Protein 6DXN (pdb70)

Foldseek 3Di:
DQDDDDDPQWKDFDDFPDPQDDQKEWEAELQDPVQLCCVPPLVLQVLLQVPDDPVHHHYFYQLPPPCSLLVNLLCLVCVVVPVNNPLSNVSSCCCPPVVVCDDSVSSVVSVVVVPQDPVNSVCSPPVSVVSSVVSHVVVVSPPDDPRWMDHSNTITTDLVSADDPDSNRSSNSSSVNVVRSPDDD/DQDDDDDPQFKHFDDFPPPFDDQKEWEAELQDDVQLCCVPVLVLQVLLQVPDDPVHYHYQYQLPPPCSLLVNLLCLVCVVVVNNVPCSNVSSCCCPPVVVPPDSVVSVVSVVVVPQDPVNSVVSVPVSVVSSCVSHVVVVSPPDDPRWMDHSVTIIGDLVNDDVPDSNRSSNSSSVNVVSSPDDD/DDDDDDPQWKDFDDFPDPQDDQKEWEAELLDPVQLCCVPPLVLVVLLQVVDDPVDYHYFYEQPPPCRLLVNLLCLLCVVVVNNVPCSNVSSCCCPPVNVPDDSVVSVVSVVVVVQDPVNSVCSPPVSVCSSVVSNVVVVSPPDDPGWMDHSNTIIGDLVSADDPDSNRSSNSSVVNVVRSVD/DLDDDDDPQFKDFADFPDDQDDQKEWEAELLDPVQLCCVPPLVLVVLLVVPDDPVDYHYFYELPPPCSLLVNLLCLLCVVVVNNVPCSNVSSCCCPPVVVPDDSVVSVVSVVVVVQDPVNSVCSVPVSVVSSVVRHVVVVSDPDDPRWMDHRNTITGDLVSADPDDSNRSSNSSSVNVVRSPDDD

Sequence (737 aa):
NAKDYQAGKNFTVIHSTVKQPPPLVEFFSFYCGPCYAFAERINVDTAIRKRLPDDKLEKYHVSQGPLGPALTEAWAVAQYAGVDGKVEKLLFEGLQVKRDIKTAADIVKVFNQQLGITSEKYAEEQSNFVKALIARQDNLVEKKVHGTPSFYVSGKYHINNASLAQDDYDTYAEDANLVLFLLNKPLNAKDYQAGKNFTVIHSTVKQPPPLVEFFSFYCGPCYAFAERINVDTAIRKRLPDDDKLEKYHVSQGPLGPALTEAWAVAQYAGVDGKVEKLLFEGLQVKRDIKTAADIVKVFNQLGITSEKYAEEQSNFVKALIARQDNLVEKKVHGTPSFYVSGKYHINNASLAQDDYDTYAEDANLVLFLLNKPLAKDYQAGKNFTVIHSTVKQPPPLVEFFSFYCGPCYAFAERINVDTAIRKRLPDDKLEKYHVSQGPLGPALTEAWAVAQYAGVDGKVEKLLFEGLQVKRDIKTAADIVKVFNQLGITSEKYAEEQSSNFVKKALIARQDNLVEKKVHGTPSFYVSGKYHINNASLAQDDYDTYAEDANLVLFLLNKNAKDYQAGKNFTVIHSTVKQPPPLVEFFSFYCGPCYAFAERINVDTAIRKRLPDDKLEKYHVSQGPLGPALTEAWAVAQYAGVDGKVEKLLFEGLQVKRDIKTAADIVKVFNQLGITSEKYAEEQSNFVKKALIARQDNLLVEKKVHGTPSSFYVSGKYHINNASLAQDDYDTYAEDANLVLFLLNKPL

Structure (mmCIF, N/CA/C/O backbone):
data_6DXN
#
_entry.id   6DXN
#
_cell.length_a   42.401
_cell.length_b   42.392
_cell.length_c   103.949
_cell.angle_alpha   90.27
_cell.angle_beta   89.78
_cell.angle_gamma   96.00
#
_symmetry.space_group_name_H-M   'P 1'
#
loop_
_entity.id
_entity.type
_entity.pdbx_description
1 polymer 'Thiol:disulfide interchange protein'
2 non-polymer 'TRIETHYLENE GLYCOL'
3 water water
#
loop_
_atom_site.group_PDB
_atom_site.id
_atom_site.type_symbol
_atom_site.label_atom_id
_atom_site.label_alt_id
_atom_site.label_comp_id
_atom_site.label_asym_id
_atom_site.label_entity_id
_atom_site.label_seq_id
_atom_site.pdbx_PDB_ins_code
_atom_site.Cartn_x
_atom_site.Cartn_y
_atom_site.Cartn_z
_atom_site.occupancy
_atom_site.B_iso_or_equiv
_atom_site.auth_seq_id
_atom_site.auth_comp_id
_atom_site.auth_asym_id
_atom_site.auth_atom_id
_atom_site.pdbx_PDB_model_num
ATOM 1 N N . ASN A 1 2 ? -24.675 -23.451 -13.498 1.00 43.61 32 ASN A N 1
ATOM 2 C CA . ASN A 1 2 ? -24.515 -24.048 -12.139 1.00 42.53 32 ASN A CA 1
ATOM 3 C C . ASN A 1 2 ? -23.373 -23.333 -11.402 1.00 41.36 32 ASN A C 1
ATOM 4 O O . ASN A 1 2 ? -23.618 -22.421 -10.609 1.00 35.63 32 ASN A O 1
ATOM 9 N N . ALA A 1 3 ? -22.133 -23.759 -11.680 1.00 37.75 33 ALA A N 1
ATOM 10 C CA . ALA A 1 3 ? -20.935 -23.194 -11.053 1.00 34.17 33 ALA A CA 1
ATOM 11 C C . ALA A 1 3 ? -20.635 -21.814 -11.655 1.00 31.13 33 ALA A C 1
ATOM 12 O O . ALA A 1 3 ? -20.452 -21.681 -12.867 1.00 27.20 33 ALA A O 1
ATOM 14 N N . LYS A 1 4 ? -20.551 -20.801 -10.784 1.00 25.84 34 LYS A N 1
ATOM 15 C CA . LYS A 1 4 ? -20.323 -19.425 -11.214 1.00 25.47 34 LYS A CA 1
ATOM 16 C C . LYS A 1 4 ? -18.858 -19.219 -11.612 1.00 23.04 34 LYS A C 1
ATOM 17 O O . LYS A 1 4 ? -17.952 -19.808 -11.024 1.00 26.96 34 LYS A O 1
ATOM 23 N N . ASP A 1 5 ? -18.661 -18.343 -12.602 1.00 22.07 35 ASP A N 1
ATOM 24 C CA . ASP A 1 5 ? -17.353 -17.984 -13.131 1.00 21.36 35 ASP A CA 1
ATOM 25 C C . ASP A 1 5 ? -16.899 -16.663 -12.493 1.00 21.34 35 ASP A C 1
ATOM 26 O O . ASP A 1 5 ? -16.902 -15.613 -13.154 1.00 22.38 35 ASP A O 1
ATOM 31 N N . TYR A 1 6 ? -16.517 -16.729 -11.208 1.00 19.72 36 TYR A N 1
ATOM 32 C CA . TYR A 1 6 ? -16.057 -15.548 -10.446 1.00 17.67 36 TYR A CA 1
ATOM 33 C C . TYR A 1 6 ? -14.964 -14.809 -11.228 1.00 18.45 36 TYR A C 1
ATOM 34 O O . TYR A 1 6 ? -13.981 -15.411 -11.687 1.00 17.14 36 TYR A O 1
ATOM 43 N N . GLN A 1 7 ? -15.148 -13.487 -11.337 1.00 18.15 37 GLN A N 1
ATOM 44 C CA . GLN A 1 7 ? -14.307 -12.622 -12.146 1.00 19.86 37 GLN A CA 1
ATOM 45 C C . GLN A 1 7 ? -13.324 -11.811 -11.297 1.00 19.87 37 GLN A C 1
ATOM 46 O O . GLN A 1 7 ? -13.690 -11.268 -10.248 1.00 16.99 37 GLN A O 1
ATOM 52 N N . ALA A 1 8 ? -12.068 -11.756 -11.767 1.00 20.41 38 ALA A N 1
ATOM 53 C CA . ALA A 1 8 ? -11.048 -10.934 -11.140 1.00 21.62 38 ALA A CA 1
ATOM 54 C C . ALA A 1 8 ? -11.481 -9.471 -11.291 1.00 23.82 38 ALA A C 1
ATOM 55 O O . ALA A 1 8 ? -11.972 -9.077 -12.350 1.00 25.71 38 ALA A O 1
ATOM 57 N N . GLY A 1 9 ? -11.293 -8.688 -10.227 1.00 23.29 39 GLY A N 1
ATOM 58 C CA . GLY A 1 9 ? -11.676 -7.284 -10.193 1.00 27.36 39 GLY A CA 1
ATOM 59 C C . GLY A 1 9 ? -13.006 -7.099 -9.483 1.00 27.66 39 GLY A C 1
ATOM 60 O O . GLY A 1 9 ? -13.138 -6.236 -8.613 1.00 33.20 39 GLY A O 1
ATOM 61 N N . LYS A 1 10 ? -13.981 -7.937 -9.856 1.00 27.53 40 LYS A N 1
ATOM 62 C CA . LYS A 1 10 ? -15.333 -7.903 -9.292 1.00 27.74 40 LYS A CA 1
ATOM 63 C C . LYS A 1 10 ? -15.397 -8.663 -7.960 1.00 26.46 40 LYS A C 1
ATOM 64 O O . LYS A 1 10 ? -15.795 -8.097 -6.942 1.00 28.56 40 LYS A O 1
ATOM 70 N N . ASN A 1 11 ? -14.988 -9.939 -7.994 1.00 23.49 41 ASN A N 1
ATOM 71 C CA . ASN A 1 11 ? -15.097 -10.876 -6.875 1.00 21.03 41 ASN A CA 1
ATOM 72 C C . ASN A 1 11 ? -13.798 -10.989 -6.066 1.00 20.24 41 ASN A C 1
ATOM 73 O O . ASN A 1 11 ? -13.829 -11.434 -4.918 1.00 17.84 41 ASN A O 1
ATOM 78 N N . PHE A 1 12 ? -12.668 -10.590 -6.654 1.00 20.49 42 PHE A N 1
ATOM 79 C CA . PHE A 1 12 ? -11.400 -10.726 -5.956 1.00 20.77 42 PHE A CA 1
ATOM 80 C C . PHE A 1 12 ? -10.311 -9.944 -6.694 1.00 22.73 42 PHE A C 1
ATOM 81 O O . PHE A 1 12 ? -10.424 -9.694 -7.898 1.00 23.59 42 PHE A O 1
ATOM 89 N N . THR A 1 13 ? -9.258 -9.583 -5.953 1.00 24.04 43 THR A N 1
ATOM 90 C CA . THR A 1 13 ? -8.102 -8.873 -6.491 1.00 26.78 43 THR A CA 1
ATOM 91 C C . THR A 1 13 ? -6.855 -9.756 -6.337 1.00 31.98 43 THR A C 1
ATOM 92 O O . THR A 1 13 ? -6.703 -10.477 -5.343 1.00 32.78 43 THR A O 1
ATOM 96 N N . VAL A 1 14 ? -5.980 -9.698 -7.346 1.00 34.51 44 VAL A N 1
ATOM 97 C CA . VAL A 1 14 ? -4.738 -10.457 -7.363 1.00 39.10 44 VAL A CA 1
ATOM 98 C C . VAL A 1 14 ? -3.669 -9.636 -6.631 1.00 40.88 44 VAL A C 1
ATOM 99 O O . VAL A 1 14 ? -3.094 -8.713 -7.197 1.00 45.76 44 VAL A O 1
ATOM 103 N N . ILE A 1 15 ? -3.439 -9.986 -5.358 1.00 44.67 45 ILE A N 1
ATOM 104 C CA . ILE A 1 15 ? -2.462 -9.340 -4.476 1.00 43.93 45 ILE A CA 1
ATOM 105 C C . ILE A 1 15 ? -1.065 -9.899 -4.782 1.00 44.70 45 ILE A C 1
ATOM 106 O O . ILE A 1 15 ? -0.932 -10.946 -5.413 1.00 42.61 45 ILE A O 1
ATOM 111 N N . HIS A 1 16 ? -0.037 -9.175 -4.325 1.00 45.82 46 HIS A N 1
ATOM 112 C CA . HIS A 1 16 ? 1.354 -9.585 -4.474 1.00 48.33 46 HIS A CA 1
ATOM 113 C C . HIS A 1 16 ? 2.026 -9.589 -3.097 1.00 49.66 46 HIS A C 1
ATOM 114 O O . HIS A 1 16 ? 2.194 -8.539 -2.481 1.00 49.43 46 HIS A O 1
ATOM 121 N N . SER A 1 17 ? 2.402 -10.786 -2.636 1.00 51.73 47 SER A N 1
ATOM 122 C CA . SER A 1 17 ? 3.068 -10.964 -1.354 1.00 50.43 47 SER A CA 1
ATOM 123 C C . SER A 1 17 ? 4.483 -11.502 -1.590 1.00 48.49 47 SER A C 1
ATOM 124 O O . SER A 1 17 ? 4.779 -12.043 -2.657 1.00 43.71 47 SER A O 1
ATOM 127 N N . THR A 1 18 ? 5.340 -11.333 -0.578 1.00 47.41 48 THR A N 1
ATOM 128 C CA . THR A 1 18 ? 6.723 -11.802 -0.618 1.00 49.12 48 THR A CA 1
ATOM 129 C C . THR A 1 18 ? 6.842 -13.060 0.256 1.00 47.15 48 THR A C 1
ATOM 130 O O . THR A 1 18 ? 7.839 -13.779 0.186 1.00 46.82 48 THR A O 1
ATOM 134 N N . VAL A 1 19 ? 5.799 -13.311 1.061 1.00 45.87 49 VAL A N 1
ATOM 135 C CA . VAL A 1 19 ? 5.726 -14.457 1.976 1.00 41.60 49 VAL A CA 1
ATOM 136 C C . VAL A 1 19 ? 6.035 -15.741 1.195 1.00 40.28 49 VAL A C 1
ATOM 137 O O . VAL A 1 19 ? 5.401 -16.036 0.187 1.00 35.09 49 VAL A O 1
ATOM 141 N N . LYS A 1 20 ? 7.009 -16.504 1.699 1.00 42.68 50 LYS A N 1
ATOM 142 C CA . LYS A 1 20 ? 7.449 -17.731 1.049 1.00 42.05 50 LYS A CA 1
ATOM 143 C C . LYS A 1 20 ? 6.342 -18.790 1.128 1.00 40.72 50 LYS A C 1
ATOM 144 O O . LYS A 1 20 ? 5.927 -19.325 0.099 1.00 43.69 50 LYS A O 1
ATOM 150 N N . GLN A 1 21 ? 5.849 -19.060 2.344 1.00 35.64 51 GLN A N 1
ATOM 151 C CA . GLN A 1 21 ? 4.826 -20.091 2.552 1.00 34.46 51 GLN A CA 1
ATOM 152 C C . GLN A 1 21 ? 3.582 -19.473 3.186 1.00 32.36 51 GLN A C 1
ATOM 153 O O . GLN A 1 21 ? 3.371 -19.577 4.391 1.00 29.86 51 GLN A O 1
ATOM 159 N N . PRO A 1 22 ? 2.708 -18.825 2.386 1.00 29.34 52 PRO A N 1
ATOM 160 C CA . PRO A 1 22 ? 1.493 -18.213 2.916 1.00 26.66 52 PRO A CA 1
ATOM 161 C C . PRO A 1 22 ? 0.433 -19.263 3.224 1.00 24.81 52 PRO A C 1
ATOM 162 O O . PRO A 1 22 ? 0.371 -20.296 2.563 1.00 22.52 52 PRO A O 1
ATOM 166 N N . PRO A 1 23 ? -0.436 -19.045 4.233 1.00 24.34 53 PRO A N 1
ATOM 167 C CA . PRO A 1 23 ? -1.501 -19.999 4.518 1.00 23.67 53 PRO A CA 1
ATOM 168 C C . PRO A 1 23 ? -2.306 -20.240 3.247 1.00 22.04 53 PRO A C 1
ATOM 169 O O . PRO A 1 23 ? -2.492 -19.333 2.435 1.00 22.61 53 PRO A O 1
ATOM 173 N N . PRO A 1 24 ? -2.735 -21.485 2.975 1.00 22.79 54 PRO A N 1
ATOM 174 C CA . PRO A 1 24 ? -3.575 -21.742 1.811 1.00 22.31 54 PRO A CA 1
ATOM 175 C C . PRO A 1 24 ? -4.873 -20.923 1.901 1.00 19.80 54 PRO A C 1
ATOM 176 O O . PRO A 1 24 ? -5.442 -20.523 0.875 1.00 19.05 54 PRO A O 1
ATOM 180 N N . LEU A 1 25 ? -5.328 -20.694 3.138 1.00 19.18 55 LEU A N 1
ATOM 181 C CA . LEU A 1 25 ? -6.556 -19.956 3.384 1.00 18.56 55 LEU A CA 1
ATOM 182 C C . LEU A 1 25 ? -6.482 -19.293 4.764 1.00 17.22 55 LEU A C 1
ATOM 183 O O . LEU A 1 25 ? -6.327 -19.971 5.793 1.00 15.09 55 LEU A O 1
ATOM 188 N N . VAL A 1 26 ? -6.592 -17.962 4.769 1.00 16.14 56 VAL A N 1
ATOM 189 C CA . VAL A 1 26 ? -6.520 -17.214 6.006 1.00 16.76 56 VAL A CA 1
ATOM 190 C C . VAL A 1 26 ? -7.560 -16.085 5.960 1.00 16.87 56 VAL A C 1
ATOM 191 O O . VAL A 1 26 ? -7.787 -15.462 4.907 1.00 18.64 56 VAL A O 1
ATOM 195 N N . GLU A 1 27 ? -8.218 -15.892 7.108 1.00 14.60 57 GLU A N 1
ATOM 196 C CA . GLU A 1 27 ? -9.188 -14.837 7.362 1.00 15.00 57 GLU A CA 1
ATOM 197 C C . GLU A 1 27 ? -8.589 -13.937 8.440 1.00 13.88 57 GLU A C 1
ATOM 198 O O . GLU A 1 27 ? -8.408 -14.378 9.576 1.00 13.80 57 GLU A O 1
ATOM 204 N N . PHE A 1 28 ? -8.252 -12.702 8.065 1.00 13.18 58 PHE A N 1
ATOM 205 C CA . PHE A 1 28 ? -7.766 -11.752 9.050 1.00 14.17 58 PHE A CA 1
ATOM 206 C C . PHE A 1 28 ? -9.005 -11.180 9.746 1.00 13.96 58 PHE A C 1
ATOM 207 O O . PHE A 1 28 ? -9.971 -10.813 9.093 1.00 12.79 58 PHE A O 1
ATOM 215 N N . PHE A 1 29 ? -8.975 -11.142 11.078 1.00 14.46 59 PHE A N 1
ATOM 216 C CA . PHE A 1 29 ? -10.131 -10.677 11.791 1.00 15.18 59 PHE A CA 1
ATOM 217 C C . PHE A 1 29 ? -9.715 -9.954 13.076 1.00 14.42 59 PHE A C 1
ATOM 218 O O . PHE A 1 29 ? -8.553 -9.969 13.478 1.00 14.46 59 PHE A O 1
ATOM 226 N N . SER A 1 30 ? -10.708 -9.323 13.703 1.00 13.83 60 SER A N 1
ATOM 227 C CA . SER A 1 30 ? -10.535 -8.642 14.955 1.00 14.95 60 SER A CA 1
ATOM 228 C C . SER A 1 30 ? -11.760 -8.942 15.816 1.00 15.51 60 SER A C 1
ATOM 229 O O . SER A 1 30 ? -12.897 -8.885 15.331 1.00 13.79 60 SER A O 1
ATOM 232 N N . PHE A 1 31 ? -11.519 -9.274 17.085 1.00 14.78 61 PHE A N 1
ATOM 233 C CA . PHE A 1 31 ? -12.625 -9.547 17.963 1.00 15.55 61 PHE A CA 1
ATOM 234 C C . PHE A 1 31 ? -13.454 -8.273 18.203 1.00 14.96 61 PHE A C 1
ATOM 235 O O . PHE A 1 31 ? -14.524 -8.370 18.750 1.00 16.73 61 PHE A O 1
ATOM 243 N N . TYR A 1 32 ? -12.929 -7.101 17.810 1.00 16.14 62 TYR A N 1
ATOM 244 C CA . TYR A 1 32 ? -13.630 -5.795 17.957 1.00 16.74 62 TYR A CA 1
ATOM 245 C C . TYR A 1 32 ? -14.533 -5.494 16.751 1.00 17.53 62 TYR A C 1
ATOM 246 O O . TYR A 1 32 ? -15.404 -4.614 16.818 1.00 17.62 62 TYR A O 1
ATOM 255 N N . CYS A 1 33 ? -14.291 -6.199 15.643 1.00 16.16 63 CYS A N 1
ATOM 256 C CA . CYS A 1 33 ? -14.978 -5.972 14.357 1.00 18.46 63 CYS A CA 1
ATOM 257 C C . CYS A 1 33 ? -16.360 -6.643 14.319 1.00 17.29 63 CYS A C 1
ATOM 258 O O . CYS A 1 33 ? -16.469 -7.858 14.450 1.00 17.81 63 CYS A O 1
ATOM 261 N N . GLY A 1 34 ? -17.410 -5.834 14.123 1.00 16.69 64 GLY A N 1
ATOM 262 C CA . GLY A 1 34 ? -18.792 -6.336 14.072 1.00 16.44 64 GLY A CA 1
ATOM 263 C C . GLY A 1 34 ? -18.970 -7.416 13.006 1.00 17.19 64 GLY A C 1
ATOM 264 O O . GLY A 1 34 ? -19.422 -8.522 13.301 1.00 17.55 64 GLY A O 1
ATOM 265 N N . PRO A 1 35 ? -18.653 -7.117 11.726 1.00 15.82 65 PRO A N 1
ATOM 266 C CA . PRO A 1 35 ? -18.756 -8.103 10.647 1.00 15.94 65 PRO A CA 1
ATOM 267 C C . PRO A 1 35 ? -17.920 -9.361 10.924 1.00 15.67 65 PRO A C 1
ATOM 268 O O . PRO A 1 35 ? -18.279 -10.443 10.478 1.00 13.94 65 PRO A O 1
ATOM 272 N N . CYS A 1 36 ? -16.811 -9.204 11.658 1.00 16.89 66 CYS A N 1
ATOM 273 C CA . CYS A 1 36 ? -15.985 -10.369 12.005 1.00 16.71 66 CYS A CA 1
ATOM 274 C C . CYS A 1 36 ? -16.806 -11.305 12.892 1.00 14.82 66 CYS A C 1
ATOM 275 O O . CYS A 1 36 ? -16.729 -12.509 12.771 1.00 15.89 66 CYS A O 1
ATOM 278 N N . TYR A 1 37 ? -17.580 -10.709 13.801 1.00 15.74 67 TYR A N 1
ATOM 279 C CA . TYR A 1 37 ? -18.431 -11.467 14.704 1.00 14.45 67 TYR A CA 1
ATOM 280 C C . TYR A 1 37 ? -19.532 -12.164 13.893 1.00 14.28 67 TYR A C 1
ATOM 281 O O . TYR A 1 37 ? -19.760 -13.371 14.074 1.00 13.64 67 TYR A O 1
ATOM 290 N N . ALA A 1 38 ? -20.177 -11.407 12.992 1.00 12.70 68 ALA A N 1
ATOM 291 C CA . ALA A 1 38 ? -21.281 -11.935 12.160 1.00 13.88 68 ALA A CA 1
ATOM 292 C C . ALA A 1 38 ? -20.789 -13.116 11.301 1.00 13.97 68 ALA A C 1
ATOM 293 O O . ALA A 1 38 ? -21.497 -14.120 11.132 1.00 13.23 68 ALA A O 1
ATOM 295 N N . PHE A 1 39 ? -19.560 -13.008 10.796 1.00 14.27 69 PHE A N 1
ATOM 296 C CA . PHE A 1 39 ? -18.964 -14.067 9.962 1.00 16.11 69 PHE A CA 1
ATOM 297 C C . PHE A 1 39 ? -18.767 -15.366 10.761 1.00 16.80 69 PHE A C 1
ATOM 298 O O . PHE A 1 39 ? -18.863 -16.468 10.204 1.00 16.06 69 PHE A O 1
ATOM 306 N N . ALA A 1 40 ? -18.529 -15.237 12.067 1.00 16.73 70 ALA A N 1
ATOM 307 C CA . ALA A 1 40 ? -18.283 -16.405 12.895 1.00 17.74 70 ALA A CA 1
ATOM 308 C C . ALA A 1 40 ? -19.545 -16.897 13.615 1.00 18.15 70 ALA A C 1
ATOM 309 O O . ALA A 1 40 ? -19.572 -18.058 14.017 1.00 18.60 70 ALA A O 1
ATOM 311 N N . GLU A 1 41 ? -20.579 -16.047 13.756 1.00 18.75 71 GLU A N 1
ATOM 312 C CA . GLU A 1 41 ? -21.736 -16.430 14.600 1.00 19.85 71 GLU A CA 1
ATOM 313 C C . GLU A 1 41 ? -23.108 -16.140 13.962 1.00 20.89 71 GLU A C 1
ATOM 314 O O . GLU A 1 41 ? -24.063 -16.866 14.258 1.00 26.54 71 GLU A O 1
ATOM 320 N N . ARG A 1 42 ? -23.228 -15.098 13.128 1.00 20.98 72 ARG A N 1
ATOM 321 C CA . ARG A 1 42 ? -24.553 -14.723 12.551 1.00 21.28 72 ARG A CA 1
ATOM 322 C C . ARG A 1 42 ? -24.705 -15.239 11.115 1.00 20.51 72 ARG A C 1
ATOM 323 O O . ARG A 1 42 ? -25.625 -15.998 10.836 1.00 19.85 72 ARG A O 1
ATOM 331 N N . ILE A 1 43 ? -23.849 -14.748 10.214 1.00 20.67 73 ILE A N 1
ATOM 332 C CA . ILE A 1 43 ? -23.855 -15.145 8.800 1.00 22.37 73 ILE A CA 1
ATOM 333 C C . ILE A 1 43 ? -23.342 -16.584 8.705 1.00 21.96 73 ILE A C 1
ATOM 334 O O . ILE A 1 43 ? -23.804 -17.366 7.875 1.00 23.31 73 ILE A O 1
ATOM 339 N N . ASN A 1 44 ? -22.365 -16.904 9.561 1.00 20.99 74 ASN A N 1
ATOM 340 C CA . ASN A 1 44 ? -21.773 -18.228 9.596 1.00 20.66 74 ASN A CA 1
ATOM 341 C C . ASN A 1 44 ? -21.049 -18.497 8.270 1.00 18.85 74 ASN A C 1
ATOM 342 O O . ASN A 1 44 ? -21.196 -19.554 7.649 1.00 16.35 74 ASN A O 1
ATOM 347 N N . VAL A 1 45 ? -20.267 -17.500 7.849 1.00 17.20 75 VAL A N 1
ATOM 348 C CA . VAL A 1 45 ? -19.432 -17.619 6.679 1.00 17.39 75 VAL A CA 1
ATOM 349 C C . VAL A 1 45 ? -18.335 -18.645 6.992 1.00 15.17 75 VAL A C 1
ATOM 350 O O . VAL A 1 45 ? -17.924 -19.406 6.123 1.00 14.33 75 VAL A O 1
ATOM 354 N N . ASP A 1 46 ? -17.884 -18.656 8.253 1.00 15.08 76 ASP A N 1
ATOM 355 C CA . ASP A 1 46 ? -16.761 -19.520 8.675 1.00 15.10 76 ASP A CA 1
ATOM 356 C C . ASP A 1 46 ? -17.140 -21.007 8.626 1.00 15.31 76 ASP A C 1
ATOM 357 O O . ASP A 1 46 ? -16.356 -21.807 8.147 1.00 14.43 76 ASP A O 1
ATOM 362 N N . THR A 1 47 ? -18.313 -21.376 9.157 1.00 16.81 77 THR A N 1
ATOM 363 C CA . THR A 1 47 ? -18.738 -22.805 9.123 1.00 17.60 77 THR A CA 1
ATOM 364 C C . THR A 1 47 ? -18.976 -23.240 7.667 1.00 17.77 77 THR A C 1
ATOM 365 O O . THR A 1 47 ? -18.582 -24.347 7.253 1.00 16.75 77 THR A O 1
ATOM 369 N N . ALA A 1 48 ? -19.609 -22.358 6.890 1.00 15.70 78 ALA A N 1
ATOM 370 C CA . ALA A 1 48 ? -19.917 -22.642 5.479 1.00 15.70 78 ALA A CA 1
ATOM 371 C C . ALA A 1 48 ? -18.634 -23.041 4.733 1.00 15.86 78 ALA A C 1
ATOM 372 O O . ALA A 1 48 ? -18.568 -24.092 4.067 1.00 16.47 78 ALA A O 1
ATOM 374 N N . ILE A 1 49 ? -17.606 -22.203 4.861 1.00 16.04 79 ILE A N 1
ATOM 375 C CA . ILE A 1 49 ? -16.308 -22.440 4.230 1.00 16.67 79 ILE A CA 1
ATOM 376 C C . ILE A 1 49 ? -15.710 -23.778 4.706 1.00 16.56 79 ILE A C 1
ATOM 377 O O . ILE A 1 49 ? -15.283 -24.594 3.871 1.00 17.16 79 ILE A O 1
ATOM 382 N N . ARG A 1 50 ? -15.691 -24.015 6.028 1.00 16.52 80 ARG A N 1
ATOM 383 C CA . ARG A 1 50 ? -15.048 -25.242 6.603 1.00 17.96 80 ARG A CA 1
ATOM 384 C C . ARG A 1 50 ? -15.741 -26.520 6.129 1.00 20.10 80 ARG A C 1
ATOM 385 O O . ARG A 1 50 ? -15.088 -27.523 5.842 1.00 20.10 80 ARG A O 1
ATOM 393 N N . LYS A 1 51 ? -17.070 -26.457 6.089 1.00 19.04 81 LYS A N 1
ATOM 394 C CA . LYS A 1 51 ? -17.926 -27.559 5.684 1.00 21.70 81 LYS A CA 1
ATOM 395 C C . LYS A 1 51 ? -17.569 -28.037 4.268 1.00 22.34 81 LYS A C 1
ATOM 396 O O . LYS A 1 51 ? -17.807 -29.198 3.935 1.00 19.94 81 LYS A O 1
ATOM 402 N N . ARG A 1 52 ? -16.960 -27.147 3.471 1.00 23.49 82 ARG A N 1
ATOM 403 C CA . ARG A 1 52 ? -16.655 -27.425 2.043 1.00 23.57 82 ARG A CA 1
ATOM 404 C C . ARG A 1 52 ? -15.166 -27.683 1.775 1.00 22.28 82 ARG A C 1
ATOM 405 O O . ARG A 1 52 ? -14.807 -28.021 0.639 1.00 19.37 82 ARG A O 1
ATOM 413 N N . LEU A 1 53 ? -14.303 -27.516 2.788 1.00 21.31 83 LEU A N 1
ATOM 414 C CA . LEU A 1 53 ? -12.853 -27.691 2.595 1.00 22.69 83 LEU A CA 1
ATOM 415 C C . LEU A 1 53 ? -12.476 -29.173 2.633 1.00 25.28 83 LEU A C 1
ATOM 416 O O . LEU A 1 53 ? -13.229 -30.002 3.146 1.00 24.18 83 LEU A O 1
ATOM 421 N N . PRO A 1 54 ? -11.307 -29.556 2.065 1.00 28.07 84 PRO A N 1
ATOM 422 C CA . PRO A 1 54 ? -10.790 -30.920 2.191 1.00 29.26 84 PRO A CA 1
ATOM 423 C C . PRO A 1 54 ? -10.156 -31.116 3.581 1.00 32.00 84 PRO A C 1
ATOM 424 O O . PRO A 1 54 ? -9.848 -30.142 4.262 1.00 33.75 84 PRO A O 1
ATOM 428 N N . ASP A 1 55 ? -9.924 -32.379 3.959 1.00 33.14 85 ASP A N 1
ATOM 429 C CA . ASP A 1 55 ? -9.397 -32.762 5.284 1.00 35.06 85 ASP A CA 1
ATOM 430 C C . ASP A 1 55 ? -8.005 -32.191 5.579 1.00 34.07 85 ASP A C 1
ATOM 431 O O . ASP A 1 55 ? -7.721 -31.874 6.739 1.00 34.30 85 ASP A O 1
ATOM 436 N N . ASP A 1 56 ? -7.147 -32.072 4.558 1.00 33.67 86 ASP A N 1
ATOM 437 C CA . ASP A 1 56 ? -5.773 -31.580 4.757 1.00 33.89 86 ASP A CA 1
ATOM 438 C C . ASP A 1 56 ? -5.713 -30.070 4.533 1.00 34.37 86 ASP A C 1
ATOM 439 O O . ASP A 1 56 ? -4.774 -29.567 3.908 1.00 30.32 86 ASP A O 1
ATOM 460 N N . LYS A 1 58 ? -7.405 -26.280 6.539 1.00 29.04 88 LYS A N 1
ATOM 461 C CA . LYS A 1 58 ? -8.323 -25.588 7.426 1.00 28.23 88 LYS A CA 1
ATOM 462 C C . LYS A 1 58 ? -8.379 -24.105 7.070 1.00 23.69 88 LYS A C 1
ATOM 463 O O . LYS A 1 58 ? -7.536 -23.576 6.336 1.00 20.37 88 LYS A O 1
ATOM 469 N N . LEU A 1 59 ? -9.410 -23.457 7.607 1.00 22.70 89 LEU A N 1
ATOM 470 C CA . LEU A 1 59 ? -9.538 -22.040 7.549 1.00 21.22 89 LEU A CA 1
ATOM 471 C C . LEU A 1 59 ? -8.673 -21.518 8.696 1.00 20.17 89 LEU A C 1
ATOM 472 O O . LEU A 1 59 ? -8.968 -21.805 9.860 1.00 18.39 89 LEU A O 1
ATOM 477 N N . GLU A 1 60 ? -7.574 -20.836 8.369 1.00 20.22 90 GLU A N 1
ATOM 478 C CA . GLU A 1 60 ? -6.734 -20.274 9.423 1.00 21.44 90 GLU A CA 1
ATOM 479 C C . GLU A 1 60 ? -7.250 -18.871 9.750 1.00 19.27 90 GLU A C 1
ATOM 480 O O . GLU A 1 60 ? -7.537 -18.073 8.868 1.00 18.31 90 GLU A O 1
ATOM 486 N N . LYS A 1 61 ? -7.412 -18.606 11.042 1.00 17.34 91 LYS A N 1
ATOM 487 C CA . LYS A 1 61 ? -7.880 -17.308 11.463 1.00 16.34 91 LYS A CA 1
ATOM 488 C C . LYS A 1 61 ? -6.732 -16.609 12.185 1.00 15.15 91 LYS A C 1
ATOM 489 O O . LYS A 1 61 ? -6.214 -17.107 13.181 1.00 16.68 91 LYS A O 1
ATOM 495 N N . TYR A 1 62 ? -6.330 -15.468 11.628 1.00 15.20 92 TYR A N 1
ATOM 496 C CA . TYR A 1 62 ? -5.249 -14.654 12.155 1.00 15.80 92 TYR A CA 1
ATOM 497 C C . TYR A 1 62 ? -5.840 -13.367 12.740 1.00 15.32 92 TYR A C 1
ATOM 498 O O . TYR A 1 62 ? -6.495 -12.601 12.042 1.00 15.60 92 TYR A O 1
ATOM 507 N N . HIS A 1 63 ? -5.597 -13.154 14.037 1.00 14.51 93 HIS A N 1
ATOM 508 C CA . HIS A 1 63 ? -6.100 -11.980 14.728 1.00 14.70 93 HIS A CA 1
ATOM 509 C C . HIS A 1 63 ? -5.193 -10.770 14.441 1.00 14.39 93 HIS A C 1
ATOM 510 O O . HIS A 1 63 ? -3.993 -10.908 14.385 1.00 14.83 93 HIS A O 1
ATOM 517 N N . VAL A 1 64 ? -5.806 -9.588 14.269 1.00 16.00 94 VAL A N 1
ATOM 518 C CA . VAL A 1 64 ? -5.106 -8.311 13.963 1.00 16.85 94 VAL A CA 1
ATOM 519 C C . VAL A 1 64 ? -4.771 -7.577 15.274 1.00 18.50 94 VAL A C 1
ATOM 520 O O . VAL A 1 64 ? -5.651 -6.982 15.908 1.00 18.85 94 VAL A O 1
ATOM 524 N N . SER A 1 65 ? -3.481 -7.578 15.635 1.00 19.73 95 SER A N 1
ATOM 525 C CA . SER A 1 65 ? -2.976 -6.984 16.894 1.00 21.74 95 SER A CA 1
ATOM 526 C C . SER A 1 65 ? -3.040 -5.449 16.899 1.00 22.29 95 SER A C 1
ATOM 527 O O . SER A 1 65 ? -3.224 -4.851 17.961 1.00 22.57 95 SER A O 1
ATOM 530 N N . GLN A 1 66 ? -2.882 -4.833 15.724 1.00 21.25 96 GLN A N 1
ATOM 531 C CA . GLN A 1 66 ? -2.820 -3.372 15.614 1.00 24.28 96 GLN A CA 1
ATOM 532 C C . GLN A 1 66 ? -4.211 -2.721 15.724 1.00 24.35 96 GLN A C 1
ATOM 533 O O . GLN A 1 66 ? -4.331 -1.511 15.545 1.00 26.45 96 GLN A O 1
ATOM 547 N N . GLY A 1 68 ? -7.380 -1.741 18.120 1.00 20.99 98 GLY A N 1
ATOM 548 C CA . GLY A 1 68 ? -7.896 -1.535 19.494 1.00 20.40 98 GLY A CA 1
ATOM 549 C C . GLY A 1 68 ? -6.857 -1.728 20.600 1.00 18.92 98 GLY A C 1
ATOM 550 O O . GLY A 1 68 ? -5.783 -2.289 20.383 1.00 19.67 98 GLY A O 1
ATOM 551 N N . PRO A 1 69 ? -7.159 -1.258 21.833 1.00 19.14 99 PRO A N 1
ATOM 552 C CA . PRO A 1 69 ? -6.252 -1.413 22.974 1.00 18.99 99 PRO A CA 1
ATOM 553 C C . PRO A 1 69 ? -5.869 -2.867 23.317 1.00 18.21 99 PRO A C 1
ATOM 554 O O . PRO A 1 69 ? -4.711 -3.136 23.604 1.00 17.33 99 PRO A O 1
ATOM 558 N N . LEU A 1 70 ? -6.848 -3.780 23.274 1.00 18.12 100 LEU A N 1
ATOM 559 C CA . LEU A 1 70 ? -6.649 -5.206 23.639 1.00 17.92 100 LEU A CA 1
ATOM 560 C C . LEU A 1 70 ? -6.054 -6.036 22.491 1.00 16.70 100 LEU A C 1
ATOM 561 O O . LEU A 1 70 ? -5.707 -7.214 22.707 1.00 15.98 100 LEU A O 1
ATOM 566 N N . GLY A 1 71 ? -5.988 -5.454 21.286 1.00 14.91 101 GLY A N 1
ATOM 567 C CA . GLY A 1 71 ? -5.487 -6.147 20.083 1.00 14.43 101 GLY A CA 1
ATOM 568 C C . GLY A 1 71 ? -4.396 -7.171 20.393 1.00 13.07 101 GLY A C 1
ATOM 569 O O . GLY A 1 71 ? -4.574 -8.362 20.155 1.00 12.49 101 GLY A O 1
ATOM 570 N N . PRO A 1 72 ? -3.230 -6.746 20.925 1.00 13.58 102 PRO A N 1
ATOM 571 C CA . PRO A 1 72 ? -2.153 -7.681 21.264 1.00 13.36 102 PRO A CA 1
ATOM 572 C C . PRO A 1 72 ? -2.574 -8.790 22.246 1.00 13.57 102 PRO A C 1
ATOM 573 O O . PRO A 1 72 ? -2.347 -9.958 21.965 1.00 12.63 102 PRO A O 1
ATOM 577 N N . ALA A 1 73 ? -3.219 -8.422 23.366 1.00 12.78 103 ALA A N 1
ATOM 578 C CA . ALA A 1 73 ? -3.636 -9.424 24.367 1.00 11.96 103 ALA A CA 1
ATOM 579 C C . ALA A 1 73 ? -4.512 -10.501 23.712 1.00 11.32 103 ALA A C 1
ATOM 580 O O . ALA A 1 73 ? -4.410 -11.663 24.065 1.00 11.08 103 ALA A O 1
ATOM 582 N N . LEU A 1 74 ? -5.372 -10.067 22.784 1.00 10.49 104 LEU A N 1
ATOM 583 C CA . LEU A 1 74 ? -6.298 -10.904 22.030 1.00 11.06 104 LEU A CA 1
ATOM 584 C C . LEU A 1 74 ? -5.554 -11.814 21.034 1.00 11.33 104 LEU A C 1
ATOM 585 O O . LEU A 1 74 ? -5.936 -12.956 20.884 1.00 11.31 104 LEU A O 1
ATOM 590 N N . THR A 1 75 ? -4.514 -11.302 20.361 1.00 11.11 105 THR A N 1
ATOM 591 C CA . THR A 1 75 ? -3.739 -12.137 19.419 1.00 12.75 105 THR A CA 1
ATOM 592 C C . THR A 1 75 ? -3.052 -13.248 20.219 1.00 12.51 105 THR A C 1
ATOM 593 O O . THR A 1 75 ? -2.888 -14.353 19.741 1.00 13.61 105 THR A O 1
ATOM 597 N N . GLU A 1 76 ? -2.694 -12.925 21.469 1.00 13.82 106 GLU A N 1
ATOM 598 C CA . GLU A 1 76 ? -2.077 -13.868 22.351 1.00 13.57 106 GLU A CA 1
ATOM 599 C C . GLU A 1 76 ? -3.127 -14.877 22.824 1.00 13.09 106 GLU A C 1
ATOM 600 O O . GLU A 1 76 ? -2.867 -16.079 22.854 1.00 12.02 106 GLU A O 1
ATOM 606 N N . ALA A 1 77 ? -4.317 -14.372 23.185 1.00 12.35 107 ALA A N 1
ATOM 607 C CA . ALA A 1 77 ? -5.382 -15.239 23.671 1.00 11.69 107 ALA A CA 1
ATOM 608 C C . ALA A 1 77 ? -5.805 -16.227 22.574 1.00 11.74 107 ALA A C 1
ATOM 609 O O . ALA A 1 77 ? -6.079 -17.401 22.856 1.00 10.75 107 ALA A O 1
ATOM 611 N N . TRP A 1 78 ? -5.815 -15.762 21.320 1.00 11.31 108 TRP A N 1
ATOM 612 C CA . TRP A 1 78 ? -6.233 -16.643 20.209 1.00 10.84 108 TRP A CA 1
ATOM 613 C C . TRP A 1 78 ? -5.181 -17.754 20.012 1.00 11.78 108 TRP A C 1
ATOM 614 O O . TRP A 1 78 ? -5.520 -18.929 19.794 1.00 11.60 108 TRP A O 1
ATOM 625 N N . ALA A 1 79 ? -3.903 -17.376 20.123 1.00 13.12 109 ALA A N 1
ATOM 626 C CA . ALA A 1 79 ? -2.780 -18.304 19.976 1.00 14.05 109 ALA A CA 1
ATOM 627 C C . ALA A 1 79 ? -2.831 -19.371 21.076 1.00 15.24 109 ALA A C 1
ATOM 628 O O . ALA A 1 79 ? -2.656 -20.561 20.796 1.00 14.49 109 ALA A O 1
ATOM 630 N N . VAL A 1 80 ? -3.073 -18.938 22.323 1.00 16.75 110 VAL A N 1
ATOM 631 C CA . VAL A 1 80 ? -3.196 -19.865 23.446 1.00 18.21 110 VAL A CA 1
ATOM 632 C C . VAL A 1 80 ? -4.431 -20.741 23.217 1.00 19.17 110 VAL A C 1
ATOM 633 O O . VAL A 1 80 ? -4.404 -21.946 23.497 1.00 22.32 110 VAL A O 1
ATOM 637 N N . ALA A 1 81 ? -5.509 -20.112 22.731 1.00 19.04 111 ALA A N 1
ATOM 638 C CA . ALA A 1 81 ? -6.797 -20.776 22.470 1.00 19.90 111 ALA A CA 1
ATOM 639 C C . ALA A 1 81 ? -6.633 -21.993 21.549 1.00 21.51 111 ALA A C 1
ATOM 640 O O . ALA A 1 81 ? -7.259 -23.039 21.779 1.00 22.92 111 ALA A O 1
ATOM 642 N N . GLN A 1 82 ? -5.795 -21.844 20.517 1.00 20.01 112 GLN A N 1
ATOM 643 C CA . GLN A 1 82 ? -5.557 -22.889 19.501 1.00 23.43 112 GLN A CA 1
ATOM 644 C C . GLN A 1 82 ? -4.557 -23.930 20.023 1.00 24.11 112 GLN A C 1
ATOM 645 O O . GLN A 1 82 ? -4.652 -25.103 19.683 1.00 22.17 112 GLN A O 1
ATOM 651 N N . TYR A 1 83 ? -3.600 -23.478 20.838 1.00 25.36 113 TYR A N 1
ATOM 652 C CA . TYR A 1 83 ? -2.600 -24.364 21.442 1.00 28.46 113 TYR A CA 1
ATOM 653 C C . TYR A 1 83 ? -3.293 -25.282 22.455 1.00 28.45 113 TYR A C 1
ATOM 654 O O . TYR A 1 83 ? -2.984 -26.474 22.538 1.00 26.80 113 TYR A O 1
ATOM 663 N N . ALA A 1 84 ? -4.207 -24.690 23.237 1.00 26.12 114 ALA A N 1
ATOM 664 C CA . ALA A 1 84 ? -5.008 -25.418 24.213 1.00 26.84 114 ALA A CA 1
ATOM 665 C C . ALA A 1 84 ? -6.140 -26.151 23.484 1.00 27.95 114 ALA A C 1
ATOM 666 O O . ALA A 1 84 ? -6.833 -26.990 24.068 1.00 31.81 114 ALA A O 1
ATOM 668 N N . GLY A 1 85 ? -6.336 -25.787 22.213 1.00 26.73 115 GLY A N 1
ATOM 669 C CA . GLY A 1 85 ? -7.350 -26.398 21.373 1.00 28.48 115 GLY A CA 1
ATOM 670 C C . GLY A 1 85 ? -8.767 -25.993 21.753 1.00 29.25 115 GLY A C 1
ATOM 671 O O . GLY A 1 85 ? -9.712 -26.628 21.286 1.00 27.13 115 GLY A O 1
ATOM 672 N N . VAL A 1 86 ? -8.912 -24.940 22.580 1.00 26.70 116 VAL A N 1
ATOM 673 C CA . VAL A 1 86 ? -10.233 -24.440 23.015 1.00 26.40 116 VAL A CA 1
ATOM 674 C C . VAL A 1 86 ? -10.635 -23.236 22.153 1.00 25.83 116 VAL A C 1
ATOM 675 O O . VAL A 1 86 ? -11.536 -22.471 22.529 1.00 29.35 116 VAL A O 1
ATOM 679 N N . ASP A 1 87 ? -9.978 -23.084 20.999 1.00 27.26 117 ASP A N 1
ATOM 680 C CA . ASP A 1 87 ? -10.230 -21.983 20.074 1.00 28.34 117 ASP A CA 1
ATOM 681 C C . ASP A 1 87 ? -11.660 -22.055 19.523 1.00 31.24 117 ASP A C 1
ATOM 682 O O . ASP A 1 87 ? -12.206 -21.038 19.097 1.00 34.40 117 ASP A O 1
ATOM 687 N N . GLY A 1 88 ? -12.249 -23.257 19.539 1.00 32.61 118 GLY A N 1
ATOM 688 C CA . GLY A 1 88 ? -13.606 -23.470 19.041 1.00 33.76 118 GLY A CA 1
ATOM 689 C C . GLY A 1 88 ? -14.666 -22.925 19.984 1.00 35.55 118 GLY A C 1
ATOM 690 O O . GLY A 1 88 ? -15.726 -22.494 19.537 1.00 37.41 118 GLY A O 1
ATOM 691 N N . LYS A 1 89 ? -14.367 -22.928 21.289 1.00 36.16 119 LYS A N 1
ATOM 692 C CA . LYS A 1 89 ? -15.320 -22.463 22.313 1.00 34.28 119 LYS A CA 1
ATOM 693 C C . LYS A 1 89 ? -15.094 -20.992 22.693 1.00 31.01 119 LYS A C 1
ATOM 694 O O . LYS A 1 89 ? -16.055 -20.229 22.835 1.00 35.05 119 LYS A O 1
ATOM 700 N N . VAL A 1 90 ? -13.825 -20.607 22.862 1.00 27.28 120 VAL A N 1
ATOM 701 C CA . VAL A 1 90 ? -13.472 -19.269 23.356 1.00 23.92 120 VAL A CA 1
ATOM 702 C C . VAL A 1 90 ? -13.790 -18.185 22.316 1.00 21.03 120 VAL A C 1
ATOM 703 O O . VAL A 1 90 ? -13.974 -17.020 22.691 1.00 18.60 120 VAL A O 1
ATOM 707 N N . GLU A 1 91 ? -13.868 -18.559 21.032 1.00 18.01 121 GLU A N 1
ATOM 708 C CA . GLU A 1 91 ? -14.086 -17.558 19.997 1.00 17.61 121 GLU A CA 1
ATOM 709 C C . GLU A 1 91 ? -15.353 -16.727 20.294 1.00 17.60 121 GLU A C 1
ATOM 710 O O . GLU A 1 91 ? -15.289 -15.501 20.376 1.00 14.43 121 GLU A O 1
ATOM 716 N N . LYS A 1 92 ? -16.503 -17.392 20.451 1.00 19.09 122 LYS A N 1
ATOM 717 C CA . LYS A 1 92 ? -17.788 -16.669 20.651 1.00 22.48 122 LYS A CA 1
ATOM 718 C C . LYS A 1 92 ? -17.791 -15.864 21.956 1.00 21.43 122 LYS A C 1
ATOM 719 O O . LYS A 1 92 ? -18.441 -14.815 22.027 1.00 24.02 122 LYS A O 1
ATOM 725 N N . LEU A 1 93 ? -17.065 -16.350 22.966 1.00 21.42 123 LEU A N 1
ATOM 726 C CA . LEU A 1 93 ? -17.002 -15.721 24.291 1.00 23.74 123 LEU A CA 1
ATOM 727 C C . LEU A 1 93 ? -16.185 -14.420 24.253 1.00 22.20 123 LEU A C 1
ATOM 728 O O . LEU A 1 93 ? -16.461 -13.500 25.049 1.00 20.83 123 LEU A O 1
ATOM 733 N N . LEU A 1 94 ? -15.204 -14.337 23.343 1.00 19.97 124 LEU A N 1
ATOM 734 C CA . LEU A 1 94 ? -14.384 -13.118 23.214 1.00 18.49 124 LEU A CA 1
ATOM 735 C C . LEU A 1 94 ? -15.173 -12.055 22.442 1.00 16.91 124 LEU A C 1
ATOM 736 O O . LEU A 1 94 ? -15.104 -10.879 22.785 1.00 17.23 124 LEU A O 1
ATOM 741 N N . PHE A 1 95 ? -15.899 -12.479 21.393 1.00 16.30 125 PHE A N 1
ATOM 742 C CA . PHE A 1 95 ? -16.732 -11.576 20.633 1.00 14.14 125 PHE A CA 1
ATOM 743 C C . PHE A 1 95 ? -17.826 -11.006 21.548 1.00 14.26 125 PHE A C 1
ATOM 744 O O . PHE A 1 95 ? -18.110 -9.816 21.504 1.00 13.39 125 PHE A O 1
ATOM 752 N N . GLU A 1 96 ? -18.448 -11.878 22.348 1.00 14.52 126 GLU A N 1
ATOM 753 C CA . GLU A 1 96 ? -19.490 -11.436 23.286 1.00 15.23 126 GLU A CA 1
ATOM 754 C C . GLU A 1 96 ? -18.858 -10.484 24.316 1.00 14.75 126 GLU A C 1
ATOM 755 O O . GLU A 1 96 ? -19.353 -9.379 24.530 1.00 12.52 126 GLU A O 1
ATOM 761 N N . GLY A 1 97 ? -17.734 -10.908 24.906 1.00 15.01 127 GLY A N 1
ATOM 762 C CA . GLY A 1 97 ? -17.028 -10.112 25.938 1.00 15.77 127 GLY A CA 1
ATOM 763 C C . GLY A 1 97 ? -16.627 -8.722 25.455 1.00 17.64 127 GLY A C 1
ATOM 764 O O . GLY A 1 97 ? -16.387 -7.811 26.270 1.00 17.94 127 GLY A O 1
ATOM 765 N N . LEU A 1 98 ? -16.580 -8.539 24.131 1.00 16.66 128 LEU A N 1
ATOM 766 C CA . LEU A 1 98 ? -16.155 -7.274 23.545 1.00 17.17 128 LEU A CA 1
ATOM 767 C C . LEU A 1 98 ? -17.304 -6.508 22.883 1.00 17.38 128 LEU A C 1
ATOM 768 O O . LEU A 1 98 ? -17.352 -5.266 22.993 1.00 16.79 128 LEU A O 1
ATOM 773 N N . GLN A 1 99 ? -18.254 -7.222 22.269 1.00 15.59 129 GLN A N 1
ATOM 774 C CA . GLN A 1 99 ? -19.271 -6.546 21.473 1.00 15.40 129 GLN A CA 1
ATOM 775 C C . GLN A 1 99 ? -20.695 -6.700 22.019 1.00 15.38 129 GLN A C 1
ATOM 776 O O . GLN A 1 99 ? -21.593 -5.969 21.582 1.00 16.30 129 GLN A O 1
ATOM 782 N N . VAL A 1 100 ? -20.899 -7.643 22.937 1.00 15.57 130 VAL A N 1
ATOM 783 C CA . VAL A 1 100 ? -22.202 -7.882 23.514 1.00 15.29 130 VAL A CA 1
ATOM 784 C C . VAL A 1 100 ? -22.216 -7.314 24.945 1.00 17.01 130 VAL A C 1
ATOM 785 O O . VAL A 1 100 ? -22.908 -6.339 25.233 1.00 14.31 130 VAL A O 1
ATOM 789 N N . LYS A 1 101 ? -21.390 -7.886 25.822 1.00 17.79 131 LYS A N 1
ATOM 790 C CA . LYS A 1 101 ? -21.376 -7.487 27.219 1.00 18.92 131 LYS A CA 1
ATOM 791 C C . LYS A 1 101 ? -20.345 -6.386 27.484 1.00 20.33 131 LYS A C 1
ATOM 792 O O . LYS A 1 101 ? -20.413 -5.729 28.517 1.00 18.27 131 LYS A O 1
ATOM 798 N N . ARG A 1 102 ? -19.432 -6.184 26.527 1.00 21.44 132 ARG A N 1
ATOM 799 C CA . ARG A 1 102 ? -18.301 -5.256 26.639 1.00 22.59 132 ARG A CA 1
ATOM 800 C C . ARG A 1 102 ? -17.799 -5.233 28.088 1.00 22.83 132 ARG A C 1
ATOM 801 O O . ARG A 1 102 ? -17.625 -4.170 28.686 1.00 23.41 132 ARG A O 1
ATOM 809 N N . ASP A 1 103 ? -17.548 -6.427 28.632 1.00 23.38 133 ASP A N 1
ATOM 810 C CA . ASP A 1 103 ? -17.040 -6.571 29.982 1.00 24.02 133 ASP A CA 1
ATOM 811 C C . ASP A 1 103 ? -15.555 -6.948 29.908 1.00 23.86 133 ASP A C 1
ATOM 812 O O . ASP A 1 103 ? -14.918 -7.129 30.933 1.00 21.72 133 ASP A O 1
ATOM 817 N N . ILE A 1 104 ? -15.025 -7.097 28.682 1.00 23.07 134 ILE A N 1
ATOM 818 C CA . ILE A 1 104 ? -13.589 -7.333 28.527 1.00 22.67 134 ILE A CA 1
ATOM 819 C C . ILE A 1 104 ? -12.947 -5.973 28.239 1.00 22.39 134 ILE A C 1
ATOM 820 O O . ILE A 1 104 ? -13.003 -5.475 27.117 1.00 23.42 134 ILE A O 1
ATOM 825 N N . LYS A 1 105 ? -12.340 -5.395 29.281 1.00 22.81 135 LYS A N 1
ATOM 826 C CA . LYS A 1 105 ? -11.730 -4.080 29.204 1.00 22.49 135 LYS A CA 1
ATOM 827 C C . LYS A 1 105 ? -10.208 -4.178 29.341 1.00 20.52 135 LYS A C 1
ATOM 828 O O . LYS A 1 105 ? -9.495 -3.338 28.799 1.00 19.66 135 LYS A O 1
ATOM 834 N N . THR A 1 106 ? -9.731 -5.217 30.042 1.00 21.13 136 THR A N 1
ATOM 835 C CA . THR A 1 106 ? -8.293 -5.407 30.315 1.00 20.02 136 THR A CA 1
ATOM 836 C C . THR A 1 106 ? -7.820 -6.820 29.941 1.00 19.13 136 THR A C 1
ATOM 837 O O . THR A 1 106 ? -8.623 -7.729 29.738 1.00 17.58 136 THR A O 1
ATOM 841 N N . ALA A 1 107 ? -6.491 -6.996 29.935 1.00 19.77 137 ALA A N 1
ATOM 842 C CA . ALA A 1 107 ? -5.863 -8.282 29.668 1.00 20.88 137 ALA A CA 1
ATOM 843 C C . ALA A 1 107 ? -6.291 -9.304 30.731 1.00 20.96 137 ALA A C 1
ATOM 844 O O . ALA A 1 107 ? -6.474 -10.475 30.428 1.00 20.90 137 ALA A O 1
ATOM 846 N N . ALA A 1 108 ? -6.469 -8.838 31.977 1.00 21.58 138 ALA A N 1
ATOM 847 C CA . ALA A 1 108 ? -6.857 -9.730 33.076 1.00 22.23 138 ALA A CA 1
ATOM 848 C C . ALA A 1 108 ? -8.278 -10.271 32.854 1.00 21.42 138 ALA A C 1
ATOM 849 O O . ALA A 1 108 ? -8.609 -11.364 33.326 1.00 23.35 138 ALA A O 1
ATOM 851 N N . ASP A 1 109 ? -9.097 -9.518 32.110 1.00 19.69 139 ASP A N 1
ATOM 852 C CA . ASP A 1 109 ? -10.480 -9.918 31.834 1.00 18.40 139 ASP A CA 1
ATOM 853 C C . ASP A 1 109 ? -10.537 -11.024 30.774 1.00 18.12 139 ASP A C 1
ATOM 854 O O . ASP A 1 109 ? -11.492 -11.820 30.756 1.00 18.00 139 ASP A O 1
ATOM 859 N N . ILE A 1 110 ? -9.555 -11.044 29.867 1.00 17.63 140 ILE A N 1
ATOM 860 C CA . ILE A 1 110 ? -9.507 -12.081 28.839 1.00 19.25 140 ILE A CA 1
ATOM 861 C C . ILE A 1 110 ? -9.209 -13.425 29.516 1.00 19.92 140 ILE A C 1
ATOM 862 O O . ILE A 1 110 ? -9.772 -14.447 29.135 1.00 23.78 140 ILE A O 1
ATOM 867 N N . VAL A 1 111 ? -8.330 -13.398 30.529 1.00 19.77 141 VAL A N 1
ATOM 868 C CA . VAL A 1 111 ? -7.939 -14.586 31.274 1.00 19.57 141 VAL A CA 1
ATOM 869 C C . VAL A 1 111 ? -9.170 -15.177 31.971 1.00 20.37 141 VAL A C 1
ATOM 870 O O . VAL A 1 111 ? -9.293 -16.397 32.061 1.00 18.28 141 VAL A O 1
ATOM 874 N N . LYS A 1 112 ? -10.078 -14.304 32.433 1.00 21.68 142 LYS A N 1
ATOM 875 C CA . LYS A 1 112 ? -11.292 -14.761 33.125 1.00 23.78 142 LYS A CA 1
ATOM 876 C C . LYS A 1 112 ? -12.131 -15.648 32.196 1.00 21.11 142 LYS A C 1
ATOM 877 O O . LYS A 1 112 ? -12.768 -16.565 32.665 1.00 20.81 142 LYS A O 1
ATOM 883 N N . VAL A 1 113 ? -12.110 -15.388 30.885 1.00 22.97 143 VAL A N 1
ATOM 884 C CA . VAL A 1 113 ? -12.877 -16.224 29.936 1.00 21.92 143 VAL A CA 1
ATOM 885 C C . VAL A 1 113 ? -12.337 -17.664 29.992 1.00 22.22 143 VAL A C 1
ATOM 886 O O . VAL A 1 113 ? -13.107 -18.638 30.063 1.00 23.55 143 VAL A O 1
ATOM 890 N N . PHE A 1 114 ? -11.006 -17.785 29.982 1.00 20.61 144 PHE A N 1
ATOM 891 C CA . PHE A 1 114 ? -10.301 -19.077 29.987 1.00 21.41 144 PHE A CA 1
ATOM 892 C C . PHE A 1 114 ? -10.551 -19.837 31.299 1.00 23.04 144 PHE A C 1
ATOM 893 O O . PHE A 1 114 ? -10.620 -21.073 31.304 1.00 24.74 144 PHE A O 1
ATOM 901 N N . ASN A 1 115 ? -10.691 -19.092 32.399 1.00 23.08 145 ASN A N 1
ATOM 902 C CA . ASN A 1 115 ? -10.947 -19.665 33.727 1.00 24.03 145 ASN A CA 1
ATOM 903 C C . ASN A 1 115 ? -12.282 -20.419 33.730 1.00 27.20 145 ASN A C 1
ATOM 904 O O . ASN A 1 115 ? -12.392 -21.485 34.335 1.00 27.63 145 ASN A O 1
ATOM 909 N N A GLN A 1 116 ? -13.278 -19.843 33.046 0.50 27.03 146 GLN A N 1
ATOM 910 N N B GLN A 1 116 ? -13.283 -19.839 33.054 0.50 28.61 146 GLN A N 1
ATOM 911 C CA A GLN A 1 116 ? -14.634 -20.398 32.946 0.50 27.15 146 GLN A CA 1
ATOM 912 C CA B GLN A 1 116 ? -14.635 -20.412 32.958 0.50 29.75 146 GLN A CA 1
ATOM 913 C C A GLN A 1 116 ? -14.633 -21.697 32.129 0.50 28.35 146 GLN A C 1
ATOM 914 C C B GLN A 1 116 ? -14.622 -21.714 32.149 0.50 29.94 146 GLN A C 1
ATOM 915 O O A GLN A 1 116 ? -15.598 -22.463 32.192 0.50 29.06 146 GLN A O 1
ATOM 916 O O B GLN A 1 116 ? -15.570 -22.498 32.232 0.50 30.66 146 GLN A O 1
ATOM 927 N N . LEU A 1 117 ? -13.555 -21.925 31.365 1.00 30.15 147 LEU A N 1
ATOM 928 C CA . LEU A 1 117 ? -13.415 -23.126 30.526 1.00 29.93 147 LEU A CA 1
ATOM 929 C C . LEU A 1 117 ? -12.568 -24.200 31.230 1.00 31.84 147 LEU A C 1
ATOM 930 O O . LEU A 1 117 ? -12.455 -25.324 30.726 1.00 34.79 147 LEU A O 1
ATOM 935 N N . GLY A 1 118 ? -11.968 -23.854 32.374 1.00 30.59 148 GLY A N 1
ATOM 936 C CA . GLY A 1 118 ? -11.157 -24.802 33.146 1.00 29.75 148 GLY A CA 1
ATOM 937 C C . GLY A 1 118 ? -9.662 -24.595 32.952 1.00 28.36 148 GLY A C 1
ATOM 938 O O . GLY A 1 118 ? -8.868 -25.510 33.175 1.00 28.46 148 GLY A O 1
ATOM 939 N N . ILE A 1 119 ? -9.283 -23.390 32.520 1.00 25.95 149 ILE A N 1
ATOM 940 C CA . ILE A 1 119 ? -7.881 -23.041 32.348 1.00 25.73 149 ILE A CA 1
ATOM 941 C C . ILE A 1 119 ? -7.541 -21.994 33.418 1.00 26.35 149 ILE A C 1
ATOM 942 O O . ILE A 1 119 ? -7.948 -20.827 33.323 1.00 26.66 149 ILE A O 1
ATOM 947 N N . THR A 1 120 ? -6.804 -22.434 34.443 1.00 26.48 150 THR A N 1
ATOM 948 C CA . THR A 1 120 ? -6.419 -21.561 35.545 1.00 27.95 150 THR A CA 1
ATOM 949 C C . THR A 1 120 ? -5.501 -20.447 35.030 1.00 26.32 150 THR A C 1
ATOM 950 O O . THR A 1 120 ? -4.867 -20.582 33.974 1.00 26.86 150 THR A O 1
ATOM 954 N N . SER A 1 121 ? -5.424 -19.360 35.803 1.00 26.27 151 SER A N 1
ATOM 955 C CA . SER A 1 121 ? -4.562 -18.233 35.473 1.00 24.82 151 SER A CA 1
ATOM 956 C C . SER A 1 121 ? -3.095 -18.684 35.408 1.00 23.01 151 SER A C 1
ATOM 957 O O . SER A 1 121 ? -2.322 -18.132 34.637 1.00 23.17 151 SER A O 1
ATOM 960 N N . GLU A 1 122 ? -2.723 -19.684 36.220 1.00 23.73 152 GLU A N 1
ATOM 961 C CA . GLU A 1 122 ? -1.355 -20.229 36.233 1.00 25.21 152 GLU A CA 1
ATOM 962 C C . GLU A 1 122 ? -1.070 -20.986 34.927 1.00 23.79 152 GLU A C 1
ATOM 963 O O . GLU A 1 122 ? 0.021 -20.883 34.376 1.00 24.16 152 GLU A O 1
ATOM 969 N N . LYS A 1 123 ? -2.051 -21.760 34.447 1.00 24.02 153 LYS A N 1
ATOM 970 C CA . LYS A 1 123 ? -1.877 -22.515 33.193 1.00 23.61 153 LYS A CA 1
ATOM 971 C C . LYS A 1 123 ? -1.869 -21.525 32.016 1.00 22.23 153 LYS A C 1
ATOM 972 O O . LYS A 1 123 ? -1.146 -21.715 31.036 1.00 22.25 153 LYS A O 1
ATOM 978 N N . TYR A 1 124 ? -2.645 -20.442 32.133 1.00 23.22 154 TYR A N 1
ATOM 979 C CA . TYR A 1 124 ? -2.699 -19.455 31.051 1.00 21.32 154 TYR A CA 1
ATOM 980 C C . TYR A 1 124 ? -1.342 -18.746 30.932 1.00 21.51 154 TYR A C 1
ATOM 981 O O . TYR A 1 124 ? -0.863 -18.501 29.828 1.00 18.16 154 TYR A O 1
ATOM 990 N N . ALA A 1 125 ? -0.730 -18.439 32.081 1.00 23.07 155 ALA A N 1
ATOM 991 C CA . ALA A 1 125 ? 0.569 -17.781 32.130 1.00 23.79 155 ALA A CA 1
ATOM 992 C C . ALA A 1 125 ? 1.638 -18.715 31.547 1.00 24.58 155 ALA A C 1
ATOM 993 O O . ALA A 1 125 ? 2.537 -18.276 30.820 1.00 24.02 155 ALA A O 1
ATOM 995 N N A GLU A 1 126 ? 1.522 -20.010 31.862 0.60 25.66 156 GLU A N 1
ATOM 996 N N B GLU A 1 126 ? 1.508 -20.005 31.870 0.40 25.72 156 GLU A N 1
ATOM 997 C CA A GLU A 1 126 ? 2.461 -21.026 31.373 0.60 27.29 156 GLU A CA 1
ATOM 998 C CA B GLU A 1 126 ? 2.406 -21.040 31.385 0.40 27.17 156 GLU A CA 1
ATOM 999 C C A GLU A 1 126 ? 2.391 -21.097 29.840 0.60 28.54 156 GLU A C 1
ATOM 1000 C C B GLU A 1 126 ? 2.383 -21.070 29.853 0.40 28.17 156 GLU A C 1
ATOM 1001 O O A GLU A 1 126 ? 3.424 -21.192 29.175 0.60 28.56 156 GLU A O 1
ATOM 1002 O O B GLU A 1 126 ? 3.431 -21.110 29.207 0.40 28.17 156 GLU A O 1
ATOM 1021 N N . GLN A 1 128 ? 1.262 -18.694 27.795 1.00 26.17 158 GLN A N 1
ATOM 1022 C CA . GLN A 1 128 ? 1.723 -17.423 27.232 1.00 25.78 158 GLN A CA 1
ATOM 1023 C C . GLN A 1 128 ? 3.222 -17.479 26.908 1.00 24.36 158 GLN A C 1
ATOM 1024 O O . GLN A 1 128 ? 3.691 -16.752 26.027 1.00 23.82 158 GLN A O 1
ATOM 1030 N N . SER A 1 129 ? 3.955 -18.344 27.625 1.00 24.40 159 SER A N 1
ATOM 1031 C CA . SER A 1 129 ? 5.403 -18.461 27.486 1.00 24.86 159 SER A CA 1
ATOM 1032 C C . SER A 1 129 ? 5.792 -19.455 26.378 1.00 25.49 159 SER A C 1
ATOM 1033 O O . SER A 1 129 ? 6.822 -19.282 25.731 1.00 25.76 159 SER A O 1
ATOM 1036 N N . ASN A 1 130 ? 4.962 -20.489 26.198 1.00 23.83 160 ASN A N 1
ATOM 1037 C CA . ASN A 1 130 ? 5.177 -21.598 25.252 1.00 24.03 160 ASN A CA 1
ATOM 1038 C C . ASN A 1 130 ? 5.762 -21.100 23.918 1.00 21.20 160 ASN A C 1
ATOM 1039 O O . ASN A 1 130 ? 5.313 -20.110 23.319 1.00 18.01 160 ASN A O 1
ATOM 1044 N N . PHE A 1 131 ? 6.763 -21.836 23.439 1.00 19.63 161 PHE A N 1
ATOM 1045 C CA . PHE A 1 131 ? 7.460 -21.488 22.194 1.00 19.19 161 PHE A CA 1
ATOM 1046 C C . PHE A 1 131 ? 6.508 -21.498 20.983 1.00 16.95 161 PHE A C 1
ATOM 1047 O O . PHE A 1 131 ? 6.641 -20.654 20.117 1.00 15.82 161 PHE A O 1
ATOM 1071 N N . VAL A 1 133 ? 3.247 -20.994 21.046 1.00 18.65 163 VAL A N 1
ATOM 1072 C CA . VAL A 1 133 ? 2.285 -19.892 21.232 1.00 18.25 163 VAL A CA 1
ATOM 1073 C C . VAL A 1 133 ? 2.905 -18.595 20.694 1.00 17.63 163 VAL A C 1
ATOM 1074 O O . VAL A 1 133 ? 2.285 -17.876 19.909 1.00 17.71 163 VAL A O 1
ATOM 1078 N N . LYS A 1 134 ? 4.158 -18.349 21.074 1.00 18.25 164 LYS A N 1
ATOM 1079 C CA . LYS A 1 134 ? 4.902 -17.152 20.678 1.00 19.49 164 LYS A CA 1
ATOM 1080 C C . LYS A 1 134 ? 5.132 -17.141 19.166 1.00 18.77 164 LYS A C 1
ATOM 1081 O O . LYS A 1 134 ? 5.094 -16.092 18.545 1.00 18.71 164 LYS A O 1
ATOM 1087 N N . ALA A 1 135 ? 5.389 -18.322 18.596 1.00 19.46 165 ALA A N 1
ATOM 1088 C CA . ALA A 1 135 ? 5.644 -18.427 17.162 1.00 19.42 165 ALA A CA 1
ATOM 1089 C C . ALA A 1 135 ? 4.385 -18.054 16.372 1.00 18.33 165 ALA A C 1
ATOM 1090 O O . ALA A 1 135 ? 4.487 -17.410 15.333 1.00 16.40 165 ALA A O 1
ATOM 1092 N N . LEU A 1 136 ? 3.213 -18.448 16.892 1.00 19.35 166 LEU A N 1
ATOM 1093 C CA . LEU A 1 136 ? 1.935 -18.193 16.218 1.00 20.15 166 LEU A CA 1
ATOM 1094 C C . LEU A 1 136 ? 1.572 -16.705 16.336 1.00 19.11 166 LEU A C 1
ATOM 1095 O O . LEU A 1 1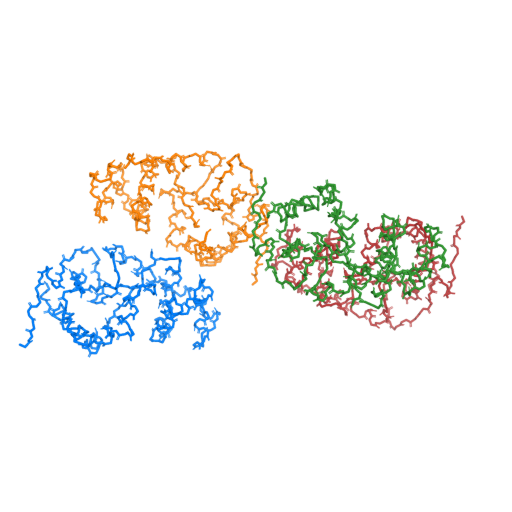36 ? 1.024 -16.130 15.414 1.00 18.42 166 LEU A O 1
ATOM 1100 N N . ILE A 1 137 ? 1.874 -16.097 17.486 1.00 19.25 167 ILE A N 1
ATOM 1101 C CA . ILE A 1 137 ? 1.634 -14.664 17.709 1.00 17.52 167 ILE A CA 1
ATOM 1102 C C . ILE A 1 137 ? 2.465 -13.868 16.689 1.00 17.58 167 ILE A C 1
ATOM 1103 O O . ILE A 1 137 ? 1.974 -12.930 16.075 1.00 17.00 167 ILE A O 1
ATOM 1108 N N . ALA A 1 138 ? 3.731 -14.266 16.500 1.00 18.78 168 ALA A N 1
ATOM 1109 C CA . ALA A 1 138 ? 4.610 -13.536 15.578 1.00 17.88 168 ALA A CA 1
ATOM 1110 C C . ALA A 1 138 ? 4.150 -13.742 14.129 1.00 17.46 168 ALA A C 1
ATOM 1111 O O . ALA A 1 138 ? 4.184 -12.800 13.332 1.00 15.26 168 ALA A O 1
ATOM 1113 N N . ARG A 1 139 ? 3.697 -14.964 13.813 1.00 18.37 169 ARG A N 1
ATOM 1114 C CA . ARG A 1 139 ? 3.191 -15.315 12.468 1.00 19.05 169 ARG A CA 1
ATOM 1115 C C . ARG A 1 139 ? 2.010 -14.404 12.098 1.00 18.36 169 ARG A C 1
ATOM 1116 O O . ARG A 1 139 ? 1.939 -13.867 10.982 1.00 18.21 169 ARG A O 1
ATOM 1124 N N . GLN A 1 140 ? 1.068 -14.283 13.032 1.00 19.61 170 GLN A N 1
ATOM 1125 C CA . GLN A 1 140 ? -0.137 -13.468 12.862 1.00 20.19 170 GLN A CA 1
ATOM 1126 C C . GLN A 1 140 ? 0.230 -12.003 12.570 1.00 19.75 170 GLN A C 1
ATOM 1127 O O . GLN A 1 140 ? -0.268 -11.432 11.602 1.00 21.50 170 GLN A O 1
ATOM 1133 N N . ASP A 1 141 ? 1.102 -11.410 13.397 1.00 17.67 171 ASP A N 1
ATOM 1134 C CA . ASP A 1 141 ? 1.526 -10.010 13.246 1.00 17.36 171 ASP A CA 1
ATOM 1135 C C . ASP A 1 141 ? 2.328 -9.807 11.947 1.00 16.51 171 ASP A C 1
ATOM 1136 O O . ASP A 1 141 ? 2.144 -8.816 11.227 1.00 14.23 171 ASP A O 1
ATOM 1141 N N . ASN A 1 142 ? 3.222 -10.751 11.647 1.00 16.65 172 ASN A N 1
ATOM 1142 C CA . ASN A 1 142 ? 4.090 -10.644 10.475 1.00 17.54 172 ASN A CA 1
ATOM 1143 C C . ASN A 1 142 ? 3.276 -10.662 9.169 1.00 18.39 172 ASN A C 1
ATOM 1144 O O . ASN A 1 142 ? 3.572 -9.907 8.241 1.00 18.61 172 ASN A O 1
ATOM 1149 N N . LEU A 1 143 ? 2.259 -11.525 9.099 1.00 17.68 173 LEU A N 1
ATOM 1150 C CA . LEU A 1 143 ? 1.458 -11.650 7.865 1.00 18.31 173 LEU A CA 1
ATOM 1151 C C . LEU A 1 143 ? 0.513 -10.454 7.681 1.00 17.57 173 LEU A C 1
ATOM 1152 O O . LEU A 1 143 ? 0.228 -10.081 6.539 1.00 16.46 173 LEU A O 1
ATOM 1157 N N . VAL A 1 144 ? 0.046 -9.848 8.779 1.00 16.74 174 VAL A N 1
ATOM 1158 C CA . VAL A 1 144 ? -0.807 -8.662 8.639 1.00 16.97 174 VAL A CA 1
ATOM 1159 C C . VAL A 1 144 ? -0.002 -7.585 7.895 1.00 17.89 174 VAL A C 1
ATOM 1160 O O . VAL A 1 144 ? -0.546 -6.855 7.058 1.00 18.77 174 VAL A O 1
ATOM 1164 N N . GLU A 1 145 ? 1.302 -7.517 8.189 1.00 18.66 175 GLU A N 1
ATOM 1165 C CA . GLU A 1 145 ? 2.202 -6.570 7.532 1.00 20.39 175 GLU A CA 1
ATOM 1166 C C . GLU A 1 145 ? 2.501 -7.043 6.096 1.00 20.83 175 GLU A C 1
ATOM 1167 O O . GLU A 1 145 ? 2.173 -6.349 5.131 1.00 21.03 175 GLU A O 1
ATOM 1173 N N . LYS A 1 146 ? 3.077 -8.240 5.952 1.00 22.16 176 LYS A N 1
ATOM 1174 C CA . LYS A 1 146 ? 3.481 -8.748 4.615 1.00 24.26 176 LYS A CA 1
ATOM 1175 C C . LYS A 1 146 ? 2.300 -8.761 3.631 1.00 24.26 176 LYS A C 1
ATOM 1176 O O . LYS A 1 146 ? 2.440 -8.292 2.498 1.00 23.04 176 LYS A O 1
ATOM 1190 N N . LYS A 1 148 ? -0.323 -6.989 3.741 1.00 23.86 178 LYS A N 1
ATOM 1191 C CA . LYS A 1 148 ? -0.816 -5.609 3.608 1.00 26.79 178 LYS A CA 1
ATOM 1192 C C . LYS A 1 148 ? -2.324 -5.550 3.897 1.00 26.41 178 LYS A C 1
ATOM 1193 O O . LYS A 1 148 ? -3.087 -4.957 3.139 1.00 27.37 178 LYS A O 1
ATOM 1199 N N . VAL A 1 149 ? -2.735 -6.161 5.012 1.00 25.27 179 VAL A N 1
ATOM 1200 C CA . VAL A 1 149 ? -4.142 -6.194 5.411 1.00 26.59 179 VAL A CA 1
ATOM 1201 C C . VAL A 1 149 ? -4.584 -4.768 5.774 1.00 27.66 179 VAL A C 1
ATOM 1202 O O . VAL A 1 149 ? -3.846 -4.039 6.421 1.00 29.06 179 VAL A O 1
ATOM 1206 N N . HIS A 1 150 ? -5.804 -4.393 5.367 1.00 30.16 180 HIS A N 1
ATOM 1207 C CA . HIS A 1 150 ? -6.321 -3.033 5.598 1.00 32.56 180 HIS A CA 1
ATOM 1208 C C . HIS A 1 150 ? -7.778 -3.051 6.079 1.00 31.07 180 HIS A C 1
ATOM 1209 O O . HIS A 1 150 ? -8.394 -1.987 6.218 1.00 32.93 180 HIS A O 1
ATOM 1216 N N . GLY A 1 151 ? -8.320 -4.248 6.328 1.00 29.27 181 GLY A N 1
ATOM 1217 C CA . GLY A 1 151 ? -9.702 -4.389 6.770 1.00 27.53 181 GLY A CA 1
ATOM 1218 C C . GLY A 1 151 ? -9.999 -5.793 7.263 1.00 26.59 181 GLY A C 1
ATOM 1219 O O . GLY A 1 151 ? -9.232 -6.735 6.994 1.00 24.16 181 GLY A O 1
ATOM 1220 N N . THR A 1 152 ? -11.107 -5.928 8.002 1.00 23.04 182 THR A N 1
ATOM 1221 C CA . THR A 1 152 ? -11.530 -7.216 8.551 1.00 25.33 182 THR A CA 1
ATOM 1222 C C . THR A 1 152 ? -13.054 -7.325 8.476 1.00 24.19 182 THR A C 1
ATOM 1223 O O . THR A 1 152 ? -13.752 -6.322 8.607 1.00 26.63 182 THR A O 1
ATOM 1227 N N . PRO A 1 153 ? -13.569 -8.540 8.248 1.00 19.93 183 PRO A N 1
ATOM 1228 C CA . PRO A 1 153 ? -12.779 -9.745 8.042 1.00 18.67 183 PRO A CA 1
ATOM 1229 C C . PRO A 1 153 ? -12.233 -9.758 6.605 1.00 17.93 183 PRO A C 1
ATOM 1230 O O . PRO A 1 153 ? -12.918 -9.325 5.677 1.00 17.67 183 PRO A O 1
ATOM 1234 N N . SER A 1 154 ? -10.995 -10.234 6.447 1.00 16.68 184 SER A N 1
ATOM 1235 C CA . SER A 1 154 ? -10.345 -10.230 5.148 1.00 16.04 184 SER A CA 1
ATOM 1236 C C . SER A 1 154 ? -9.843 -11.640 4.819 1.00 15.09 184 SER A C 1
ATOM 1237 O O . SER A 1 154 ? -9.047 -12.196 5.546 1.00 13.82 184 SER A O 1
ATOM 1240 N N . PHE A 1 155 ? -10.336 -12.204 3.709 1.00 16.13 185 PHE A N 1
ATOM 1241 C CA . PHE A 1 155 ? -9.939 -13.561 3.285 1.00 16.21 185 PHE A CA 1
ATOM 1242 C C . PHE A 1 155 ? -8.896 -13.487 2.161 1.00 16.76 185 PHE A C 1
ATOM 1243 O O . PHE A 1 155 ? -9.046 -12.700 1.220 1.00 16.66 185 PHE A O 1
ATOM 1251 N N . TYR A 1 156 ? -7.844 -14.311 2.295 1.00 16.93 186 TYR A N 1
ATOM 1252 C CA . TYR A 1 156 ? -6.754 -14.451 1.317 1.00 18.20 186 TYR A CA 1
ATOM 1253 C C . TYR A 1 156 ? -6.568 -15.935 0.976 1.00 17.37 186 TYR A C 1
ATOM 1254 O O . TYR A 1 156 ? -6.435 -16.766 1.869 1.00 17.27 186 TYR A O 1
ATOM 1263 N N . VAL A 1 157 ? -6.552 -16.241 -0.328 1.00 17.40 187 VAL A N 1
ATOM 1264 C CA . VAL A 1 157 ? -6.369 -17.593 -0.831 1.00 16.82 187 VAL A CA 1
ATOM 1265 C C . VAL A 1 157 ? -4.989 -17.665 -1.515 1.00 17.24 187 VAL A C 1
ATOM 1266 O O . VAL A 1 157 ? -4.637 -16.783 -2.318 1.00 14.88 187 VAL A O 1
ATOM 1270 N N . SER A 1 158 ? -4.205 -18.693 -1.153 1.00 18.03 188 SER A N 1
ATOM 1271 C CA . SER A 1 158 ? -2.856 -18.972 -1.736 1.00 19.71 188 SER A CA 1
ATOM 1272 C C . SER A 1 158 ? -1.941 -17.741 -1.647 1.00 22.71 188 SER A C 1
ATOM 1273 O O . SER A 1 158 ? -0.965 -17.620 -2.405 1.00 24.76 188 SER A O 1
ATOM 1276 N N . GLY A 1 159 ? -2.286 -16.827 -0.731 1.00 20.97 189 GLY A N 1
ATOM 1277 C CA . GLY A 1 159 ? -1.544 -15.597 -0.500 1.00 23.67 189 GLY A CA 1
ATOM 1278 C C . GLY A 1 159 ? -1.492 -14.677 -1.708 1.00 24.32 189 GLY A C 1
ATOM 1279 O O . GLY A 1 159 ? -0.675 -13.756 -1.726 1.00 22.00 189 GLY A O 1
ATOM 1280 N N . LYS A 1 160 ? -2.399 -14.877 -2.678 1.00 27.05 190 LYS A N 1
ATOM 1281 C CA . LYS A 1 160 ? -2.377 -14.114 -3.931 1.00 27.59 190 LYS A CA 1
ATOM 1282 C C . LYS A 1 160 ? -3.752 -13.525 -4.284 1.00 28.30 190 LYS A C 1
ATOM 1283 O O . LYS A 1 160 ? -3.811 -12.537 -5.013 1.00 31.00 190 LYS A O 1
ATOM 1289 N N . TYR A 1 161 ? -4.842 -14.130 -3.790 1.00 24.33 191 TYR A N 1
ATOM 1290 C CA . TYR A 1 161 ? -6.187 -13.658 -4.129 1.00 22.21 191 TYR A CA 1
ATOM 1291 C C . TYR A 1 161 ? -6.936 -13.190 -2.871 1.00 21.02 191 TYR A C 1
ATOM 1292 O O . TYR A 1 161 ? -7.219 -13.989 -1.980 1.00 18.23 191 TYR A O 1
ATOM 1301 N N . HIS A 1 162 ? -7.242 -11.884 -2.830 1.00 20.54 192 HIS A N 1
ATOM 1302 C CA . HIS A 1 162 ? -8.013 -11.242 -1.760 1.00 19.36 192 HIS A CA 1
ATOM 1303 C C . HIS A 1 162 ? -9.471 -11.099 -2.220 1.00 18.58 192 HIS A C 1
ATOM 1304 O O . HIS A 1 162 ? -9.760 -10.430 -3.216 1.00 18.29 192 HIS A O 1
ATOM 1311 N N . ILE A 1 163 ? -10.377 -11.743 -1.477 1.00 16.77 193 ILE A N 1
ATOM 1312 C CA . ILE A 1 163 ? -11.807 -11.784 -1.777 1.00 16.51 193 ILE A CA 1
ATOM 1313 C C . ILE A 1 163 ? -12.466 -10.419 -1.545 1.00 16.52 193 ILE A C 1
ATOM 1314 O O . ILE A 1 163 ? -12.142 -9.733 -0.605 1.00 16.31 193 ILE A O 1
ATOM 1319 N N . ASN A 1 164 ? -13.394 -10.057 -2.442 1.00 17.60 194 ASN A N 1
ATOM 1320 C CA . ASN A 1 164 ? -14.185 -8.834 -2.320 1.00 17.23 194 ASN A CA 1
ATOM 1321 C C . ASN A 1 164 ? -15.528 -9.229 -1.692 1.00 15.85 194 ASN A C 1
ATOM 1322 O O . ASN A 1 164 ? -16.478 -9.614 -2.405 1.00 16.58 194 ASN A O 1
ATOM 1327 N N . ASN A 1 165 ? -15.586 -9.110 -0.360 1.00 15.02 195 ASN A N 1
ATOM 1328 C CA . ASN A 1 165 ? -16.744 -9.508 0.468 1.00 14.93 195 ASN A CA 1
ATOM 1329 C C . ASN A 1 165 ? -18.074 -8.965 -0.060 1.00 13.80 195 ASN A C 1
ATOM 1330 O O . ASN A 1 165 ? -19.075 -9.683 -0.047 1.00 13.73 195 ASN A O 1
ATOM 1335 N N . ALA A 1 166 ? -18.083 -7.707 -0.506 1.00 13.70 196 ALA A N 1
ATOM 1336 C CA . ALA A 1 166 ? -19.332 -7.049 -0.925 1.00 14.22 196 ALA A CA 1
ATOM 1337 C C . ALA A 1 166 ? -19.826 -7.538 -2.296 1.00 14.45 196 ALA A C 1
ATOM 1338 O O . ALA A 1 166 ? -20.982 -7.310 -2.648 1.00 15.00 196 ALA A O 1
ATOM 1340 N N . SER A 1 167 ? -18.974 -8.250 -3.038 1.00 14.40 197 SER A N 1
ATOM 1341 C CA . SER A 1 167 ? -19.314 -8.662 -4.416 1.00 13.19 197 SER A CA 1
ATOM 1342 C C . SER A 1 167 ? -20.312 -9.829 -4.485 1.00 13.95 197 SER A C 1
ATOM 1343 O O . SER A 1 167 ? -20.974 -10.005 -5.528 1.00 15.08 197 SER A O 1
ATOM 1346 N N . LEU A 1 168 ? -20.429 -10.606 -3.404 1.00 13.92 198 LEU A N 1
ATOM 1347 C CA . LEU A 1 168 ? -21.232 -11.855 -3.379 1.00 15.34 198 LEU A CA 1
ATOM 1348 C C . LEU A 1 168 ? -22.752 -11.611 -3.294 1.00 16.34 198 LEU A C 1
ATOM 1349 O O . LEU A 1 168 ? -23.216 -10.500 -3.084 1.00 15.24 198 LEU A O 1
ATOM 1354 N N . ALA A 1 169 ? -23.492 -12.718 -3.464 1.00 16.46 199 ALA A N 1
ATOM 1355 C CA . ALA A 1 169 ? -24.958 -12.813 -3.464 1.00 18.59 199 ALA A CA 1
ATOM 1356 C C . ALA A 1 169 ? -25.542 -12.051 -2.275 1.00 18.93 199 ALA A C 1
ATOM 1357 O O . ALA A 1 169 ? -25.153 -12.289 -1.136 1.00 19.52 199 ALA A O 1
ATOM 1359 N N . GLN A 1 170 ? -26.528 -11.193 -2.562 1.00 20.43 200 GLN A N 1
ATOM 1360 C CA . GLN A 1 170 ? -27.119 -10.302 -1.575 1.00 24.00 200 GLN A CA 1
ATOM 1361 C C . GLN A 1 170 ? -28.522 -10.739 -1.129 1.00 24.57 200 GLN A C 1
ATOM 1362 O O . GLN A 1 170 ? -29.075 -10.118 -0.228 1.00 25.44 200 GLN A O 1
ATOM 1368 N N . ASP A 1 171 ? -29.070 -11.805 -1.729 1.00 26.31 201 ASP A N 1
ATOM 1369 C CA . ASP A 1 171 ? -30.427 -12.302 -1.391 1.00 25.44 201 ASP A CA 1
ATOM 1370 C C . ASP A 1 171 ? -30.608 -12.366 0.130 1.00 25.65 201 ASP A C 1
ATOM 1371 O O . ASP A 1 171 ? -31.405 -11.604 0.682 1.00 24.56 201 ASP A O 1
ATOM 1376 N N . ASP A 1 172 ? -29.912 -13.305 0.782 1.00 23.48 202 ASP A N 1
ATOM 1377 C CA . ASP A 1 172 ? -29.967 -13.421 2.247 1.00 23.62 202 ASP A CA 1
ATOM 1378 C C . ASP A 1 172 ? -28.614 -13.967 2.732 1.00 21.32 202 ASP A C 1
ATOM 1379 O O . ASP A 1 172 ? -27.747 -14.311 1.918 1.00 17.53 202 ASP A O 1
ATOM 1384 N N . TYR A 1 173 ? -28.449 -14.059 4.057 1.00 20.10 203 TYR A N 1
ATOM 1385 C CA . TYR A 1 173 ? -27.146 -14.423 4.641 1.00 22.30 203 TYR A CA 1
ATOM 1386 C C . TYR A 1 173 ? -26.730 -15.867 4.332 1.00 20.73 203 TYR A C 1
ATOM 1387 O O . TYR A 1 173 ? -25.537 -16.121 4.186 1.00 21.37 203 TYR A O 1
ATOM 1396 N N . ASP A 1 174 ? -27.697 -16.793 4.281 1.00 21.78 204 ASP A N 1
ATOM 1397 C CA . ASP A 1 174 ? -27.431 -18.217 4.027 1.00 23.09 204 ASP A CA 1
ATOM 1398 C C . ASP A 1 174 ? -26.845 -18.372 2.617 1.00 23.56 204 ASP A C 1
ATOM 1399 O O . ASP A 1 174 ? -25.856 -19.090 2.419 1.00 25.10 204 ASP A O 1
ATOM 1404 N N . THR A 1 175 ? -27.442 -17.657 1.661 1.00 22.19 205 THR A N 1
ATOM 1405 C CA . THR A 1 175 ? -27.013 -17.702 0.269 1.00 22.09 205 THR A CA 1
ATOM 1406 C C . THR A 1 175 ? -25.633 -17.044 0.160 1.00 20.38 205 THR A C 1
ATOM 1407 O O . THR A 1 175 ? -24.748 -17.544 -0.545 1.00 16.63 205 THR A O 1
ATOM 1411 N N . TYR A 1 176 ? -25.457 -15.936 0.890 1.00 19.42 206 TYR A N 1
ATOM 1412 C CA . TYR A 1 176 ? -24.193 -15.212 0.893 1.00 17.29 206 TYR A CA 1
ATOM 1413 C C . TYR A 1 176 ? -23.056 -16.130 1.367 1.00 17.92 206 TYR A C 1
ATOM 1414 O O . TYR A 1 176 ? -21.991 -16.204 0.722 1.00 16.43 206 TYR A O 1
ATOM 1423 N N . ALA A 1 177 ? -23.281 -16.810 2.501 1.00 17.37 207 ALA A N 1
ATOM 1424 C CA . ALA A 1 177 ? -22.284 -17.698 3.096 1.00 17.13 207 ALA A CA 1
ATOM 1425 C C . ALA A 1 177 ? -21.913 -18.814 2.107 1.00 16.79 207 ALA A C 1
ATOM 1426 O O . ALA A 1 177 ? -20.744 -19.143 1.964 1.00 15.39 207 ALA A O 1
ATOM 1428 N N . GLU A 1 178 ? -22.922 -19.366 1.423 1.00 18.09 208 GLU A N 1
ATOM 1429 C CA . GLU A 1 178 ? -22.699 -20.438 0.447 1.00 19.53 208 GLU A CA 1
ATOM 1430 C C . GLU A 1 178 ? -21.857 -19.908 -0.722 1.00 17.52 208 GLU A C 1
ATOM 1431 O O . GLU A 1 178 ? -20.962 -20.598 -1.191 1.00 15.93 208 GLU A O 1
ATOM 1437 N N . ASP A 1 179 ? -22.142 -18.673 -1.148 1.00 16.75 209 ASP A N 1
ATOM 1438 C CA . ASP A 1 179 ? -21.481 -18.024 -2.297 1.00 17.26 209 ASP A CA 1
ATOM 1439 C C . ASP A 1 179 ? -20.012 -17.751 -1.946 1.00 16.63 209 ASP A C 1
ATOM 1440 O O . ASP A 1 179 ? -19.126 -17.831 -2.805 1.00 14.99 209 ASP A O 1
ATOM 1453 N N . ALA A 1 181 ? -18.192 -19.516 0.266 1.00 14.81 211 ALA A N 1
ATOM 1454 C CA . ALA A 1 181 ? -17.509 -20.818 0.280 1.00 14.94 211 ALA A CA 1
ATOM 1455 C C . ALA A 1 181 ? -17.241 -21.276 -1.160 1.00 15.82 211 ALA A C 1
ATOM 1456 O O . ALA A 1 181 ? -16.212 -21.881 -1.444 1.00 16.27 211 ALA A O 1
ATOM 1458 N N . ASN A 1 182 ? -18.198 -20.996 -2.050 1.00 16.83 212 ASN A N 1
ATOM 1459 C CA . ASN A 1 182 ? -18.060 -21.350 -3.471 1.00 17.06 212 ASN A CA 1
ATOM 1460 C C . ASN A 1 182 ? -16.879 -20.575 -4.073 1.00 16.26 212 ASN A C 1
ATOM 1461 O O . ASN A 1 182 ? -16.023 -21.173 -4.729 1.00 15.44 212 ASN A O 1
ATOM 1466 N N . LEU A 1 183 ? -16.834 -19.257 -3.823 1.00 15.67 213 LEU A N 1
ATOM 1467 C CA . LEU A 1 183 ? -15.745 -18.394 -4.314 1.00 16.45 213 LEU A CA 1
ATOM 1468 C C . LEU A 1 183 ? -14.400 -18.871 -3.748 1.00 17.57 213 LEU A C 1
ATOM 1469 O O . LEU A 1 183 ? -13.413 -18.955 -4.490 1.00 19.91 213 LEU A O 1
ATOM 1474 N N . VAL A 1 184 ? -14.356 -19.162 -2.441 1.00 17.31 214 VAL A N 1
ATOM 1475 C CA . VAL A 1 184 ? -13.114 -19.649 -1.823 1.00 19.14 214 VAL A CA 1
ATOM 1476 C C . VAL A 1 184 ? -12.620 -20.878 -2.603 1.00 19.68 214 VAL A C 1
ATOM 1477 O O . VAL A 1 184 ? -11.452 -20.950 -2.997 1.00 18.68 214 VAL A O 1
ATOM 1481 N N . LEU A 1 185 ? -13.524 -21.834 -2.838 1.00 19.88 215 LEU A N 1
ATOM 1482 C CA . LEU A 1 185 ? -13.148 -23.064 -3.538 1.00 20.00 215 LEU A CA 1
ATOM 1483 C C . LEU A 1 185 ? -12.638 -22.748 -4.950 1.00 18.86 215 LEU A C 1
ATOM 1484 O O . LEU A 1 185 ? -11.633 -23.311 -5.375 1.00 18.80 215 LEU A O 1
ATOM 1489 N N . PHE A 1 186 ? -13.344 -21.849 -5.642 1.00 18.89 216 PHE A N 1
ATOM 1490 C CA . PHE A 1 186 ? -13.000 -21.404 -6.996 1.00 18.92 216 PHE A CA 1
ATOM 1491 C C . PHE A 1 186 ? -11.567 -20.859 -7.014 1.00 19.68 216 PHE A C 1
ATOM 1492 O O . PHE A 1 186 ? -10.849 -21.011 -7.999 1.00 18.00 216 PHE A O 1
ATOM 1500 N N . LEU A 1 187 ? -11.147 -20.253 -5.899 1.00 20.50 217 LEU A N 1
ATOM 1501 C CA . LEU A 1 187 ? -9.810 -19.678 -5.827 1.00 20.77 217 LEU A CA 1
ATOM 1502 C C . LEU A 1 187 ? -8.765 -20.744 -5.476 1.00 22.58 217 LEU A C 1
ATOM 1503 O O . LEU A 1 187 ? -7.650 -20.675 -5.975 1.00 22.78 217 LEU A O 1
ATOM 1508 N N . LEU A 1 188 ? -9.126 -21.709 -4.621 1.00 23.99 218 LEU A N 1
ATOM 1509 C CA . LEU A 1 188 ? -8.187 -22.771 -4.230 1.00 24.65 218 LEU A CA 1
ATOM 1510 C C . LEU A 1 188 ? -7.874 -23.672 -5.431 1.00 26.75 218 LEU A C 1
ATOM 1511 O O . LEU A 1 188 ? -6.767 -24.206 -5.523 1.00 24.43 218 LEU A O 1
ATOM 1516 N N . ASN A 1 189 ? -8.853 -23.810 -6.337 1.00 30.56 219 ASN A N 1
ATOM 1517 C CA . ASN A 1 189 ? -8.764 -24.671 -7.522 1.00 34.58 219 ASN A CA 1
ATOM 1518 C C . ASN A 1 189 ? -8.277 -23.879 -8.741 1.00 37.60 219 ASN A C 1
ATOM 1519 O O . ASN A 1 189 ? -8.588 -24.242 -9.884 1.00 45.00 219 ASN A O 1
ATOM 1524 N N . LYS A 1 190 ? -7.506 -22.816 -8.502 1.00 40.25 220 LYS A N 1
ATOM 1525 C CA . LYS A 1 190 ? -7.014 -21.976 -9.590 1.00 42.28 220 LYS A CA 1
ATOM 1526 C C . LYS A 1 190 ? -5.572 -22.345 -9.935 1.00 46.03 220 LYS A C 1
ATOM 1527 O O . LYS A 1 190 ? -4.771 -22.618 -9.043 1.00 43.21 220 LYS A O 1
ATOM 1533 N N . PRO A 1 191 ? -5.211 -22.376 -11.243 1.00 49.35 221 PRO A N 1
ATOM 1534 C CA . PRO A 1 191 ? -3.853 -22.701 -11.684 1.00 47.76 221 PRO A CA 1
ATOM 1535 C C . PRO A 1 191 ? -2.723 -22.059 -10.864 1.00 47.49 221 PRO A C 1
ATOM 1536 O O . PRO A 1 191 ? -2.863 -20.935 -10.380 1.00 43.96 221 PRO A O 1
ATOM 1540 N N . LEU A 1 192 ? -1.611 -22.792 -10.739 1.00 48.24 222 LEU A N 1
ATOM 1541 C CA . LEU A 1 192 ? -0.439 -22.332 -10.000 1.00 46.36 222 LEU A CA 1
ATOM 1542 C C . LEU A 1 192 ? 0.360 -21.372 -10.891 1.00 46.26 222 LEU A C 1
ATOM 1543 O O . LEU A 1 192 ? -0.192 -20.435 -11.469 1.00 47.80 222 LEU A O 1
ATOM 1549 N N . ASN B 1 2 ? 3.007 -12.197 43.759 1.00 68.65 32 ASN B N 1
ATOM 1550 C CA . ASN B 1 2 ? 3.380 -11.091 44.689 1.00 66.06 32 ASN B CA 1
ATOM 1551 C C . ASN B 1 2 ? 3.836 -9.871 43.883 1.00 63.51 32 ASN B C 1
ATOM 1552 O O . ASN B 1 2 ? 4.646 -9.994 42.961 1.00 58.48 32 ASN B O 1
ATOM 1557 N N . ALA B 1 3 ? 3.297 -8.700 44.241 1.00 60.00 33 ALA B N 1
ATOM 1558 C CA . ALA B 1 3 ? 3.674 -7.444 43.608 1.00 57.40 33 ALA B CA 1
ATOM 1559 C C . ALA B 1 3 ? 4.933 -6.920 44.310 1.00 56.06 33 ALA B C 1
ATOM 1560 O O . ALA B 1 3 ? 4.847 -6.377 45.416 1.00 57.51 33 ALA B O 1
ATOM 1562 N N . LYS B 1 4 ? 6.094 -7.103 43.667 1.00 52.90 34 LYS B N 1
ATOM 1563 C CA . LYS B 1 4 ? 7.378 -6.690 44.249 1.00 51.74 34 LYS B CA 1
ATOM 1564 C C . LYS B 1 4 ? 7.328 -5.217 44.670 1.00 46.74 34 LYS B C 1
ATOM 1565 O O . LYS B 1 4 ? 6.480 -4.445 44.204 1.00 40.28 34 LYS B O 1
ATOM 1571 N N . ASP B 1 5 ? 8.261 -4.845 45.554 1.00 44.76 35 ASP B N 1
ATOM 1572 C CA . ASP B 1 5 ? 8.386 -3.478 46.035 1.00 44.29 35 ASP B CA 1
ATOM 1573 C C . ASP B 1 5 ? 9.708 -2.906 45.513 1.00 39.86 35 ASP B C 1
ATOM 1574 O O . ASP B 1 5 ? 10.719 -2.889 46.227 1.00 44.91 35 ASP B O 1
ATOM 1579 N N . TYR B 1 6 ? 9.671 -2.440 44.262 1.00 30.78 36 TYR B N 1
ATOM 1580 C CA . TYR B 1 6 ? 10.839 -1.856 43.616 1.00 27.68 36 TYR B CA 1
ATOM 1581 C C . TYR B 1 6 ? 11.360 -0.718 44.498 1.00 24.95 36 TYR B C 1
ATOM 1582 O O . TYR B 1 6 ? 10.582 -0.095 45.214 1.00 22.38 36 TYR B O 1
ATOM 1591 N N . GLN B 1 7 ? 12.672 -0.467 44.423 1.00 23.20 37 GLN B N 1
ATOM 1592 C CA . GLN B 1 7 ? 13.352 0.507 45.284 1.00 23.19 37 GLN B CA 1
ATOM 1593 C C . GLN B 1 7 ? 14.074 1.587 44.478 1.00 22.18 37 GLN B C 1
ATOM 1594 O O . GLN B 1 7 ? 14.791 1.289 43.510 1.00 21.16 37 GLN B O 1
ATOM 1600 N N . ALA B 1 8 ? 13.893 2.841 44.909 1.00 21.04 38 ALA B N 1
ATOM 1601 C CA . ALA B 1 8 ? 14.576 3.961 44.300 1.00 21.90 38 ALA B CA 1
ATOM 1602 C C . ALA B 1 8 ? 16.082 3.715 44.435 1.00 24.03 38 ALA B C 1
ATOM 1603 O O . ALA B 1 8 ? 16.534 3.122 45.413 1.00 21.71 38 ALA B O 1
ATOM 1605 N N . GLY B 1 9 ? 16.841 4.164 43.434 1.00 26.89 39 GLY B N 1
ATOM 1606 C CA . GLY B 1 9 ? 18.277 3.963 43.402 1.00 28.54 39 GLY B CA 1
ATOM 1607 C C . GLY B 1 9 ? 18.629 2.707 42.624 1.00 30.29 39 GLY B C 1
ATOM 1608 O O . GLY B 1 9 ? 19.304 2.776 41.599 1.00 33.33 39 GLY B O 1
ATOM 1609 N N . LYS B 1 10 ? 18.130 1.563 43.107 1.00 28.82 40 LYS B N 1
ATOM 1610 C CA . LYS B 1 10 ? 18.389 0.268 42.496 1.00 28.54 40 LYS B CA 1
ATOM 1611 C C . LYS B 1 10 ? 17.591 0.116 41.190 1.00 24.53 40 LYS B C 1
ATOM 1612 O O . LYS B 1 10 ? 18.158 0.131 40.099 1.00 22.58 40 LYS B O 1
ATOM 1618 N N . ASN B 1 11 ? 16.266 0.008 41.320 1.00 22.37 41 ASN B N 1
ATOM 1619 C CA . ASN B 1 11 ? 15.371 -0.232 40.186 1.00 19.02 41 ASN B CA 1
ATOM 1620 C C . ASN B 1 11 ? 15.127 1.043 39.371 1.00 18.46 41 ASN B C 1
ATOM 1621 O O . ASN B 1 11 ? 14.861 0.965 38.180 1.00 16.92 41 ASN B O 1
ATOM 1626 N N . PHE B 1 12 ? 15.223 2.211 40.009 1.00 18.71 42 PHE B N 1
ATOM 1627 C CA . PHE B 1 12 ? 14.984 3.455 39.305 1.00 19.30 42 PHE B CA 1
ATOM 1628 C C . PHE B 1 12 ? 15.630 4.619 40.058 1.00 21.55 42 PHE B C 1
ATOM 1629 O O . PHE B 1 12 ? 16.092 4.461 41.182 1.00 20.29 42 PHE B O 1
ATOM 1637 N N . THR B 1 13 ? 15.628 5.783 39.406 1.00 24.11 43 THR B N 1
ATOM 1638 C CA . THR B 1 13 ? 16.180 7.005 39.949 1.00 27.09 43 THR B CA 1
ATOM 1639 C C . THR B 1 13 ? 15.169 8.138 39.745 1.00 27.36 43 THR B C 1
ATOM 1640 O O . THR B 1 13 ? 14.657 8.330 38.637 1.00 26.22 43 THR B O 1
ATOM 1644 N N . VAL B 1 14 ? 14.882 8.871 40.826 1.00 28.12 44 VAL B N 1
ATOM 1645 C CA . VAL B 1 14 ? 13.969 10.009 40.762 1.00 30.88 44 VAL B CA 1
ATOM 1646 C C . VAL B 1 14 ? 14.723 11.151 40.074 1.00 33.76 44 VAL B C 1
ATOM 1647 O O . VAL B 1 14 ? 15.857 11.449 40.442 1.00 34.08 44 VAL B O 1
ATOM 1651 N N . ILE B 1 15 ? 14.090 11.762 39.066 1.00 40.35 45 ILE B N 1
ATOM 1652 C CA . ILE B 1 15 ? 14.714 12.849 38.314 1.00 46.63 45 ILE B CA 1
ATOM 1653 C C . ILE B 1 15 ? 13.846 14.107 38.414 1.00 50.31 45 ILE B C 1
ATOM 1654 O O . ILE B 1 15 ? 12.690 14.050 38.835 1.00 48.16 45 ILE B O 1
ATOM 1659 N N . HIS B 1 16 ? 14.444 15.233 38.012 1.00 56.69 46 HIS B N 1
ATOM 1660 C CA . HIS B 1 16 ? 13.810 16.543 37.982 1.00 59.82 46 HIS B CA 1
ATOM 1661 C C . HIS B 1 16 ? 13.862 17.062 36.541 1.00 58.43 46 HIS B C 1
ATOM 1662 O O . HIS B 1 16 ? 14.888 16.930 35.871 1.00 56.40 46 HIS B O 1
ATOM 1669 N N . SER B 1 17 ? 12.749 17.638 36.075 1.00 59.40 47 SER B N 1
ATOM 1670 C CA . SER B 1 17 ? 12.669 18.155 34.711 1.00 59.39 47 SER B CA 1
ATOM 1671 C C . SER B 1 17 ? 11.882 19.469 34.684 1.00 56.65 47 SER B C 1
ATOM 1672 O O . SER B 1 17 ? 10.864 19.608 35.362 1.00 54.72 47 SER B O 1
ATOM 1675 N N . THR B 1 18 ? 12.376 20.421 33.886 1.00 54.71 48 THR B N 1
ATOM 1676 C CA . THR B 1 18 ? 11.744 21.722 33.707 1.00 53.20 48 THR B CA 1
ATOM 1677 C C . THR B 1 18 ? 10.526 21.570 32.786 1.00 51.73 48 THR B C 1
ATOM 1678 O O . THR B 1 18 ? 9.675 22.460 32.724 1.00 53.42 48 THR B O 1
ATOM 1682 N N . VAL B 1 19 ? 10.465 20.435 32.073 1.00 48.97 49 VAL B N 1
ATOM 1683 C CA . VAL B 1 19 ? 9.378 20.122 31.138 1.00 45.98 49 VAL B CA 1
ATOM 1684 C C . VAL B 1 19 ? 8.052 20.117 31.909 1.00 43.73 49 VAL B C 1
ATOM 1685 O O . VAL B 1 19 ? 7.756 19.177 32.647 1.00 42.10 49 VAL B O 1
ATOM 1689 N N . LYS B 1 20 ? 7.263 21.178 31.706 1.00 45.75 50 LYS B N 1
ATOM 1690 C CA . LYS B 1 20 ? 5.973 21.372 32.369 1.00 43.61 50 LYS B CA 1
ATOM 1691 C C . LYS B 1 20 ? 5.042 20.188 32.089 1.00 42.73 50 LYS B C 1
ATOM 1692 O O . LYS B 1 20 ? 4.284 19.778 32.970 1.00 44.65 50 LYS B O 1
ATOM 1698 N N . GLN B 1 21 ? 5.102 19.653 30.862 1.00 37.89 51 GLN B N 1
ATOM 1699 C CA . GLN B 1 21 ? 4.240 18.540 30.487 1.00 37.40 51 GLN B CA 1
ATOM 1700 C C . GLN B 1 21 ? 5.056 17.444 29.808 1.00 37.79 51 GLN B C 1
ATOM 1701 O O . GLN B 1 21 ? 5.206 17.428 28.588 1.00 38.85 51 GLN B O 1
ATOM 1707 N N . PRO B 1 22 ? 5.607 16.495 30.596 1.00 33.94 52 PRO B N 1
ATOM 1708 C CA . PRO B 1 22 ? 6.366 15.374 30.052 1.00 32.50 52 PRO B CA 1
ATOM 1709 C C . PRO B 1 22 ? 5.462 14.178 29.756 1.00 29.82 52 PRO B C 1
ATOM 1710 O O . PRO B 1 22 ? 4.412 14.011 30.375 1.00 27.74 52 PRO B O 1
ATOM 1714 N N . PRO B 1 23 ? 5.826 13.318 28.781 1.00 30.03 53 PRO B N 1
ATOM 1715 C CA . PRO B 1 23 ? 5.039 12.126 28.478 1.00 26.95 53 PRO B CA 1
ATOM 1716 C C . PRO B 1 23 ? 4.729 11.303 29.723 1.00 22.03 53 PRO B C 1
ATOM 1717 O O . PRO B 1 23 ? 5.596 11.109 30.570 1.00 22.35 53 PRO B O 1
ATOM 1721 N N . PRO B 1 24 ? 3.476 10.852 29.926 1.00 19.58 54 PRO B N 1
ATOM 1722 C CA . PRO B 1 24 ? 3.187 9.976 31.058 1.00 19.67 54 PRO B CA 1
ATOM 1723 C C . PRO B 1 24 ? 4.146 8.768 31.045 1.00 18.19 54 PRO B C 1
ATOM 1724 O O . PRO B 1 24 ? 4.528 8.273 32.108 1.00 18.01 54 PRO B O 1
ATOM 1728 N N . LEU B 1 25 ? 4.542 8.330 29.838 1.00 17.45 55 LEU B N 1
ATOM 1729 C CA . LEU B 1 25 ? 5.457 7.192 29.659 1.00 15.51 55 LEU B CA 1
ATOM 1730 C C . LEU B 1 25 ? 6.179 7.319 28.312 1.00 15.21 55 LEU B C 1
ATOM 1731 O O . LEU B 1 25 ? 5.537 7.342 27.247 1.00 14.66 55 LEU B O 1
ATOM 1736 N N . VAL B 1 26 ? 7.511 7.397 28.367 1.00 14.93 56 VAL B N 1
ATOM 1737 C CA . VAL B 1 26 ? 8.306 7.525 27.156 1.00 15.53 56 VAL B CA 1
ATOM 1738 C C . VAL B 1 26 ? 9.493 6.567 27.225 1.00 15.98 56 VAL B C 1
ATOM 1739 O O . VAL B 1 26 ? 10.138 6.419 28.278 1.00 14.72 56 VAL B O 1
ATOM 1743 N N . GLU B 1 27 ? 9.743 5.937 26.074 1.00 13.93 57 GLU B N 1
ATOM 1744 C CA . GLU B 1 27 ? 10.872 5.074 25.812 1.00 14.64 57 GLU B CA 1
ATOM 1745 C C . GLU B 1 27 ? 11.716 5.743 24.730 1.00 15.35 57 GLU B C 1
ATOM 1746 O O . GLU B 1 27 ? 11.280 5.815 23.571 1.00 15.20 57 GLU B O 1
ATOM 1752 N N . PHE B 1 28 ? 12.889 6.258 25.114 1.00 13.71 58 PHE B N 1
ATOM 1753 C CA . PHE B 1 28 ? 13.788 6.843 24.134 1.00 13.71 58 PHE B CA 1
ATOM 1754 C C . PHE B 1 28 ? 14.560 5.700 23.459 1.00 12.88 58 PHE B C 1
ATOM 1755 O O . PHE B 1 28 ? 15.121 4.845 24.131 1.00 10.48 58 PHE B O 1
ATOM 1763 N N . PHE B 1 29 ? 14.577 5.707 22.123 1.00 14.45 59 PHE B N 1
ATOM 1764 C CA . PHE B 1 29 ? 15.188 4.622 21.389 1.00 15.27 59 PHE B CA 1
ATOM 1765 C C . PHE B 1 29 ? 15.865 5.127 20.107 1.00 15.28 59 PHE B C 1
ATOM 1766 O O . PHE B 1 29 ? 15.628 6.255 19.646 1.00 16.07 59 PHE B O 1
ATOM 1774 N N . SER B 1 30 ? 16.702 4.255 19.537 1.00 15.50 60 SER B N 1
ATOM 1775 C CA . SER B 1 30 ? 17.403 4.492 18.301 1.00 15.11 60 SER B CA 1
ATOM 1776 C C . SER B 1 30 ? 17.223 3.256 17.421 1.00 15.66 60 SER B C 1
ATOM 1777 O O . SER B 1 30 ? 17.414 2.122 17.888 1.00 14.37 60 SER B O 1
ATOM 1780 N N . PHE B 1 31 ? 16.841 3.467 16.157 1.00 15.51 61 PHE B N 1
ATOM 1781 C CA . PHE B 1 31 ? 16.683 2.326 15.291 1.00 14.81 61 PHE B CA 1
ATOM 1782 C C . PHE B 1 31 ? 18.039 1.603 15.138 1.00 15.74 61 PHE B C 1
ATOM 1783 O O . PHE B 1 31 ? 18.053 0.410 14.934 1.00 16.65 61 PHE B O 1
ATOM 1791 N N . TYR B 1 32 ? 19.164 2.322 15.303 1.00 17.19 62 TYR B N 1
ATOM 1792 C CA . TYR B 1 32 ? 20.527 1.714 15.203 1.00 18.36 62 TYR B CA 1
ATOM 1793 C C . TYR B 1 32 ? 20.888 0.823 16.403 1.00 19.17 62 TYR B C 1
ATOM 1794 O O . TYR B 1 32 ? 21.779 -0.041 16.305 1.00 17.22 62 TYR B O 1
ATOM 1803 N N . CYS B 1 33 ? 20.218 1.051 17.537 1.00 17.84 63 CYS B N 1
ATOM 1804 C CA . CYS B 1 33 ? 20.536 0.380 18.818 1.00 18.46 63 CYS B CA 1
ATOM 1805 C C . CYS B 1 33 ? 19.970 -1.050 18.893 1.00 16.01 63 CYS B C 1
ATOM 1806 O O . CYS B 1 33 ? 18.787 -1.275 18.667 1.00 16.93 63 CYS B O 1
ATOM 1809 N N . GLY B 1 34 ? 20.846 -2.005 19.241 1.00 14.55 64 GLY B N 1
ATOM 1810 C CA . GLY B 1 34 ? 20.511 -3.436 19.346 1.00 13.85 64 GLY B CA 1
ATOM 1811 C C . GLY B 1 34 ? 19.496 -3.743 20.451 1.00 13.80 64 GLY B C 1
ATOM 1812 O O . GLY B 1 34 ? 18.501 -4.419 20.205 1.00 13.06 64 GLY B O 1
ATOM 1813 N N . PRO B 1 35 ? 19.742 -3.328 21.715 1.00 12.88 65 PRO B N 1
ATOM 1814 C CA . PRO B 1 35 ? 18.796 -3.573 22.805 1.00 13.59 65 PRO B CA 1
ATOM 1815 C C . PRO B 1 35 ? 17.417 -2.947 22.537 1.00 14.49 65 PRO B C 1
ATOM 1816 O O . PRO B 1 35 ? 16.419 -3.456 23.017 1.00 14.74 65 PRO B O 1
ATOM 1820 N N . CYS B 1 36 ? 17.385 -1.850 21.768 1.00 15.70 66 CYS B N 1
ATOM 1821 C CA . CYS B 1 36 ? 16.128 -1.197 21.409 1.00 16.40 66 CYS B CA 1
ATOM 1822 C C . CYS B 1 36 ? 15.344 -2.116 20.458 1.00 14.93 66 CYS B C 1
ATOM 1823 O O . CYS B 1 36 ? 14.128 -2.246 20.548 1.00 14.23 66 CYS B O 1
ATOM 1826 N N . TYR B 1 37 ? 16.070 -2.794 19.567 1.00 14.77 67 TYR B N 1
ATOM 1827 C CA . TYR B 1 37 ? 15.435 -3.718 18.617 1.00 13.63 67 TYR B CA 1
ATOM 1828 C C . TYR B 1 37 ? 14.895 -4.930 19.380 1.00 13.01 67 TYR B C 1
ATOM 1829 O O . TYR B 1 37 ? 13.804 -5.403 19.094 1.00 12.02 67 TYR B O 1
ATOM 1838 N N . ALA B 1 38 ? 15.671 -5.393 20.367 1.00 13.28 68 ALA B N 1
ATOM 1839 C CA . ALA B 1 38 ? 15.307 -6.553 21.172 1.00 13.65 68 ALA B CA 1
ATOM 1840 C C . ALA B 1 38 ? 14.095 -6.218 22.060 1.00 13.15 68 ALA B C 1
ATOM 1841 O O . ALA B 1 38 ? 13.255 -7.077 22.302 1.00 12.73 68 ALA B O 1
ATOM 1843 N N . PHE B 1 39 ? 14.011 -4.966 22.522 1.00 14.69 69 PHE B N 1
ATOM 1844 C CA . PHE B 1 39 ? 12.885 -4.519 23.358 1.00 14.44 69 PHE B CA 1
ATOM 1845 C C . PHE B 1 39 ? 11.599 -4.443 22.529 1.00 14.30 69 PHE B C 1
ATOM 1846 O O . PHE B 1 39 ? 10.517 -4.633 23.055 1.00 14.29 69 PHE B O 1
ATOM 1854 N N . ALA B 1 40 ? 11.724 -4.186 21.226 1.00 16.18 70 ALA B N 1
ATOM 1855 C CA . ALA B 1 40 ? 10.522 -4.051 20.401 1.00 17.60 70 ALA B CA 1
ATOM 1856 C C . ALA B 1 40 ? 10.161 -5.337 19.644 1.00 18.57 70 ALA B C 1
ATOM 1857 O O . ALA B 1 40 ? 9.046 -5.393 19.114 1.00 19.34 70 ALA B O 1
ATOM 1859 N N . GLU B 1 41 ? 11.034 -6.361 19.630 1.00 18.87 71 GLU B N 1
ATOM 1860 C CA . GLU B 1 41 ? 10.751 -7.538 18.766 1.00 19.08 71 GLU B CA 1
ATOM 1861 C C . GLU B 1 41 ? 11.144 -8.889 19.388 1.00 18.78 71 GLU B C 1
ATOM 1862 O O . GLU B 1 41 ? 10.393 -9.863 19.236 1.00 20.31 71 GLU B O 1
ATOM 1868 N N . ARG B 1 42 ? 12.331 -8.979 20.000 1.00 19.23 72 ARG B N 1
ATOM 1869 C CA . ARG B 1 42 ? 12.799 -10.265 20.581 1.00 18.80 72 ARG B CA 1
ATOM 1870 C C . ARG B 1 42 ? 12.251 -10.435 22.000 1.00 18.13 72 ARG B C 1
ATOM 1871 O O . ARG B 1 42 ? 11.528 -11.395 22.271 1.00 20.08 72 ARG B O 1
ATOM 1879 N N . ILE B 1 43 ? 12.627 -9.511 22.892 1.00 16.22 73 ILE B N 1
ATOM 1880 C CA . ILE B 1 43 ? 12.217 -9.546 24.309 1.00 16.33 73 ILE B CA 1
ATOM 1881 C C . ILE B 1 43 ? 10.738 -9.154 24.415 1.00 14.90 73 ILE B C 1
ATOM 1882 O O . ILE B 1 43 ? 10.005 -9.680 25.249 1.00 15.45 73 ILE B O 1
ATOM 1887 N N . ASN B 1 44 ? 10.327 -8.212 23.566 1.00 13.87 74 ASN B N 1
ATOM 1888 C CA . ASN B 1 44 ? 8.954 -7.728 23.559 1.00 14.69 74 ASN B CA 1
ATOM 1889 C C . ASN B 1 44 ? 8.630 -7.101 24.921 1.00 13.77 74 ASN B C 1
ATOM 1890 O O . ASN B 1 44 ? 7.680 -7.467 25.588 1.00 13.02 74 ASN B O 1
ATOM 1895 N N . VAL B 1 45 ? 9.487 -6.169 25.323 1.00 13.92 75 VAL B N 1
ATOM 1896 C CA . VAL B 1 45 ? 9.281 -5.412 26.534 1.00 15.25 75 VAL B CA 1
ATOM 1897 C C . VAL B 1 45 ? 8.127 -4.445 26.258 1.00 15.17 75 VAL B C 1
ATOM 1898 O O . VAL B 1 45 ? 7.268 -4.246 27.097 1.00 15.19 75 VAL B O 1
ATOM 1902 N N . ASP B 1 46 ? 8.132 -3.885 25.042 1.00 16.47 76 ASP B N 1
ATOM 1903 C CA . ASP B 1 46 ? 7.125 -2.915 24.602 1.00 16.65 76 ASP B CA 1
ATOM 1904 C C . ASP B 1 46 ? 5.710 -3.499 24.714 1.00 17.49 76 ASP B C 1
ATOM 1905 O O . ASP B 1 46 ? 4.817 -2.837 25.243 1.00 15.07 76 ASP B O 1
ATOM 1910 N N . THR B 1 47 ? 5.511 -4.724 24.202 1.00 18.15 77 THR B N 1
ATOM 1911 C CA . THR B 1 47 ? 4.180 -5.364 24.217 1.00 16.09 77 THR B CA 1
ATOM 1912 C C . THR B 1 47 ? 3.799 -5.746 25.654 1.00 15.82 77 THR B C 1
ATOM 1913 O O . THR B 1 47 ? 2.631 -5.634 26.042 1.00 13.79 77 THR B O 1
ATOM 1917 N N . ALA B 1 48 ? 4.778 -6.197 26.441 1.00 14.87 78 ALA B N 1
ATOM 1918 C CA . ALA B 1 48 ? 4.490 -6.541 27.844 1.00 15.39 78 ALA B CA 1
ATOM 1919 C C . ALA B 1 48 ? 3.985 -5.276 28.550 1.00 15.65 78 ALA B C 1
ATOM 1920 O O . ALA B 1 48 ? 3.001 -5.307 29.285 1.00 17.37 78 ALA B O 1
ATOM 1922 N N . ILE B 1 49 ? 4.639 -4.148 28.262 1.00 16.18 79 ILE B N 1
ATOM 1923 C CA . ILE B 1 49 ? 4.263 -2.864 28.865 1.00 16.22 79 ILE B CA 1
ATOM 1924 C C . ILE B 1 49 ? 2.855 -2.457 28.400 1.00 17.19 79 ILE B C 1
ATOM 1925 O O . ILE B 1 49 ? 1.946 -2.308 29.226 1.00 16.07 79 ILE B O 1
ATOM 1930 N N . ARG B 1 50 ? 2.684 -2.291 27.082 1.00 17.30 80 ARG B N 1
ATOM 1931 C CA . ARG B 1 50 ? 1.414 -1.830 26.508 1.00 19.58 80 ARG B CA 1
ATOM 1932 C C . ARG B 1 50 ? 0.217 -2.635 27.024 1.00 19.80 80 ARG B C 1
ATOM 1933 O O . ARG B 1 50 ? -0.839 -2.066 27.270 1.00 18.42 80 ARG B O 1
ATOM 1941 N N . LYS B 1 51 ? 0.404 -3.948 27.170 1.00 21.16 81 LYS B N 1
ATOM 1942 C CA . LYS B 1 51 ? -0.661 -4.865 27.584 1.00 23.38 81 LYS B CA 1
ATOM 1943 C C . LYS B 1 51 ? -1.193 -4.511 28.988 1.00 23.05 81 LYS B C 1
ATOM 1944 O O . LYS B 1 51 ? -2.318 -4.873 29.337 1.00 20.78 81 LYS B O 1
ATOM 1950 N N . ARG B 1 52 ? -0.387 -3.808 29.789 1.00 25.36 82 ARG B N 1
ATOM 1951 C CA . ARG B 1 52 ? -0.808 -3.480 31.168 1.00 25.80 82 ARG B CA 1
ATOM 1952 C C . ARG B 1 52 ? -1.134 -1.994 31.350 1.00 24.84 82 ARG B C 1
ATOM 1953 O O . ARG B 1 52 ? -1.454 -1.576 32.467 1.00 23.33 82 ARG B O 1
ATOM 1961 N N . LEU B 1 53 ? -1.084 -1.215 30.268 1.00 24.88 83 LEU B N 1
ATOM 1962 C CA . LEU B 1 53 ? -1.382 0.202 30.378 1.00 24.00 83 LEU B CA 1
ATOM 1963 C C . LEU B 1 53 ? -2.896 0.408 30.360 1.00 26.77 83 LEU B C 1
ATOM 1964 O O . LEU B 1 53 ? -3.645 -0.445 29.878 1.00 28.41 83 LEU B O 1
ATOM 1969 N N . PRO B 1 54 ? -3.401 1.524 30.929 1.00 23.68 84 PRO B N 1
ATOM 1970 C CA . PRO B 1 54 ? -4.822 1.856 30.837 1.00 24.99 84 PRO B CA 1
ATOM 1971 C C . PRO B 1 54 ? -5.122 2.433 29.441 1.00 25.22 84 PRO B C 1
ATOM 1972 O O . PRO B 1 54 ? -4.208 2.917 28.762 1.00 24.87 84 PRO B O 1
ATOM 1976 N N . ASP B 1 55 ? -6.392 2.387 29.022 1.00 27.33 85 ASP B N 1
ATOM 1977 C CA . ASP B 1 55 ? -6.781 2.894 27.692 1.00 30.06 85 ASP B CA 1
ATOM 1978 C C . ASP B 1 55 ? -6.414 4.376 27.542 1.00 31.68 85 ASP B C 1
ATOM 1979 O O . ASP B 1 55 ? -6.170 4.837 26.428 1.00 31.10 85 ASP B O 1
ATOM 1984 N N A ASP B 1 56 ? -6.382 5.099 28.667 0.50 33.60 86 ASP B N 1
ATOM 1985 N N B ASP B 1 56 ? -6.378 5.102 28.664 0.50 32.81 86 ASP B N 1
ATOM 1986 C CA A ASP B 1 56 ? -6.046 6.520 28.682 0.50 35.53 86 ASP B CA 1
ATOM 1987 C CA B ASP B 1 56 ? -6.047 6.526 28.656 0.50 34.22 86 ASP B CA 1
ATOM 1988 C C A ASP B 1 56 ? -4.538 6.687 28.855 0.50 37.22 86 ASP B C 1
ATOM 1989 C C B ASP B 1 56 ? -4.541 6.696 28.842 0.50 36.43 86 ASP B C 1
ATOM 1990 O O A ASP B 1 56 ? -4.093 7.529 29.634 0.50 36.24 86 ASP B O 1
ATOM 1991 O O B ASP B 1 56 ? -4.101 7.545 29.616 0.50 35.57 86 ASP B O 1
ATOM 2008 N N . LYS B 1 58 ? -0.611 5.575 26.551 1.00 32.57 88 LYS B N 1
ATOM 2009 C CA . LYS B 1 58 ? 0.127 4.822 25.565 1.00 30.71 88 LYS B CA 1
ATOM 2010 C C . LYS B 1 58 ? 1.625 4.956 25.830 1.00 27.35 88 LYS B C 1
ATOM 2011 O O . LYS B 1 58 ? 2.092 5.943 26.420 1.00 26.87 88 LYS B O 1
ATOM 2017 N N . LEU B 1 59 ? 2.360 3.927 25.408 1.00 22.59 89 LEU B N 1
ATOM 2018 C CA . LEU B 1 59 ? 3.785 3.959 25.446 1.00 19.28 89 LEU B CA 1
ATOM 2019 C C . LEU B 1 59 ? 4.219 4.851 24.282 1.00 18.08 89 LEU B C 1
ATOM 2020 O O . LEU B 1 59 ? 3.965 4.520 23.122 1.00 18.55 89 LEU B O 1
ATOM 2025 N N . GLU B 1 60 ? 4.764 6.024 24.606 1.00 17.60 90 GLU B N 1
ATOM 2026 C CA . GLU B 1 60 ? 5.282 6.923 23.598 1.00 17.90 90 GLU B CA 1
ATOM 2027 C C . GLU B 1 60 ? 6.739 6.538 23.345 1.00 17.29 90 GLU B C 1
ATOM 2028 O O . GLU B 1 60 ? 7.488 6.278 24.276 1.00 16.79 90 GLU B O 1
ATOM 2034 N N . LYS B 1 61 ? 7.113 6.488 22.075 1.00 15.46 91 LYS B N 1
ATOM 2035 C CA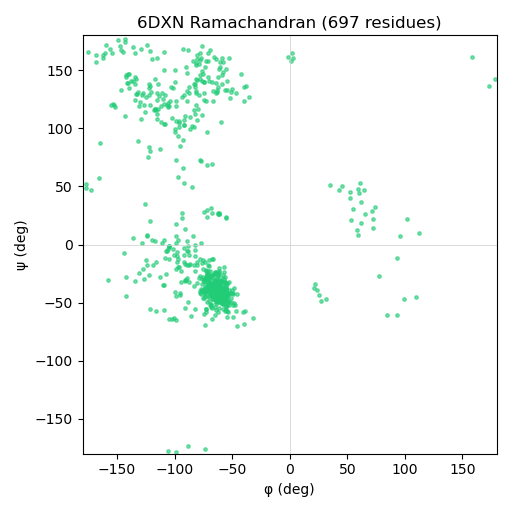 . LYS B 1 61 ? 8.474 6.161 21.709 1.00 15.15 91 LYS B CA 1
ATOM 2036 C C . LYS B 1 61 ? 9.063 7.373 20.992 1.00 13.37 91 LYS B C 1
ATOM 2037 O O . LYS B 1 61 ? 8.573 7.788 19.952 1.00 14.54 91 LYS B O 1
ATOM 2043 N N . TYR B 1 62 ? 10.098 7.940 21.604 1.00 12.70 92 TYR B N 1
ATOM 2044 C CA . TYR B 1 62 ? 10.796 9.098 21.096 1.00 14.08 92 TYR B CA 1
ATOM 2045 C C . TYR B 1 62 ? 12.137 8.632 20.530 1.00 12.79 92 TYR B C 1
ATOM 2046 O O . TYR B 1 62 ? 12.942 8.073 21.237 1.00 12.63 92 TYR B O 1
ATOM 2055 N N . HIS B 1 63 ? 12.318 8.856 19.232 1.00 13.11 93 HIS B N 1
ATOM 2056 C CA . HIS B 1 63 ? 13.512 8.472 18.533 1.00 14.04 93 HIS B CA 1
ATOM 2057 C C . HIS B 1 63 ? 14.595 9.540 18.747 1.00 15.24 93 HIS B C 1
ATOM 2058 O O . HIS B 1 63 ? 14.310 10.728 18.633 1.00 14.62 93 HIS B O 1
ATOM 2065 N N . VAL B 1 64 ? 15.825 9.076 19.032 1.00 17.53 94 VAL B N 1
ATOM 2066 C CA . VAL B 1 64 ? 17.018 9.904 19.328 1.00 17.74 94 VAL B CA 1
ATOM 2067 C C . VAL B 1 64 ? 17.700 10.281 18.002 1.00 20.18 94 VAL B C 1
ATOM 2068 O O . VAL B 1 64 ? 18.301 9.422 17.337 1.00 21.08 94 VAL B O 1
ATOM 2072 N N . SER B 1 65 ? 17.616 11.569 17.635 1.00 20.91 95 SER B N 1
ATOM 2073 C CA . SER B 1 65 ? 18.169 12.093 16.366 1.00 21.76 95 SER B CA 1
ATOM 2074 C C . SER B 1 65 ? 19.698 12.139 16.374 1.00 23.05 95 SER B C 1
ATOM 2075 O O . SER B 1 65 ? 20.330 11.855 15.355 1.00 25.34 95 SER B O 1
ATOM 2078 N N . GLN B 1 66 ? 20.265 12.510 17.525 1.00 23.96 96 GLN B N 1
ATOM 2079 C CA . GLN B 1 66 ? 21.709 12.732 17.688 1.00 26.75 96 GLN B CA 1
ATOM 2080 C C . GLN B 1 66 ? 22.527 11.438 17.562 1.00 26.79 96 GLN B C 1
ATOM 2081 O O . GLN B 1 66 ? 23.752 11.485 17.672 1.00 26.92 96 GLN B O 1
ATOM 2095 N N . GLY B 1 68 ? 23.909 8.477 15.267 1.00 24.38 98 GLY B N 1
ATOM 2096 C CA . GLY B 1 68 ? 24.167 7.941 13.913 1.00 26.24 98 GLY B CA 1
ATOM 2097 C C . GLY B 1 68 ? 23.776 8.892 12.783 1.00 25.27 98 GLY B C 1
ATOM 2098 O O . GLY B 1 68 ? 22.948 9.784 12.962 1.00 24.94 98 GLY B O 1
ATOM 2099 N N . PRO B 1 69 ? 24.368 8.719 11.575 1.00 26.10 99 PRO B N 1
ATOM 2100 C CA . PRO B 1 69 ? 24.079 9.578 10.425 1.00 25.31 99 PRO B CA 1
ATOM 2101 C C . PRO B 1 69 ? 22.598 9.776 10.066 1.00 23.91 99 PRO B C 1
ATOM 2102 O O . PRO B 1 69 ? 22.193 10.892 9.755 1.00 28.30 99 PRO B O 1
ATOM 2106 N N . LEU B 1 70 ? 21.808 8.699 10.121 1.00 23.48 100 LEU B N 1
ATOM 2107 C CA . LEU B 1 70 ? 20.387 8.755 9.710 1.00 22.76 100 LEU B CA 1
ATOM 2108 C C . LEU B 1 70 ? 19.470 9.151 10.870 1.00 20.32 100 LEU B C 1
ATOM 2109 O O . LEU B 1 70 ? 18.256 9.283 10.671 1.00 18.58 100 LEU B O 1
ATOM 2114 N N . GLY B 1 71 ? 20.053 9.350 12.057 1.00 18.88 101 GLY B N 1
ATOM 2115 C CA . GLY B 1 71 ? 19.295 9.717 13.242 1.00 17.61 101 GLY B CA 1
ATOM 2116 C C . GLY B 1 71 ? 18.172 10.709 12.946 1.00 16.73 101 GLY B C 1
ATOM 2117 O O . GLY B 1 71 ? 17.022 10.426 13.250 1.00 17.32 101 GLY B O 1
ATOM 2118 N N . PRO B 1 72 ? 18.462 11.899 12.369 1.00 16.13 102 PRO B N 1
ATOM 2119 C CA . PRO B 1 72 ? 17.425 12.893 12.084 1.00 16.40 102 PRO B CA 1
ATOM 2120 C C . PRO B 1 72 ? 16.348 12.433 11.084 1.00 16.26 102 PRO B C 1
ATOM 2121 O O . PRO B 1 72 ? 15.155 12.629 11.352 1.00 18.93 102 PRO B O 1
ATOM 2125 N N . ALA B 1 73 ? 16.753 11.823 9.959 1.00 16.36 103 ALA B N 1
ATOM 2126 C CA . ALA B 1 73 ? 15.760 11.345 8.962 1.00 16.26 103 ALA B CA 1
ATOM 2127 C C . ALA B 1 73 ? 14.890 10.241 9.576 1.00 15.46 103 ALA B C 1
ATOM 2128 O O . ALA B 1 73 ? 13.707 10.139 9.246 1.00 17.46 103 ALA B O 1
ATOM 2130 N N . LEU B 1 74 ? 15.484 9.426 10.460 1.00 14.33 104 LEU B N 1
ATOM 2131 C CA . LEU B 1 74 ? 14.750 8.349 11.152 1.00 13.67 104 LEU B CA 1
ATOM 2132 C C . LEU B 1 74 ? 13.721 8.968 12.110 1.00 14.15 104 LEU B C 1
ATOM 2133 O O . LEU B 1 74 ? 12.597 8.491 12.198 1.00 14.06 104 LEU B O 1
ATOM 2138 N N . THR B 1 75 ? 14.137 10.000 12.855 1.00 15.15 105 THR B N 1
ATOM 2139 C CA . THR B 1 75 ? 13.227 10.700 13.782 1.00 16.06 105 THR B CA 1
ATOM 2140 C C . THR B 1 75 ? 12.023 11.214 12.980 1.00 16.55 105 THR B C 1
ATOM 2141 O O . THR B 1 75 ? 10.873 11.003 13.361 1.00 18.90 105 THR B O 1
ATOM 2145 N N . GLU B 1 76 ? 12.318 11.865 11.848 1.00 19.25 106 GLU B N 1
ATOM 2146 C CA . GLU B 1 76 ? 11.319 12.423 10.945 1.00 19.21 106 GLU B CA 1
ATOM 2147 C C . GLU B 1 76 ? 10.395 11.314 10.425 1.00 18.01 106 GLU B C 1
ATOM 2148 O O . GLU B 1 76 ? 9.170 11.499 10.334 1.00 15.58 106 GLU B O 1
ATOM 2154 N N . ALA B 1 77 ? 10.998 10.165 10.086 1.00 17.39 107 ALA B N 1
ATOM 2155 C CA . ALA B 1 77 ? 10.267 9.023 9.558 1.00 17.18 107 ALA B CA 1
ATOM 2156 C C . ALA B 1 77 ? 9.330 8.449 10.626 1.00 16.82 107 ALA B C 1
ATOM 2157 O O . ALA B 1 77 ? 8.264 7.927 10.307 1.00 16.05 107 ALA B O 1
ATOM 2159 N N . TRP B 1 78 ? 9.770 8.521 11.886 1.00 15.95 108 TRP B N 1
ATOM 2160 C CA . TRP B 1 78 ? 9.012 7.980 12.996 1.00 15.01 108 TRP B CA 1
ATOM 2161 C C . TRP B 1 78 ? 7.797 8.874 13.267 1.00 15.58 108 TRP B C 1
ATOM 2162 O O . TRP B 1 78 ? 6.747 8.378 13.674 1.00 16.42 108 TRP B O 1
ATOM 2173 N N . ALA B 1 79 ? 7.956 10.179 13.019 1.00 16.33 109 ALA B N 1
ATOM 2174 C CA . ALA B 1 79 ? 6.864 11.155 13.183 1.00 17.81 109 ALA B CA 1
ATOM 2175 C C . ALA B 1 79 ? 5.833 10.957 12.059 1.00 18.83 109 ALA B C 1
ATOM 2176 O O . ALA B 1 79 ? 4.629 10.839 12.312 1.00 19.02 109 ALA B O 1
ATOM 2178 N N . VAL B 1 80 ? 6.328 10.895 10.818 1.00 19.55 110 VAL B N 1
ATOM 2179 C CA . VAL B 1 80 ? 5.487 10.666 9.636 1.00 20.41 110 VAL B CA 1
ATOM 2180 C C . VAL B 1 80 ? 4.663 9.386 9.829 1.00 20.95 110 VAL B C 1
ATOM 2181 O O . VAL B 1 80 ? 3.462 9.376 9.544 1.00 21.21 110 VAL B O 1
ATOM 2185 N N . ALA B 1 81 ? 5.333 8.328 10.310 1.00 20.97 111 ALA B N 1
ATOM 2186 C CA . ALA B 1 81 ? 4.768 6.987 10.547 1.00 22.74 111 ALA B CA 1
ATOM 2187 C C . ALA B 1 81 ? 3.505 7.024 11.413 1.00 24.95 111 ALA B C 1
ATOM 2188 O O . ALA B 1 81 ? 2.489 6.398 11.072 1.00 26.24 111 ALA B O 1
ATOM 2190 N N . GLN B 1 82 ? 3.588 7.724 12.546 1.00 22.56 112 GLN B N 1
ATOM 2191 C CA . GLN B 1 82 ? 2.477 7.797 13.475 1.00 24.54 112 GLN B CA 1
ATOM 2192 C C . GLN B 1 82 ? 1.363 8.667 12.874 1.00 25.01 112 GLN B C 1
ATOM 2193 O O . GLN B 1 82 ? 0.198 8.379 13.061 1.00 23.81 112 GLN B O 1
ATOM 2199 N N . TYR B 1 83 ? 1.746 9.705 12.125 1.00 27.59 113 TYR B N 1
ATOM 2200 C CA . TYR B 1 83 ? 0.767 10.590 11.471 1.00 28.20 113 TYR B CA 1
ATOM 2201 C C . TYR B 1 83 ? -0.055 9.810 10.431 1.00 28.14 113 TYR B C 1
ATOM 2202 O O . TYR B 1 83 ? -1.270 10.039 10.287 1.00 22.72 113 TYR B O 1
ATOM 2211 N N . ALA B 1 84 ? 0.614 8.879 9.737 1.00 26.59 114 ALA B N 1
ATOM 2212 C CA . ALA B 1 84 ? 0.030 8.060 8.676 1.00 28.39 114 ALA B CA 1
ATOM 2213 C C . ALA B 1 84 ? -0.623 6.782 9.224 1.00 29.46 114 ALA B C 1
ATOM 2214 O O . ALA B 1 84 ? -1.275 6.051 8.466 1.00 32.13 114 ALA B O 1
ATOM 2216 N N . GLY B 1 85 ? -0.421 6.502 10.517 1.00 29.86 115 GLY B N 1
ATOM 2217 C CA . GLY B 1 85 ? -1.002 5.319 11.165 1.00 28.99 115 GLY B CA 1
ATOM 2218 C C . GLY B 1 85 ? -0.347 4.019 10.722 1.00 28.86 115 GLY B C 1
ATOM 2219 O O . GLY B 1 85 ? -0.983 2.965 10.732 1.00 30.03 115 GLY B O 1
ATOM 2220 N N . VAL B 1 86 ? 0.935 4.090 10.345 1.00 28.55 116 VAL B N 1
ATOM 2221 C CA . VAL B 1 86 ? 1.666 2.912 9.880 1.00 26.44 116 VAL B CA 1
ATOM 2222 C C . VAL B 1 86 ? 2.898 2.665 10.763 1.00 26.73 116 VAL B C 1
ATOM 2223 O O . VAL B 1 86 ? 3.826 1.958 10.337 1.00 27.67 116 VAL B O 1
ATOM 2227 N N . ASP B 1 87 ? 2.903 3.215 11.984 1.00 28.01 117 ASP B N 1
ATOM 2228 C CA . ASP B 1 87 ? 4.058 3.045 12.883 1.00 28.29 117 ASP B CA 1
ATOM 2229 C C . ASP B 1 87 ? 4.110 1.603 13.412 1.00 28.79 117 ASP B C 1
ATOM 2230 O O . ASP B 1 87 ? 5.183 1.102 13.745 1.00 30.93 117 ASP B O 1
ATOM 2235 N N . GLY B 1 88 ? 2.954 0.936 13.460 1.00 28.98 118 GLY B N 1
ATOM 2236 C CA . GLY B 1 88 ? 2.879 -0.436 13.946 1.00 29.24 118 GLY B CA 1
ATOM 2237 C C . GLY B 1 88 ? 3.567 -1.425 13.017 1.00 30.26 118 GLY B C 1
ATOM 2238 O O . GLY B 1 88 ? 4.039 -2.462 13.463 1.00 33.29 118 GLY B O 1
ATOM 2239 N N . LYS B 1 89 ? 3.631 -1.091 11.723 1.00 28.72 119 LYS B N 1
ATOM 2240 C CA . LYS B 1 89 ? 4.243 -1.962 10.719 1.00 28.26 119 LYS B CA 1
ATOM 2241 C C . LYS B 1 89 ? 5.680 -1.530 10.399 1.00 26.44 119 LYS B C 1
ATOM 2242 O O . LYS B 1 89 ? 6.583 -2.369 10.314 1.00 29.93 119 LYS B O 1
ATOM 2248 N N . VAL B 1 90 ? 5.884 -0.223 10.231 1.00 23.13 120 VAL B N 1
ATOM 2249 C CA . VAL B 1 90 ? 7.178 0.298 9.789 1.00 23.41 120 VAL B CA 1
ATOM 2250 C C . VAL B 1 90 ? 8.254 0.180 10.886 1.00 20.25 120 VAL B C 1
ATOM 2251 O O . VAL B 1 90 ? 9.432 0.164 10.556 1.00 16.47 120 VAL B O 1
ATOM 2255 N N . GLU B 1 91 ? 7.869 0.086 12.171 1.00 19.38 121 GLU B N 1
ATOM 2256 C CA . GLU B 1 91 ? 8.912 0.061 13.221 1.00 18.83 121 GLU B CA 1
ATOM 2257 C C . GLU B 1 91 ? 9.929 -1.067 12.953 1.00 17.59 121 GLU B C 1
ATOM 2258 O O . GLU B 1 91 ? 11.131 -0.816 12.849 1.00 15.79 121 GLU B O 1
ATOM 2264 N N . LYS B 1 92 ? 9.441 -2.307 12.862 1.00 17.33 122 LYS B N 1
ATOM 2265 C CA . LYS B 1 92 ? 10.315 -3.471 12.659 1.00 19.15 122 LYS B CA 1
ATOM 2266 C C . LYS B 1 92 ? 11.048 -3.362 11.312 1.00 17.65 122 LYS B C 1
ATOM 2267 O O . LYS B 1 92 ? 12.220 -3.731 11.219 1.00 18.04 122 LYS B O 1
ATOM 2273 N N . LEU B 1 93 ? 10.368 -2.809 10.300 1.00 17.49 123 LEU B N 1
ATOM 2274 C CA . LEU B 1 93 ? 10.921 -2.667 8.953 1.00 18.76 123 LEU B CA 1
ATOM 2275 C C . LEU B 1 93 ? 12.125 -1.719 8.972 1.00 18.44 123 LEU B C 1
ATOM 2276 O O . LEU B 1 93 ? 13.069 -1.903 8.199 1.00 15.06 123 LEU B O 1
ATOM 2281 N N . LEU B 1 94 ? 12.106 -0.735 9.882 1.00 18.76 124 LEU B N 1
ATOM 2282 C CA . LEU B 1 94 ? 13.227 0.198 9.984 1.00 18.37 124 LEU B CA 1
ATOM 2283 C C . LEU B 1 94 ? 14.387 -0.475 10.728 1.00 18.26 124 LEU B C 1
ATOM 2284 O O . LEU B 1 94 ? 15.548 -0.335 10.314 1.00 16.33 124 LEU B O 1
ATOM 2289 N N . PHE B 1 95 ? 14.073 -1.213 11.806 1.00 18.91 125 PHE B N 1
ATOM 2290 C CA . PHE B 1 95 ? 15.092 -1.936 12.570 1.00 16.34 125 PHE B CA 1
ATOM 2291 C C . PHE B 1 95 ? 15.831 -2.955 11.691 1.00 17.87 125 PHE B C 1
ATOM 2292 O O . PHE B 1 95 ? 17.051 -3.021 11.723 1.00 15.77 125 PHE B O 1
ATOM 2300 N N . GLU B 1 96 ? 15.075 -3.785 10.962 1.00 18.39 126 GLU B N 1
ATOM 2301 C CA . GLU B 1 96 ? 15.663 -4.794 10.072 1.00 17.51 126 GLU B CA 1
ATOM 2302 C C . GLU B 1 96 ? 16.536 -4.109 9.018 1.00 17.15 126 GLU B C 1
ATOM 2303 O O . GLU B 1 96 ? 17.626 -4.580 8.706 1.00 15.95 126 GLU B O 1
ATOM 2309 N N . GLY B 1 97 ? 16.030 -2.998 8.480 1.00 17.87 127 GLY B N 1
ATOM 2310 C CA . GLY B 1 97 ? 16.732 -2.236 7.448 1.00 17.52 127 GLY B CA 1
ATOM 2311 C C . GLY B 1 97 ? 18.123 -1.812 7.888 1.00 17.84 127 GLY B C 1
ATOM 2312 O O . GLY B 1 97 ? 19.048 -1.746 7.067 1.00 16.11 127 GLY B O 1
ATOM 2313 N N . LEU B 1 98 ? 18.277 -1.561 9.194 1.00 16.85 128 LEU B N 1
ATOM 2314 C CA . LEU B 1 98 ? 19.534 -1.087 9.752 1.00 17.38 128 LEU B CA 1
ATOM 2315 C C . LEU B 1 98 ? 20.359 -2.208 10.392 1.00 18.64 128 LEU B C 1
ATOM 2316 O O . LEU B 1 98 ? 21.585 -2.242 10.205 1.00 16.75 128 LEU B O 1
ATOM 2321 N N . GLN B 1 99 ? 19.696 -3.125 11.108 1.00 18.81 129 GLN B N 1
ATOM 2322 C CA . GLN B 1 99 ? 20.421 -4.124 11.898 1.00 19.08 129 GLN B CA 1
ATOM 2323 C C . GLN B 1 99 ? 20.310 -5.558 11.360 1.00 18.43 129 GLN B C 1
ATOM 2324 O O . GLN B 1 99 ? 20.846 -6.476 11.992 1.00 16.92 129 GLN B O 1
ATOM 2330 N N . VAL B 1 100 ? 19.608 -5.765 10.241 1.00 17.12 130 VAL B N 1
ATOM 2331 C CA . VAL B 1 100 ? 19.516 -7.113 9.690 1.00 18.08 130 VAL B CA 1
ATOM 2332 C C . VAL B 1 100 ? 20.075 -7.078 8.263 1.00 18.27 130 VAL B C 1
ATOM 2333 O O . VAL B 1 100 ? 21.023 -7.775 7.963 1.00 18.54 130 VAL B O 1
ATOM 2337 N N . LYS B 1 101 ? 19.516 -6.198 7.428 1.00 19.52 131 LYS B N 1
ATOM 2338 C CA . LYS B 1 101 ? 19.896 -6.087 6.024 1.00 21.16 131 LYS B CA 1
ATOM 2339 C C . LYS B 1 101 ? 20.958 -5.000 5.816 1.00 22.70 131 LYS B C 1
ATOM 2340 O O . LYS B 1 101 ? 21.796 -5.108 4.924 1.00 19.70 131 LYS B O 1
ATOM 2346 N N . ARG B 1 102 ? 20.883 -3.955 6.648 1.00 25.18 132 ARG B N 1
ATOM 2347 C CA . ARG B 1 102 ? 21.715 -2.750 6.556 1.00 24.95 132 ARG B CA 1
ATOM 2348 C C . ARG B 1 102 ? 21.620 -2.193 5.125 1.00 23.15 132 ARG B C 1
ATOM 2349 O O . ARG B 1 102 ? 22.616 -1.754 4.566 1.00 22.68 132 ARG B O 1
ATOM 2357 N N . ASP B 1 103 ? 20.413 -2.227 4.542 1.00 21.38 133 ASP B N 1
ATOM 2358 C CA . ASP B 1 103 ? 20.184 -1.675 3.205 1.00 21.89 133 ASP B CA 1
ATOM 2359 C C . ASP B 1 103 ? 19.734 -0.211 3.334 1.00 21.56 133 ASP B C 1
ATOM 2360 O O . ASP B 1 103 ? 19.648 0.500 2.344 1.00 21.18 133 ASP B O 1
ATOM 2365 N N . ILE B 1 104 ? 19.450 0.228 4.567 1.00 21.60 134 ILE B N 1
ATOM 2366 C CA . ILE B 1 104 ? 19.086 1.632 4.799 1.00 21.84 134 ILE B CA 1
ATOM 2367 C C . ILE B 1 104 ? 20.389 2.368 5.113 1.00 21.04 134 ILE B C 1
ATOM 2368 O O . ILE B 1 104 ? 20.924 2.252 6.213 1.00 21.27 134 ILE B O 1
ATOM 2373 N N . LYS B 1 105 ? 20.895 3.100 4.114 1.00 22.58 135 LYS B N 1
ATOM 2374 C CA . LYS B 1 105 ? 22.165 3.797 4.234 1.00 22.12 135 LYS B CA 1
ATOM 2375 C C . LYS B 1 105 ? 21.982 5.287 3.924 1.00 22.22 135 LYS B C 1
ATOM 2376 O O . LYS B 1 105 ? 22.861 6.098 4.225 1.00 24.41 135 LYS B O 1
ATOM 2382 N N . THR B 1 106 ? 20.829 5.635 3.341 1.00 22.39 136 THR B N 1
ATOM 2383 C CA . THR B 1 106 ? 20.542 7.012 2.956 1.00 20.44 136 THR B CA 1
ATOM 2384 C C . THR B 1 106 ? 19.133 7.406 3.394 1.00 20.21 136 THR B C 1
ATOM 2385 O O . THR B 1 106 ? 18.304 6.559 3.702 1.00 18.50 136 THR B O 1
ATOM 2389 N N . ALA B 1 107 ? 18.882 8.717 3.383 1.00 22.27 137 ALA B N 1
ATOM 2390 C CA . ALA B 1 107 ? 17.575 9.258 3.708 1.00 22.47 137 ALA B CA 1
ATOM 2391 C C . ALA B 1 107 ? 16.542 8.678 2.734 1.00 23.91 137 ALA B C 1
ATOM 2392 O O . ALA B 1 107 ? 15.466 8.245 3.137 1.00 23.76 137 ALA B O 1
ATOM 2394 N N . ALA B 1 108 ? 16.918 8.636 1.448 1.00 25.15 138 ALA B N 1
ATOM 2395 C CA . ALA B 1 108 ? 16.051 8.144 0.376 1.00 23.27 138 ALA B CA 1
ATOM 2396 C C . ALA B 1 108 ? 15.676 6.669 0.578 1.00 21.75 138 ALA B C 1
ATOM 2397 O O . ALA B 1 108 ? 14.592 6.260 0.167 1.00 24.20 138 ALA B O 1
ATOM 2399 N N . ASP B 1 109 ? 16.563 5.885 1.205 1.00 19.98 139 ASP B N 1
ATOM 2400 C CA . ASP B 1 109 ? 16.326 4.444 1.418 1.00 19.00 139 ASP B CA 1
ATOM 2401 C C . ASP B 1 109 ? 15.268 4.223 2.502 1.00 18.32 139 ASP B C 1
ATOM 2402 O O . ASP B 1 109 ? 14.689 3.133 2.593 1.00 16.63 139 ASP B O 1
ATOM 2407 N N . ILE B 1 110 ? 15.082 5.227 3.365 1.00 18.08 140 ILE B N 1
ATOM 2408 C CA . ILE B 1 110 ? 14.053 5.162 4.391 1.00 19.90 140 ILE B CA 1
ATOM 2409 C C . ILE B 1 110 ? 12.701 5.282 3.686 1.00 21.52 140 ILE B C 1
ATOM 2410 O O . ILE B 1 110 ? 11.784 4.513 3.965 1.00 21.62 140 ILE B O 1
ATOM 2415 N N . VAL B 1 111 ? 12.618 6.247 2.757 1.00 23.75 141 VAL B N 1
ATOM 2416 C CA . VAL B 1 111 ? 11.414 6.521 1.966 1.00 23.63 141 VAL B CA 1
ATOM 2417 C C . VAL B 1 111 ? 10.974 5.237 1.251 1.00 23.77 141 VAL B C 1
ATOM 2418 O O . VAL B 1 111 ? 9.787 5.006 1.095 1.00 22.38 141 VAL B O 1
ATOM 2422 N N . LYS B 1 112 ? 11.943 4.415 0.820 1.00 25.34 142 LYS B N 1
ATOM 2423 C CA . LYS B 1 112 ? 11.648 3.159 0.104 1.00 24.59 142 LYS B CA 1
ATOM 2424 C C . LYS B 1 112 ? 10.765 2.265 0.984 1.00 23.41 142 LYS B C 1
ATOM 2425 O O . LYS B 1 112 ? 9.862 1.595 0.496 1.00 22.11 142 LYS B O 1
ATOM 2431 N N . VAL B 1 113 ? 11.018 2.282 2.293 1.00 24.38 143 VAL B N 1
ATOM 2432 C CA . VAL B 1 113 ? 10.253 1.486 3.243 1.00 23.39 143 VAL B CA 1
ATOM 2433 C C . VAL B 1 113 ? 8.785 1.929 3.174 1.00 22.47 143 VAL B C 1
ATOM 2434 O O . VAL B 1 113 ? 7.878 1.090 3.120 1.00 22.19 143 VAL B O 1
ATOM 2438 N N . PHE B 1 114 ? 8.558 3.250 3.146 1.00 21.93 144 PHE B N 1
ATOM 2439 C CA . PHE B 1 114 ? 7.210 3.818 3.072 1.00 21.53 144 PHE B CA 1
ATOM 2440 C C . PHE B 1 114 ? 6.609 3.544 1.683 1.00 21.83 144 PHE B C 1
ATOM 2441 O O . PHE B 1 114 ? 5.406 3.610 1.512 1.00 20.96 144 PHE B O 1
ATOM 2449 N N . ASN B 1 115 ? 7.456 3.227 0.699 1.00 24.50 145 ASN B N 1
ATOM 2450 C CA . ASN B 1 115 ? 6.942 2.899 -0.644 1.00 26.25 145 ASN B CA 1
ATOM 2451 C C . ASN B 1 115 ? 6.294 1.509 -0.609 1.00 28.62 145 ASN B C 1
ATOM 2452 O O . ASN B 1 115 ? 5.251 1.293 -1.230 1.00 31.01 145 ASN B O 1
ATOM 2457 N N . GLN B 1 116 ? 6.925 0.588 0.134 1.00 33.18 146 GLN B N 1
ATOM 2458 C CA . GLN B 1 116 ? 6.482 -0.811 0.274 1.00 35.16 146 GLN B CA 1
ATOM 2459 C C . GLN B 1 116 ? 5.093 -0.896 0.914 1.00 36.61 146 GLN B C 1
ATOM 2460 O O . GLN B 1 116 ? 4.335 -1.814 0.609 1.00 37.52 146 GLN B O 1
ATOM 2466 N N . LEU B 1 117 ? 4.789 0.050 1.811 1.00 37.25 147 LEU B N 1
ATOM 2467 C CA . LEU B 1 117 ? 3.512 0.095 2.525 1.00 37.96 147 LEU B CA 1
ATOM 2468 C C . LEU B 1 117 ? 2.426 0.715 1.633 1.00 37.35 147 LEU B C 1
ATOM 2469 O O . LEU B 1 117 ? 1.235 0.542 1.899 1.00 42.59 147 LEU B O 1
ATOM 2474 N N . GLY B 1 118 ? 2.845 1.425 0.577 1.00 34.82 148 GLY B N 1
ATOM 2475 C CA . GLY B 1 118 ? 1.933 2.063 -0.376 1.00 32.69 148 GLY B CA 1
ATOM 2476 C C . GLY B 1 118 ? 1.976 3.581 -0.307 1.00 31.65 148 GLY B C 1
ATOM 2477 O O . GLY B 1 118 ? 1.141 4.251 -0.907 1.00 31.28 148 GLY B O 1
ATOM 2478 N N . ILE B 1 119 ? 2.950 4.124 0.434 1.00 30.47 149 ILE B N 1
ATOM 2479 C CA . ILE B 1 119 ? 3.106 5.572 0.574 1.00 28.66 149 ILE B CA 1
ATOM 2480 C C . ILE B 1 119 ? 4.071 6.066 -0.510 1.00 27.69 149 ILE B C 1
ATOM 2481 O O . ILE B 1 119 ? 5.289 5.905 -0.396 1.00 22.87 149 ILE B O 1
ATOM 2486 N N . THR B 1 120 ? 3.506 6.665 -1.564 1.00 29.57 150 THR B N 1
ATOM 2487 C CA . THR B 1 120 ? 4.304 7.198 -2.671 1.00 30.25 150 THR B CA 1
ATOM 2488 C C . THR B 1 120 ? 5.297 8.232 -2.130 1.00 29.99 150 THR B C 1
ATOM 2489 O O . THR B 1 120 ? 5.076 8.806 -1.063 1.00 31.26 150 THR B O 1
ATOM 2493 N N . SER B 1 121 ? 6.386 8.454 -2.872 1.00 29.58 151 SER B N 1
ATOM 2494 C CA . SER B 1 121 ? 7.392 9.448 -2.500 1.00 31.09 151 SER B CA 1
ATOM 2495 C C . SER B 1 121 ? 6.720 10.823 -2.370 1.00 30.66 151 SER B C 1
ATOM 2496 O O . SER B 1 121 ? 6.937 11.547 -1.393 1.00 29.27 151 SER B O 1
ATOM 2499 N N . GLU B 1 122 ? 5.887 11.147 -3.364 1.00 30.56 152 GLU B N 1
ATOM 2500 C CA . GLU B 1 122 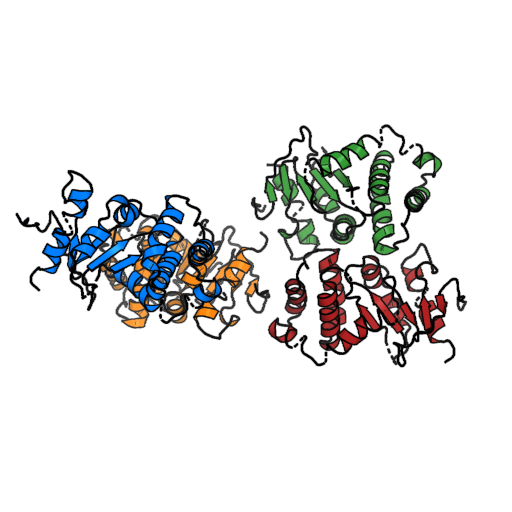? 5.135 12.402 -3.420 1.00 32.67 152 GLU B CA 1
ATOM 2501 C C . GLU B 1 122 ? 4.433 12.669 -2.083 1.00 32.81 152 GLU B C 1
ATOM 2502 O O . GLU B 1 122 ? 4.536 13.758 -1.535 1.00 35.60 152 GLU B O 1
ATOM 2508 N N . LYS B 1 123 ? 3.714 11.656 -1.584 1.00 33.93 153 LYS B N 1
ATOM 2509 C CA . LYS B 1 123 ? 2.958 11.749 -0.341 1.00 33.45 153 LYS B CA 1
ATOM 2510 C C . LYS B 1 123 ? 3.921 11.874 0.847 1.00 31.31 153 LYS B C 1
ATOM 2511 O O . LYS B 1 123 ? 3.638 12.592 1.807 1.00 30.50 153 LYS B O 1
ATOM 2517 N N . TYR B 1 124 ? 5.067 11.187 0.765 1.00 29.03 154 TYR B N 1
ATOM 2518 C CA . TYR B 1 124 ? 6.026 11.216 1.860 1.00 27.07 154 TYR B CA 1
ATOM 2519 C C . TYR B 1 124 ? 6.614 12.625 2.008 1.00 27.56 154 TYR B C 1
ATOM 2520 O O . TYR B 1 124 ? 6.818 13.103 3.125 1.00 23.40 154 TYR B O 1
ATOM 2529 N N . ALA B 1 125 ? 6.871 13.280 0.871 1.00 28.25 155 ALA B N 1
ATOM 2530 C CA . ALA B 1 125 ? 7.445 14.619 0.863 1.00 30.63 155 ALA B CA 1
ATOM 2531 C C . ALA B 1 125 ? 6.466 15.626 1.488 1.00 32.23 155 ALA B C 1
ATOM 2532 O O . ALA B 1 125 ? 6.884 16.524 2.227 1.00 35.74 155 ALA B O 1
ATOM 2534 N N A GLU B 1 126 ? 5.176 15.463 1.185 0.50 32.27 156 GLU B N 1
ATOM 2535 N N B GLU B 1 126 ? 5.166 15.471 1.198 0.50 31.33 156 GLU B N 1
ATOM 2536 C CA A GLU B 1 126 ? 4.138 16.340 1.710 0.50 33.92 156 GLU B CA 1
ATOM 2537 C CA B GLU B 1 126 ? 4.182 16.405 1.747 0.50 32.45 156 GLU B CA 1
ATOM 2538 C C A GLU B 1 126 ? 4.024 16.145 3.228 0.50 32.81 156 GLU B C 1
ATOM 2539 C C B GLU B 1 126 ? 4.054 16.158 3.256 0.50 31.89 156 GLU B C 1
ATOM 2540 O O A GLU B 1 126 ? 3.916 17.119 3.977 0.50 33.67 156 GLU B O 1
ATOM 2541 O O B GLU B 1 126 ? 3.963 17.112 4.033 0.50 32.63 156 GLU B O 1
ATOM 2560 N N . GLN B 1 128 ? 6.283 15.133 5.229 1.00 25.01 158 GLN B N 1
ATOM 2561 C CA . GLN B 1 128 ? 7.493 15.678 5.853 1.00 26.13 158 GLN B CA 1
ATOM 2562 C C . GLN B 1 128 ? 7.288 17.146 6.262 1.00 26.46 158 GLN B C 1
ATOM 2563 O O . GLN B 1 128 ? 7.830 17.575 7.271 1.00 26.49 158 GLN B O 1
ATOM 2569 N N . SER B 1 129 ? 6.515 17.901 5.467 1.00 29.75 159 SER B N 1
ATOM 2570 C CA . SER B 1 129 ? 6.275 19.331 5.731 1.00 29.27 159 SER B CA 1
ATOM 2571 C C . SER B 1 129 ? 5.014 19.562 6.576 1.00 29.21 159 SER B C 1
ATOM 2572 O O . SER B 1 129 ? 4.716 20.709 6.908 1.00 31.54 159 SER B O 1
ATOM 2575 N N . ASN B 1 130 ? 4.282 18.494 6.913 1.00 28.38 160 ASN B N 1
ATOM 2576 C CA . ASN B 1 130 ? 3.047 18.637 7.706 1.00 28.64 160 ASN B CA 1
ATOM 2577 C C . ASN B 1 130 ? 3.385 19.317 9.047 1.00 27.84 160 ASN B C 1
ATOM 2578 O O . ASN B 1 130 ? 4.393 18.997 9.679 1.00 28.14 160 ASN B O 1
ATOM 2583 N N . PHE B 1 131 ? 2.528 20.254 9.473 1.00 24.89 161 PHE B N 1
ATOM 2584 C CA . PHE B 1 131 ? 2.768 21.031 10.708 1.00 24.39 161 PHE B CA 1
ATOM 2585 C C . PHE B 1 131 ? 2.816 20.106 11.936 1.00 22.90 161 PHE B C 1
ATOM 2586 O O . PHE B 1 131 ? 3.624 20.328 12.842 1.00 21.74 161 PHE B O 1
ATOM 2602 N N . VAL B 1 133 ? 3.708 16.885 11.968 1.00 22.32 163 VAL B N 1
ATOM 2603 C CA . VAL B 1 133 ? 4.925 16.066 11.880 1.00 22.80 163 VAL B CA 1
ATOM 2604 C C . VAL B 1 133 ? 6.125 16.912 12.315 1.00 21.05 163 VAL B C 1
ATOM 2605 O O . VAL B 1 133 ? 7.005 16.418 13.017 1.00 21.99 163 VAL B O 1
ATOM 2609 N N . LYS B 1 134 ? 6.129 18.193 11.923 1.00 20.05 164 LYS B N 1
ATOM 2610 C CA . LYS B 1 134 ? 7.204 19.126 12.270 1.00 20.34 164 LYS B CA 1
ATOM 2611 C C . LYS B 1 134 ? 7.273 19.289 13.790 1.00 19.19 164 LYS B C 1
ATOM 2612 O O . LYS B 1 134 ? 8.363 19.373 14.362 1.00 18.59 164 LYS B O 1
ATOM 2618 N N . ALA B 1 135 ? 6.097 19.316 14.425 1.00 19.55 165 ALA B N 1
ATOM 2619 C CA . ALA B 1 135 ? 5.999 19.508 15.864 1.00 18.79 165 ALA B CA 1
ATOM 2620 C C . ALA B 1 135 ? 6.460 18.257 16.619 1.00 17.99 165 ALA B C 1
ATOM 2621 O O . ALA B 1 135 ? 7.122 18.379 17.644 1.00 15.53 165 ALA B O 1
ATOM 2623 N N . LEU B 1 136 ? 6.093 17.070 16.115 1.00 21.00 166 LEU B N 1
ATOM 2624 C CA . LEU B 1 136 ? 6.438 15.816 16.806 1.00 24.29 166 LEU B CA 1
ATOM 2625 C C . LEU B 1 136 ? 7.954 15.587 16.745 1.00 24.02 166 LEU B C 1
ATOM 2626 O O . LEU B 1 136 ? 8.508 14.941 17.623 1.00 27.02 166 LEU B O 1
ATOM 2631 N N . ILE B 1 137 ? 8.611 16.144 15.722 1.00 23.72 167 ILE B N 1
ATOM 2632 C CA . ILE B 1 137 ? 10.077 16.026 15.580 1.00 24.71 167 ILE B CA 1
ATOM 2633 C C . ILE B 1 137 ? 10.730 16.913 16.644 1.00 21.95 167 ILE B C 1
ATOM 2634 O O . ILE B 1 137 ? 11.535 16.451 17.462 1.00 21.41 167 ILE B O 1
ATOM 2639 N N . ALA B 1 138 ? 10.362 18.196 16.633 1.00 21.75 168 ALA B N 1
ATOM 2640 C CA . ALA B 1 138 ? 10.885 19.134 17.595 1.00 19.55 168 ALA B CA 1
ATOM 2641 C C . ALA B 1 138 ? 10.657 18.566 19.001 1.00 18.60 168 ALA B C 1
ATOM 2642 O O . ALA B 1 138 ? 11.557 18.607 19.823 1.00 16.84 168 ALA B O 1
ATOM 2644 N N . ARG B 1 139 ? 9.465 17.996 19.233 1.00 17.89 169 ARG B N 1
ATOM 2645 C CA . ARG B 1 139 ? 9.113 17.366 20.524 1.00 18.96 169 ARG B CA 1
ATOM 2646 C C . ARG B 1 139 ? 10.175 16.311 20.880 1.00 18.39 169 ARG B C 1
ATOM 2647 O O . ARG B 1 139 ? 10.860 16.417 21.894 1.00 16.94 169 ARG B O 1
ATOM 2655 N N . GLN B 1 140 ? 10.291 15.283 20.034 1.00 19.09 170 GLN B N 1
ATOM 2656 C CA . GLN B 1 140 ? 11.263 14.200 20.250 1.00 19.44 170 GLN B CA 1
ATOM 2657 C C . GLN B 1 140 ? 12.653 14.761 20.581 1.00 19.12 170 GLN B C 1
ATOM 2658 O O . GLN B 1 140 ? 13.241 14.362 21.558 1.00 21.15 170 GLN B O 1
ATOM 2664 N N . ASP B 1 141 ? 13.161 15.672 19.743 1.00 20.46 171 ASP B N 1
ATOM 2665 C CA . ASP B 1 141 ? 14.492 16.261 19.914 1.00 21.51 171 ASP B CA 1
ATOM 2666 C C . ASP B 1 141 ? 14.565 17.115 21.191 1.00 22.35 171 ASP B C 1
ATOM 2667 O O . ASP B 1 141 ? 15.590 17.127 21.885 1.00 19.52 171 ASP B O 1
ATOM 2672 N N . ASN B 1 142 ? 13.479 17.828 21.496 1.00 21.39 172 ASN B N 1
ATOM 2673 C CA . ASN B 1 142 ? 13.462 18.724 22.655 1.00 22.79 172 ASN B CA 1
ATOM 2674 C C . ASN B 1 142 ? 13.620 17.944 23.966 1.00 22.01 172 ASN B C 1
ATOM 2675 O O . ASN B 1 142 ? 14.418 18.330 24.822 1.00 23.87 172 ASN B O 1
ATOM 2680 N N . LEU B 1 143 ? 12.864 16.852 24.119 1.00 21.13 173 LEU B N 1
ATOM 2681 C CA . LEU B 1 143 ? 12.923 16.072 25.362 1.00 19.67 173 LEU B CA 1
ATOM 2682 C C . LEU B 1 143 ? 14.236 15.289 25.477 1.00 19.43 173 LEU B C 1
ATOM 2683 O O . LEU B 1 143 ? 14.718 15.086 26.603 1.00 17.64 173 LEU B O 1
ATOM 2688 N N . VAL B 1 144 ? 14.835 14.871 24.349 1.00 19.06 174 VAL B N 1
ATOM 2689 C CA . VAL B 1 144 ? 16.124 14.165 24.473 1.00 20.57 174 VAL B CA 1
ATOM 2690 C C . VAL B 1 144 ? 17.068 15.067 25.287 1.00 21.96 174 VAL B C 1
ATOM 2691 O O . VAL B 1 144 ? 17.766 14.600 26.188 1.00 19.45 174 VAL B O 1
ATOM 2695 N N . GLU B 1 145 ? 17.041 16.368 24.971 1.00 23.18 175 GLU B N 1
ATOM 2696 C CA . GLU B 1 145 ? 17.891 17.366 25.625 1.00 25.82 175 GLU B CA 1
ATOM 2697 C C . GLU B 1 145 ? 17.390 17.643 27.055 1.00 25.40 175 GLU B C 1
ATOM 2698 O O . GLU B 1 145 ? 18.145 17.482 28.006 1.00 28.99 175 GLU B O 1
ATOM 2704 N N . LYS B 1 146 ? 16.114 18.025 27.191 1.00 23.87 176 LYS B N 1
ATOM 2705 C CA . LYS B 1 146 ? 15.503 18.387 28.500 1.00 25.22 176 LYS B CA 1
ATOM 2706 C C . LYS B 1 146 ? 15.659 17.266 29.537 1.00 23.68 176 LYS B C 1
ATOM 2707 O O . LYS B 1 146 ? 16.105 17.509 30.671 1.00 22.29 176 LYS B O 1
ATOM 2721 N N . LYS B 1 148 ? 17.747 14.989 29.587 1.00 23.44 178 LYS B N 1
ATOM 2722 C CA . LYS B 1 148 ? 19.177 14.620 29.669 1.00 24.69 178 LYS B CA 1
ATOM 2723 C C . LYS B 1 148 ? 19.364 13.116 29.433 1.00 24.28 178 LYS B C 1
ATOM 2724 O O . LYS B 1 148 ? 20.104 12.461 30.165 1.00 23.75 178 LYS B O 1
ATOM 2730 N N . VAL B 1 149 ? 18.709 12.592 28.393 1.00 23.73 179 VAL B N 1
ATOM 2731 C CA . VAL B 1 149 ? 18.808 11.168 28.053 1.00 23.89 179 VAL B CA 1
ATOM 2732 C C . VAL B 1 149 ? 20.274 10.872 27.713 1.00 24.35 179 VAL B C 1
ATOM 2733 O O . VAL B 1 149 ? 20.901 11.635 26.984 1.00 23.64 179 VAL B O 1
ATOM 2737 N N . HIS B 1 150 ? 20.806 9.757 28.230 1.00 28.89 180 HIS B N 1
ATOM 2738 C CA . HIS B 1 150 ? 22.221 9.398 28.014 1.00 29.97 180 HIS B CA 1
ATOM 2739 C C . HIS B 1 150 ? 22.379 7.965 27.488 1.00 29.60 180 HIS B C 1
ATOM 2740 O O . HIS B 1 150 ? 23.505 7.514 27.264 1.00 27.61 180 HIS B O 1
ATOM 2747 N N . GLY B 1 151 ? 21.260 7.260 27.282 1.00 29.43 181 GLY B N 1
ATOM 2748 C CA . GLY B 1 151 ? 21.321 5.888 26.765 1.00 27.73 181 GLY B CA 1
ATOM 2749 C C . GLY B 1 151 ? 19.991 5.424 26.195 1.00 25.70 181 GLY B C 1
ATOM 2750 O O . GLY B 1 151 ? 18.942 6.050 26.431 1.00 22.34 181 GLY B O 1
ATOM 2751 N N . THR B 1 152 ? 20.048 4.343 25.407 1.00 23.37 182 THR B N 1
ATOM 2752 C CA . THR B 1 152 ? 18.865 3.731 24.825 1.00 22.77 182 THR B CA 1
ATOM 2753 C C . THR B 1 152 ? 18.954 2.217 25.022 1.00 21.33 182 THR B C 1
ATOM 2754 O O . THR B 1 152 ? 20.040 1.653 24.992 1.00 23.84 182 THR B O 1
ATOM 2758 N N . PRO B 1 153 ? 17.810 1.564 25.263 1.00 20.04 183 PRO B N 1
ATOM 2759 C CA . PRO B 1 153 ? 16.519 2.221 25.378 1.00 18.86 183 PRO B CA 1
ATOM 2760 C C . PRO B 1 153 ? 16.344 2.772 26.804 1.00 18.55 183 PRO B C 1
ATOM 2761 O O . PRO B 1 153 ? 16.717 2.102 27.776 1.00 18.84 183 PRO B O 1
ATOM 2765 N N . SER B 1 154 ? 15.806 3.992 26.926 1.00 19.85 184 SER B N 1
ATOM 2766 C CA . SER B 1 154 ? 15.598 4.570 28.254 1.00 19.22 184 SER B CA 1
ATOM 2767 C C . SER B 1 154 ? 14.115 4.883 28.469 1.00 18.81 184 SER B C 1
ATOM 2768 O O . SER B 1 154 ? 13.472 5.533 27.646 1.00 16.02 184 SER B O 1
ATOM 2771 N N . PHE B 1 155 ? 13.604 4.435 29.621 1.00 19.10 185 PHE B N 1
ATOM 2772 C CA . PHE B 1 155 ? 12.213 4.621 29.977 1.00 17.78 185 PHE B CA 1
ATOM 2773 C C . PHE B 1 155 ? 12.070 5.656 31.092 1.00 17.15 185 PHE B C 1
ATOM 2774 O O . PHE B 1 155 ? 12.726 5.557 32.131 1.00 17.39 185 PHE B O 1
ATOM 2782 N N . TYR B 1 156 ? 11.194 6.637 30.851 1.00 16.19 186 TYR B N 1
ATOM 2783 C CA . TYR B 1 156 ? 10.886 7.688 31.815 1.00 16.14 186 TYR B CA 1
ATOM 2784 C C . TYR B 1 156 ? 9.374 7.674 32.033 1.00 15.79 186 TYR B C 1
ATOM 2785 O O . TYR B 1 156 ? 8.606 7.715 31.062 1.00 15.24 186 TYR B O 1
ATOM 2794 N N . VAL B 1 157 ? 8.978 7.587 33.309 1.00 15.65 187 VAL B N 1
ATOM 2795 C CA . VAL B 1 157 ? 7.590 7.526 33.730 1.00 16.21 187 VAL B CA 1
ATOM 2796 C C . VAL B 1 157 ? 7.232 8.843 34.440 1.00 18.01 187 VAL B C 1
ATOM 2797 O O . VAL B 1 157 ? 7.910 9.224 35.392 1.00 20.52 187 VAL B O 1
ATOM 2801 N N . SER B 1 158 ? 6.174 9.515 33.966 1.00 18.45 188 SER B N 1
ATOM 2802 C CA . SER B 1 158 ? 5.660 10.786 34.539 1.00 21.49 188 SER B CA 1
ATOM 2803 C C . SER B 1 158 ? 6.725 11.886 34.513 1.00 21.72 188 SER B C 1
ATOM 2804 O O . SER B 1 158 ? 6.531 12.965 35.092 1.00 24.97 188 SER B O 1
ATOM 2807 N N . GLY B 1 159 ? 7.847 11.608 33.845 1.00 23.15 189 GLY B N 1
ATOM 2808 C CA . GLY B 1 159 ? 8.943 12.560 33.797 1.00 23.79 189 GLY B CA 1
ATOM 2809 C C . GLY B 1 159 ? 9.552 12.765 35.172 1.00 22.47 189 GLY B C 1
ATOM 2810 O O . GLY B 1 159 ? 10.144 13.812 35.433 1.00 25.42 189 GLY B O 1
ATOM 2811 N N . LYS B 1 160 ? 9.418 11.747 36.035 1.00 22.79 190 LYS B N 1
ATOM 2812 C CA . LYS B 1 160 ? 9.916 11.793 37.417 1.00 23.42 190 LYS B CA 1
ATOM 2813 C C . LYS B 1 160 ? 10.808 10.586 37.732 1.00 23.52 190 LYS B C 1
ATOM 2814 O O . LYS B 1 160 ? 11.576 10.640 38.695 1.00 25.47 190 LYS B O 1
ATOM 2820 N N . TYR B 1 161 ? 10.685 9.497 36.954 1.00 20.15 191 TYR B N 1
ATOM 2821 C CA . TYR B 1 161 ? 11.452 8.289 37.256 1.00 20.28 191 TYR B CA 1
ATOM 2822 C C . TYR B 1 161 ? 12.115 7.712 36.001 1.00 18.06 191 TYR B C 1
ATOM 2823 O O . TYR B 1 161 ? 11.449 7.527 34.972 1.00 14.11 191 TYR B O 1
ATOM 2832 N N . HIS B 1 162 ? 13.425 7.452 36.108 1.00 17.95 192 HIS B N 1
ATOM 2833 C CA . HIS B 1 162 ? 14.208 6.814 35.046 1.00 17.94 192 HIS B CA 1
ATOM 2834 C C . HIS B 1 162 ? 14.509 5.373 35.478 1.00 18.41 192 HIS B C 1
ATOM 2835 O O . HIS B 1 162 ? 15.137 5.133 36.520 1.00 16.66 192 HIS B O 1
ATOM 2842 N N . ILE B 1 163 ? 14.040 4.420 34.667 1.00 18.52 193 ILE B N 1
ATOM 2843 C CA . ILE B 1 163 ? 14.204 3.014 34.948 1.00 19.10 193 ILE B CA 1
ATOM 2844 C C . ILE B 1 163 ? 15.648 2.578 34.674 1.00 19.26 193 ILE B C 1
ATOM 2845 O O . ILE B 1 163 ? 16.286 2.992 33.701 1.00 20.65 193 ILE B O 1
ATOM 2850 N N . ASN B 1 164 ? 16.145 1.732 35.574 1.00 20.55 194 ASN B N 1
ATOM 2851 C CA . ASN B 1 164 ? 17.450 1.117 35.450 1.00 20.82 194 ASN B CA 1
ATOM 2852 C C . ASN B 1 164 ? 17.175 -0.291 34.909 1.00 19.69 194 ASN B C 1
ATOM 2853 O O . ASN B 1 164 ? 16.827 -1.203 35.659 1.00 19.82 194 ASN B O 1
ATOM 2858 N N . ASN B 1 165 ? 17.303 -0.420 33.584 1.00 19.65 195 ASN B N 1
ATOM 2859 C CA . ASN B 1 165 ? 16.976 -1.640 32.834 1.00 20.40 195 ASN B CA 1
ATOM 2860 C C . ASN B 1 165 ? 17.671 -2.886 33.398 1.00 20.98 195 ASN B C 1
ATOM 2861 O O . ASN B 1 165 ? 17.062 -3.948 33.466 1.00 21.53 195 ASN B O 1
ATOM 2866 N N . ALA B 1 166 ? 18.932 -2.743 33.817 1.00 22.36 196 ALA B N 1
ATOM 2867 C CA . ALA B 1 166 ? 19.727 -3.893 34.267 1.00 24.09 196 ALA B CA 1
ATOM 2868 C C . ALA B 1 166 ? 19.370 -4.376 35.686 1.00 24.13 196 ALA B C 1
ATOM 2869 O O . ALA B 1 166 ? 19.957 -5.354 36.147 1.00 24.44 196 ALA B O 1
ATOM 2871 N N . SER B 1 167 ? 18.388 -3.756 36.352 1.00 24.71 197 SER B N 1
ATOM 2872 C CA . SER B 1 167 ? 18.085 -4.137 37.757 1.00 25.08 197 SER B CA 1
ATOM 2873 C C . SER B 1 167 ? 17.061 -5.277 37.868 1.00 26.93 197 SER B C 1
ATOM 2874 O O . SER B 1 167 ? 16.981 -5.911 38.917 1.00 25.36 197 SER B O 1
ATOM 2877 N N . LEU B 1 168 ? 16.301 -5.545 36.798 1.00 29.23 198 LEU B N 1
ATOM 2878 C CA . LEU B 1 168 ? 15.186 -6.515 36.871 1.00 32.64 198 LEU B CA 1
ATOM 2879 C C . LEU B 1 168 ? 15.609 -7.961 36.574 1.00 34.85 198 LEU B C 1
ATOM 2880 O O . LEU B 1 168 ? 16.693 -8.228 36.075 1.00 29.48 198 LEU B O 1
ATOM 2885 N N . ALA B 1 169 ? 14.677 -8.871 36.897 1.00 38.75 199 ALA B N 1
ATOM 2886 C CA . ALA B 1 169 ? 14.787 -10.331 36.753 1.00 39.34 199 ALA B CA 1
ATOM 2887 C C . ALA B 1 169 ? 15.487 -10.694 35.440 1.00 38.68 199 ALA B C 1
ATOM 2888 O O . ALA B 1 169 ? 15.020 -10.324 34.369 1.00 34.66 199 ALA B O 1
ATOM 2890 N N . GLN B 1 170 ? 16.586 -11.451 35.550 1.00 41.62 200 GLN B N 1
ATOM 2891 C CA . GLN B 1 170 ? 17.397 -11.856 34.394 1.00 43.26 200 GLN B CA 1
ATOM 2892 C C . GLN B 1 170 ? 17.163 -13.332 34.034 1.00 41.83 200 GLN B C 1
ATOM 2893 O O . GLN B 1 170 ? 17.751 -13.818 33.064 1.00 36.00 200 GLN B O 1
ATOM 2899 N N . ASP B 1 171 ? 16.318 -14.031 34.808 1.00 40.83 201 ASP B N 1
ATOM 2900 C CA . ASP B 1 171 ? 16.012 -15.462 34.578 1.00 40.33 201 ASP B CA 1
ATOM 2901 C C . ASP B 1 171 ? 15.873 -15.851 33.102 1.00 38.57 201 ASP B C 1
ATOM 2902 O O . ASP B 1 171 ? 16.693 -16.600 32.569 1.00 43.85 201 ASP B O 1
ATOM 2907 N N . ASP B 1 172 ? 14.813 -15.356 32.461 1.00 33.75 202 ASP B N 1
ATOM 2908 C CA . ASP B 1 172 ? 14.666 -15.465 31.013 1.00 32.56 202 ASP B CA 1
ATOM 2909 C C . ASP B 1 172 ? 14.019 -14.163 30.533 1.00 27.94 202 ASP B C 1
ATOM 2910 O O . ASP B 1 172 ? 13.694 -13.298 31.353 1.00 28.93 202 ASP B O 1
ATOM 2915 N N . TYR B 1 173 ? 13.847 -14.028 29.214 1.00 25.43 203 TYR B N 1
ATOM 2916 C CA . TYR B 1 173 ? 13.359 -12.770 28.641 1.00 24.27 203 TYR B CA 1
ATOM 2917 C C . TYR B 1 173 ? 11.869 -12.541 28.927 1.00 22.96 203 TYR B C 1
ATOM 2918 O O . TYR B 1 173 ? 11.441 -11.391 29.008 1.00 22.53 203 TYR B O 1
ATOM 2927 N N . ASP B 1 174 ? 11.101 -13.623 29.088 1.00 22.01 204 ASP B N 1
ATOM 2928 C CA . ASP B 1 174 ? 9.667 -13.521 29.341 1.00 23.41 204 ASP B CA 1
ATOM 2929 C C . ASP B 1 174 ? 9.441 -12.907 30.733 1.00 21.62 204 ASP B C 1
ATOM 2930 O O . ASP B 1 174 ? 8.595 -12.034 30.903 1.00 21.57 204 ASP B O 1
ATOM 2935 N N . THR B 1 175 ? 10.228 -13.364 31.708 1.00 20.28 205 THR B N 1
ATOM 2936 C CA . THR B 1 175 ? 10.146 -12.888 33.099 1.00 21.45 205 THR B CA 1
ATOM 2937 C C . THR B 1 175 ? 10.634 -11.432 33.167 1.00 20.26 205 THR B C 1
ATOM 2938 O O . THR B 1 175 ? 10.062 -10.605 33.889 1.00 23.94 205 THR B O 1
ATOM 2942 N N . TYR B 1 176 ? 11.682 -11.122 32.394 1.00 18.46 206 TYR B N 1
ATOM 2943 C CA . TYR B 1 176 ? 12.241 -9.778 32.363 1.00 16.50 206 TYR B CA 1
ATOM 2944 C C . TYR B 1 176 ? 11.198 -8.776 31.843 1.00 15.32 206 TYR B C 1
ATOM 2945 O O . TYR B 1 176 ? 10.990 -7.711 32.465 1.00 14.21 206 TYR B O 1
ATOM 2954 N N . ALA B 1 177 ? 10.558 -9.107 30.709 1.00 13.33 207 ALA B N 1
ATOM 2955 C CA . ALA B 1 177 ? 9.566 -8.241 30.090 1.00 14.26 207 ALA B CA 1
ATOM 2956 C C . ALA B 1 177 ? 8.410 -7.978 31.064 1.00 13.93 207 ALA B C 1
ATOM 2957 O O . ALA B 1 177 ? 7.937 -6.861 31.161 1.00 12.88 207 ALA B O 1
ATOM 2959 N N . GLU B 1 178 ? 7.983 -9.021 31.781 1.00 15.98 208 GLU B N 1
ATOM 2960 C CA . GLU B 1 178 ? 6.865 -8.928 32.754 1.00 18.38 208 GLU B CA 1
ATOM 2961 C C . GLU B 1 178 ? 7.276 -8.088 33.981 1.00 18.42 208 GLU B C 1
ATOM 2962 O O . GLU B 1 178 ? 6.463 -7.348 34.536 1.00 16.56 208 GLU B O 1
ATOM 2968 N N . ASP B 1 179 ? 8.546 -8.194 34.388 1.00 18.79 209 ASP B N 1
ATOM 2969 C CA . ASP B 1 179 ? 9.080 -7.473 35.559 1.00 18.52 209 ASP B CA 1
ATOM 2970 C C . ASP B 1 179 ? 9.262 -5.991 35.204 1.00 18.31 209 ASP B C 1
ATOM 2971 O O . ASP B 1 179 ? 9.179 -5.113 36.083 1.00 18.17 209 ASP B O 1
ATOM 2984 N N . ALA B 1 181 ? 7.322 -4.510 32.845 1.00 13.63 211 ALA B N 1
ATOM 2985 C CA . ALA B 1 181 ? 5.958 -4.031 32.714 1.00 12.95 211 ALA B CA 1
ATOM 2986 C C . ALA B 1 181 ? 5.377 -3.770 34.111 1.00 12.82 211 ALA B C 1
ATOM 2987 O O . ALA B 1 181 ? 4.588 -2.856 34.285 1.00 12.12 211 ALA B O 1
ATOM 2989 N N . ASN B 1 182 ? 5.793 -4.585 35.087 1.00 13.62 212 ASN B N 1
ATOM 2990 C CA . ASN B 1 182 ? 5.319 -4.471 36.484 1.00 14.75 212 ASN B CA 1
ATOM 2991 C C . ASN B 1 182 ? 5.967 -3.257 37.176 1.00 14.25 212 ASN B C 1
ATOM 2992 O O . ASN B 1 182 ? 5.343 -2.652 38.022 1.00 14.20 212 ASN B O 1
ATOM 2997 N N . LEU B 1 183 ? 7.199 -2.904 36.782 1.00 14.68 213 LEU B N 1
ATOM 2998 C CA . LEU B 1 183 ? 7.903 -1.735 37.339 1.00 14.82 213 LEU B CA 1
ATOM 2999 C C . LEU B 1 183 ? 7.276 -0.456 36.773 1.00 15.60 213 LEU B C 1
ATOM 3000 O O . LEU B 1 183 ? 7.107 0.537 37.499 1.00 14.23 213 LEU B O 1
ATOM 3005 N N . VAL B 1 184 ? 6.962 -0.486 35.468 1.00 14.00 214 VAL B N 1
ATOM 3006 C CA . VAL B 1 184 ? 6.341 0.644 34.794 1.00 14.95 214 VAL B CA 1
ATOM 3007 C C . VAL B 1 184 ? 4.990 0.927 35.463 1.00 15.72 214 VAL B C 1
ATOM 3008 O O . VAL B 1 184 ? 4.661 2.083 35.704 1.00 14.29 214 VAL B O 1
ATOM 3012 N N . LEU B 1 185 ? 4.214 -0.133 35.741 1.00 17.51 215 LEU B N 1
ATOM 3013 C CA . LEU B 1 185 ? 2.893 0.025 36.390 1.00 18.78 215 LEU B CA 1
ATOM 3014 C C . LEU B 1 185 ? 3.028 0.601 37.804 1.00 18.36 215 LEU B C 1
ATOM 3015 O O . LEU B 1 185 ? 2.193 1.406 38.235 1.00 17.92 215 LEU B O 1
ATOM 3020 N N . PHE B 1 186 ? 4.062 0.143 38.508 1.00 17.77 216 PHE B N 1
ATOM 3021 C CA . PHE B 1 186 ? 4.351 0.523 39.886 1.00 17.57 216 PHE B CA 1
ATOM 3022 C C . PHE B 1 186 ? 4.669 2.022 39.958 1.00 18.53 216 PHE B C 1
ATOM 3023 O O . PHE B 1 186 ? 4.140 2.738 40.828 1.00 16.54 216 PHE B O 1
ATOM 3031 N N . LEU B 1 187 ? 5.476 2.496 39.000 1.00 17.78 217 LEU B N 1
ATOM 3032 C CA . LEU B 1 187 ? 5.893 3.892 38.938 1.00 16.47 217 LEU B CA 1
ATOM 3033 C C . LEU B 1 187 ? 4.752 4.779 38.419 1.00 17.89 217 LEU B C 1
ATOM 3034 O O . LEU B 1 187 ? 4.717 5.972 38.746 1.00 15.18 217 LEU B O 1
ATOM 3039 N N . LEU B 1 188 ? 3.850 4.202 37.604 1.00 17.36 218 LEU B N 1
ATOM 3040 C CA . LEU B 1 188 ? 2.683 4.923 37.068 1.00 18.24 218 LEU B CA 1
ATOM 3041 C C . LEU B 1 188 ? 1.614 5.127 38.151 1.00 18.71 218 LEU B C 1
ATOM 3042 O O . LEU B 1 188 ? 0.863 6.108 38.109 1.00 18.46 218 LEU B O 1
ATOM 3047 N N . ASN B 1 189 ? 1.521 4.166 39.074 1.00 20.14 219 ASN B N 1
ATOM 3048 C CA . ASN B 1 189 ? 0.542 4.194 40.156 1.00 21.74 219 ASN B CA 1
ATOM 3049 C C . ASN B 1 189 ? 1.055 5.028 41.341 1.00 21.97 219 ASN B C 1
ATOM 3050 O O . ASN B 1 189 ? 0.420 5.042 42.401 1.00 21.28 219 ASN B O 1
ATOM 3055 N N . LYS B 1 190 ? 2.194 5.711 41.167 1.00 21.71 220 LYS B N 1
ATOM 3056 C CA . LYS B 1 190 ? 2.733 6.553 42.251 1.00 24.87 220 LYS B CA 1
ATOM 3057 C C . LYS B 1 190 ? 1.879 7.809 42.404 1.00 23.54 220 LYS B C 1
ATOM 3058 O O . LYS B 1 190 ? 1.190 8.212 41.465 1.00 20.51 220 LYS B O 1
ATOM 3064 N N . PRO B 1 191 ? 1.906 8.469 43.589 1.00 25.61 221 PRO B N 1
ATOM 3065 C CA . PRO B 1 191 ? 1.149 9.703 43.809 1.00 24.74 221 PRO B CA 1
ATOM 3066 C C . PRO B 1 191 ? 1.560 10.831 42.851 1.00 25.72 221 PRO B C 1
ATOM 3067 O O . PRO B 1 191 ? 2.707 10.867 42.393 1.00 21.88 221 PRO B O 1
ATOM 3071 N N . LEU B 1 192 ? 0.620 11.745 42.581 1.00 26.90 222 LEU B N 1
ATOM 3072 C CA . LEU B 1 192 ? 0.852 12.886 41.703 1.00 30.14 222 LEU B CA 1
ATOM 3073 C C . LEU B 1 192 ? 1.843 13.856 42.361 1.00 29.86 222 LEU B C 1
ATOM 3074 O O . LEU B 1 192 ? 2.010 13.870 43.589 1.00 26.97 222 LEU B O 1
ATOM 3080 N N . ALA C 1 3 ? -0.447 23.155 40.889 1.00 30.84 33 ALA C N 1
ATOM 3081 C CA . ALA C 1 3 ? -1.706 22.476 41.325 1.00 29.07 33 ALA C CA 1
ATOM 3082 C C . ALA C 1 3 ? -1.849 21.139 40.589 1.00 29.53 33 ALA C C 1
ATOM 3083 O O . ALA C 1 3 ? -1.745 21.086 39.360 1.00 28.35 33 ALA C O 1
ATOM 3085 N N . LYS C 1 4 ? -2.111 20.079 41.359 1.00 27.53 34 LYS C N 1
ATOM 3086 C CA . LYS C 1 4 ? -2.253 18.732 40.824 1.00 30.21 34 LYS C CA 1
ATOM 3087 C C . LYS C 1 4 ? -3.712 18.465 40.437 1.00 29.13 34 LYS C C 1
ATOM 3088 O O . LYS C 1 4 ? -4.640 18.975 41.065 1.00 28.31 34 LYS C O 1
ATOM 3094 N N . ASP C 1 5 ? -3.887 17.657 39.387 1.00 29.34 35 ASP C N 1
ATOM 3095 C CA . ASP C 1 5 ? -5.197 17.274 38.901 1.00 26.41 35 ASP C CA 1
ATOM 3096 C C . ASP C 1 5 ? -5.549 15.924 39.537 1.00 26.77 35 ASP C C 1
ATOM 3097 O O . ASP C 1 5 ? -5.293 14.860 38.947 1.00 29.38 35 ASP C O 1
ATOM 3102 N N . TYR C 1 6 ? -6.098 15.975 40.759 1.00 22.81 36 TYR C N 1
ATOM 3103 C CA . TYR C 1 6 ? -6.491 14.771 41.491 1.00 21.29 36 TYR C CA 1
ATOM 3104 C C . TYR C 1 6 ? -7.559 14.027 40.684 1.00 21.60 36 TYR C C 1
ATOM 3105 O O . TYR C 1 6 ? -8.337 14.640 39.959 1.00 23.38 36 TYR C O 1
ATOM 3114 N N . GLN C 1 7 ? -7.590 12.704 40.850 1.00 20.56 37 GLN C N 1
ATOM 3115 C CA . GLN C 1 7 ? -8.440 11.864 40.041 1.00 22.66 37 GLN C CA 1
ATOM 3116 C C . GLN C 1 7 ? -9.419 11.032 40.866 1.00 21.37 37 GLN C C 1
ATOM 3117 O O . GLN C 1 7 ? -9.076 10.487 41.919 1.00 19.82 37 GLN C O 1
ATOM 3123 N N . ALA C 1 8 ? -10.656 10.971 40.357 1.00 21.95 38 ALA C N 1
ATOM 3124 C CA . ALA C 1 8 ? -11.664 10.110 40.911 1.00 22.30 38 ALA C CA 1
ATOM 3125 C C . ALA C 1 8 ? -11.096 8.688 40.843 1.00 24.96 38 ALA C C 1
ATOM 3126 O O . ALA C 1 8 ? -10.303 8.380 39.949 1.00 22.63 38 ALA C O 1
ATOM 3128 N N . GLY C 1 9 ? -11.479 7.846 41.804 1.00 26.34 39 GLY C N 1
ATOM 3129 C CA . GLY C 1 9 ? -10.984 6.483 41.890 1.00 26.04 39 GLY C CA 1
ATOM 3130 C C . GLY C 1 9 ? -9.657 6.428 42.628 1.00 27.17 39 GLY C C 1
ATOM 3131 O O . GLY C 1 9 ? -9.544 5.781 43.677 1.00 29.92 39 GLY C O 1
ATOM 3132 N N . LYS C 1 10 ? -8.654 7.126 42.079 1.00 24.97 40 LYS C N 1
ATOM 3133 C CA . LYS C 1 10 ? -7.303 7.161 42.663 1.00 22.28 40 LYS C CA 1
ATOM 3134 C C . LYS C 1 10 ? -7.296 7.903 44.012 1.00 20.36 40 LYS C C 1
ATOM 3135 O O . LYS C 1 10 ? -7.013 7.319 45.052 1.00 19.88 40 LYS C O 1
ATOM 3141 N N . ASN C 1 11 ? -7.614 9.202 43.961 1.00 19.70 41 ASN C N 1
ATOM 3142 C CA . ASN C 1 11 ? -7.507 10.118 45.094 1.00 16.17 41 ASN C CA 1
ATOM 3143 C C . ASN C 1 11 ? -8.803 10.187 45.912 1.00 18.21 41 ASN C C 1
ATOM 3144 O O . ASN C 1 11 ? -8.761 10.403 47.117 1.00 14.92 41 ASN C O 1
ATOM 3149 N N . PHE C 1 12 ? -9.947 10.008 45.255 1.00 19.50 42 PHE C N 1
ATOM 3150 C CA . PHE C 1 12 ? -11.214 10.086 45.943 1.00 21.91 42 PHE C CA 1
ATOM 3151 C C . PHE C 1 12 ? -12.247 9.250 45.191 1.00 24.00 42 PHE C C 1
ATOM 3152 O O . PHE C 1 12 ? -12.017 8.863 44.039 1.00 22.28 42 PHE C O 1
ATOM 3160 N N . THR C 1 13 ? -13.363 8.971 45.873 1.00 24.06 43 THR C N 1
ATOM 3161 C CA . THR C 1 13 ? -14.467 8.237 45.296 1.00 26.77 43 THR C CA 1
ATOM 3162 C C . THR C 1 13 ? -15.740 9.059 45.511 1.00 28.90 43 THR C C 1
ATOM 3163 O O . THR C 1 13 ? -16.002 9.556 46.617 1.00 27.21 43 THR C O 1
ATOM 3167 N N . VAL C 1 14 ? -16.502 9.236 44.430 1.00 30.89 44 VAL C N 1
ATOM 3168 C CA . VAL C 1 14 ? -17.753 9.965 44.509 1.00 34.91 44 VAL C CA 1
ATOM 3169 C C . VAL C 1 14 ? -18.804 9.000 45.069 1.00 36.41 44 VAL C C 1
ATOM 3170 O O . VAL C 1 14 ? -19.223 8.076 44.379 1.00 39.55 44 VAL C O 1
ATOM 3174 N N . ILE C 1 15 ? -19.193 9.223 46.331 1.00 39.47 45 ILE C N 1
ATOM 3175 C CA . ILE C 1 15 ? -20.178 8.383 47.022 1.00 39.81 45 ILE C CA 1
ATOM 3176 C C . ILE C 1 15 ? -21.586 8.926 46.746 1.00 41.81 45 ILE C C 1
ATOM 3177 O O . ILE C 1 15 ? -21.767 9.856 45.951 1.00 41.68 45 ILE C O 1
ATOM 3182 N N . HIS C 1 16 ? -22.570 8.328 47.427 1.00 40.13 46 HIS C N 1
ATOM 3183 C CA . HIS C 1 16 ? -23.964 8.730 47.321 1.00 39.54 46 HIS C CA 1
ATOM 3184 C C . HIS C 1 16 ? -24.642 8.599 48.690 1.00 38.60 46 HIS C C 1
ATOM 3185 O O . HIS C 1 16 ? -24.860 7.491 49.177 1.00 35.84 46 HIS C O 1
ATOM 3192 N N . SER C 1 17 ? -24.971 9.745 49.293 1.00 39.10 47 SER C N 1
ATOM 3193 C CA . SER C 1 17 ? -25.640 9.779 50.589 1.00 39.76 47 SER C CA 1
ATOM 3194 C C . SER C 1 17 ? -26.995 10.485 50.436 1.00 40.80 47 SER C C 1
ATOM 3195 O O . SER C 1 17 ? -27.209 11.239 49.481 1.00 37.19 47 SER C O 1
ATOM 3198 N N . THR C 1 18 ? -27.897 10.226 51.390 1.00 44.05 48 THR C N 1
ATOM 3199 C CA . THR C 1 18 ? -29.245 10.790 51.409 1.00 45.33 48 THR C CA 1
ATOM 3200 C C . THR C 1 18 ? -29.302 12.022 52.329 1.00 46.35 48 THR C C 1
ATOM 3201 O O . THR C 1 18 ? -30.372 12.600 52.517 1.00 47.55 48 THR C O 1
ATOM 3205 N N . VAL C 1 19 ? -28.148 12.423 52.881 1.00 49.27 49 VAL C N 1
ATOM 3206 C CA . VAL C 1 19 ? -28.049 13.581 53.785 1.00 46.23 49 VAL C CA 1
ATOM 3207 C C . VAL C 1 19 ? -28.350 14.859 52.991 1.00 46.38 49 VAL C C 1
ATOM 3208 O O . VAL C 1 19 ? -27.687 15.157 52.003 1.00 46.96 49 VAL C O 1
ATOM 3212 N N . LYS C 1 20 ? -29.352 15.613 53.458 1.00 48.76 50 LYS C N 1
ATOM 3213 C CA . LYS C 1 20 ? -29.781 16.846 52.803 1.00 47.61 50 LYS C CA 1
ATOM 3214 C C . LYS C 1 20 ? -28.767 17.967 53.070 1.00 45.57 50 LYS C C 1
ATOM 3215 O O . LYS C 1 20 ? -28.385 18.687 52.148 1.00 49.88 50 LYS C O 1
ATOM 3221 N N . GLN C 1 21 ? -28.348 18.108 54.334 1.00 41.75 51 GLN C N 1
ATOM 3222 C CA . GLN C 1 21 ? -27.396 19.154 54.709 1.00 38.11 51 GLN C CA 1
ATOM 3223 C C . GLN C 1 21 ? -26.161 18.526 55.343 1.00 34.24 51 GLN C C 1
ATOM 3224 O O . GLN C 1 21 ? -26.036 18.462 56.566 1.00 34.01 51 GLN C O 1
ATOM 3230 N N . PRO C 1 22 ? -25.194 18.074 54.516 1.00 26.91 52 PRO C N 1
ATOM 3231 C CA . PRO C 1 22 ? -23.976 17.452 55.022 1.00 26.89 52 PRO C CA 1
ATOM 3232 C C . PRO C 1 22 ? -22.931 18.493 55.406 1.00 24.45 52 PRO C C 1
ATOM 3233 O O . PRO C 1 22 ? -22.975 19.623 54.931 1.00 21.41 52 PRO C O 1
ATOM 3237 N N . PRO C 1 23 ? -21.960 18.148 56.278 1.00 25.93 53 PRO C N 1
ATOM 3238 C CA . PRO C 1 23 ? -20.890 19.076 56.623 1.00 24.87 53 PRO C CA 1
ATOM 3239 C C . PRO C 1 23 ? -20.082 19.373 55.364 1.00 25.28 53 PRO C C 1
ATOM 3240 O O . PRO C 1 23 ? -19.738 18.451 54.628 1.00 30.15 53 PRO C O 1
ATOM 3244 N N . PRO C 1 24 ? -19.764 20.648 55.047 1.00 25.72 54 PRO C N 1
ATOM 3245 C CA . PRO C 1 24 ? -18.956 20.946 53.864 1.00 24.55 54 PRO C CA 1
ATOM 3246 C C . PRO C 1 24 ? -17.632 20.162 53.879 1.00 21.26 54 PRO C C 1
ATOM 3247 O O . PRO C 1 24 ? -17.117 19.769 52.822 1.00 21.77 54 PRO C O 1
ATOM 3251 N N . LEU C 1 25 ? -17.094 19.967 55.089 1.00 21.59 55 LEU C N 1
ATOM 3252 C CA . LEU C 1 25 ? -15.823 19.273 55.305 1.00 19.68 55 LEU C CA 1
ATOM 3253 C C . LEU C 1 25 ? -15.836 18.621 56.691 1.00 19.98 55 LEU C C 1
ATOM 3254 O O . LEU C 1 25 ? -15.958 19.315 57.724 1.00 21.86 55 LEU C O 1
ATOM 3259 N N . VAL C 1 26 ? -15.726 17.288 56.704 1.00 18.70 56 VAL C N 1
ATOM 3260 C CA . VAL C 1 26 ? -15.760 16.534 57.943 1.00 19.72 56 VAL C CA 1
ATOM 3261 C C . VAL C 1 26 ? -14.733 15.396 57.899 1.00 18.60 56 VAL C C 1
ATOM 3262 O O . VAL C 1 26 ? -14.453 14.805 56.831 1.00 16.41 56 VAL C O 1
ATOM 3266 N N . GLU C 1 27 ? -14.191 15.119 59.086 1.00 16.17 57 GLU C N 1
ATOM 3267 C CA . GLU C 1 27 ? -13.280 14.053 59.351 1.00 16.44 57 GLU C CA 1
ATOM 3268 C C . GLU C 1 27 ? -13.903 13.159 60.418 1.00 16.04 57 GLU C C 1
ATOM 3269 O O . GLU C 1 27 ? -14.189 13.636 61.527 1.00 14.70 57 GLU C O 1
ATOM 3275 N N . PHE C 1 28 ? -14.107 11.881 60.071 1.00 15.60 58 PHE C N 1
ATOM 3276 C CA . PHE C 1 28 ? -14.606 10.909 61.040 1.00 15.14 58 PHE C CA 1
ATOM 3277 C C . PHE C 1 28 ? -13.385 10.262 61.692 1.00 14.81 58 PHE C C 1
ATOM 3278 O O . PHE C 1 28 ? -12.484 9.782 60.993 1.00 15.25 58 PHE C O 1
ATOM 3286 N N . PHE C 1 29 ? -13.371 10.259 63.029 1.00 13.33 59 PHE C N 1
ATOM 3287 C CA . PHE C 1 29 ? -12.242 9.764 63.762 1.00 13.20 59 PHE C CA 1
ATOM 3288 C C . PHE C 1 29 ? -12.672 9.097 65.079 1.00 12.24 59 PHE C C 1
ATOM 3289 O O . PHE C 1 29 ? -13.818 9.220 65.538 1.00 12.45 59 PHE C O 1
ATOM 3297 N N . SER C 1 30 ? -11.714 8.391 65.681 1.00 11.60 60 SER C N 1
ATOM 3298 C CA . SER C 1 30 ? -11.875 7.705 66.957 1.00 11.79 60 SER C CA 1
ATOM 3299 C C . SER C 1 30 ? -10.625 7.985 67.787 1.00 12.57 60 SER C C 1
ATOM 3300 O O . SER C 1 30 ? -9.507 8.022 67.248 1.00 11.63 60 SER C O 1
ATOM 3303 N N . PHE C 1 31 ? -10.815 8.201 69.088 1.00 12.32 61 PHE C N 1
ATOM 3304 C CA . PHE C 1 31 ? -9.673 8.448 69.942 1.00 12.25 61 PHE C CA 1
ATOM 3305 C C . PHE C 1 31 ? -8.903 7.148 70.175 1.00 12.51 61 PHE C C 1
ATOM 3306 O O . PHE C 1 31 ? -7.794 7.189 70.639 1.00 12.58 61 PHE C O 1
ATOM 3314 N N . TYR C 1 32 ? -9.530 6.006 69.860 1.00 13.15 62 TYR C N 1
ATOM 3315 C CA . TYR C 1 32 ? -8.862 4.719 70.008 1.00 14.46 62 TYR C CA 1
ATOM 3316 C C . TYR C 1 32 ? -7.932 4.440 68.822 1.00 15.12 62 TYR C C 1
ATOM 3317 O O . TYR C 1 32 ? -7.086 3.571 68.905 1.00 17.49 62 TYR C O 1
ATOM 3326 N N . CYS C 1 33 ? -8.099 5.209 67.744 1.00 14.56 63 CYS C N 1
ATOM 3327 C CA . CYS C 1 33 ? -7.412 4.999 66.463 1.00 14.92 63 CYS C CA 1
ATOM 3328 C C . CYS C 1 33 ? -6.067 5.742 66.379 1.00 13.56 63 CYS C C 1
ATOM 3329 O O . CYS C 1 33 ? -6.007 6.964 66.506 1.00 13.59 63 CYS C O 1
ATOM 3332 N N . GLY C 1 34 ? -5.000 4.977 66.116 1.00 13.08 64 GLY C N 1
ATOM 3333 C CA . GLY C 1 34 ? -3.640 5.508 66.008 1.00 13.06 64 GLY C CA 1
ATOM 3334 C C . GLY C 1 34 ? -3.491 6.531 64.886 1.00 13.98 64 GLY C C 1
ATOM 3335 O O . GLY C 1 34 ? -2.962 7.622 65.092 1.00 13.04 64 GLY C O 1
ATOM 3336 N N . PRO C 1 35 ? -3.856 6.180 63.635 1.00 15.02 65 PRO C N 1
ATOM 3337 C CA . PRO C 1 35 ? -3.775 7.125 62.521 1.00 14.91 65 PRO C CA 1
ATOM 3338 C C . PRO C 1 35 ? -4.565 8.410 62.793 1.00 14.80 65 PRO C C 1
ATOM 3339 O O . PRO C 1 35 ? -4.221 9.459 62.262 1.00 14.95 65 PRO C O 1
ATOM 3343 N N . CYS C 1 36 ? -5.615 8.309 63.612 1.00 14.68 66 CYS C N 1
ATOM 3344 C CA . CYS C 1 36 ? -6.402 9.485 63.949 1.00 16.37 66 CYS C CA 1
ATOM 3345 C C . CYS C 1 36 ? -5.567 10.438 64.804 1.00 15.66 66 CYS C C 1
ATOM 3346 O O . CYS C 1 3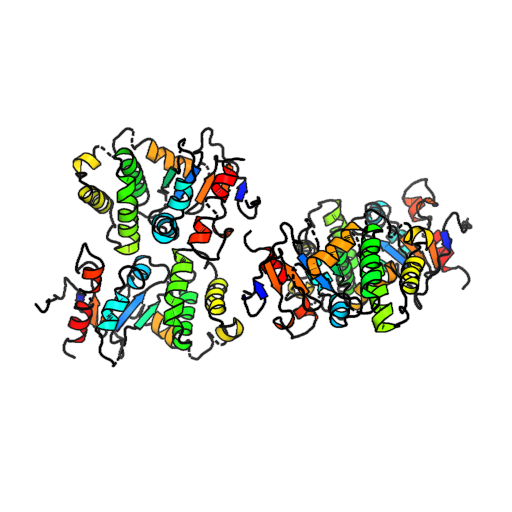6 ? -5.578 11.628 64.552 1.00 15.79 66 CYS C O 1
ATOM 3349 N N . TYR C 1 37 ? -4.845 9.876 65.780 1.00 16.84 67 TYR C N 1
ATOM 3350 C CA . TYR C 1 37 ? -3.962 10.657 66.692 1.00 16.80 67 TYR C CA 1
ATOM 3351 C C . TYR C 1 37 ? -2.854 11.295 65.841 1.00 16.92 67 TYR C C 1
ATOM 3352 O O . TYR C 1 37 ? -2.568 12.499 65.972 1.00 14.73 67 TYR C O 1
ATOM 3361 N N . ALA C 1 38 ? -2.291 10.487 64.931 1.00 16.96 68 ALA C N 1
ATOM 3362 C CA . ALA C 1 38 ? -1.227 10.899 64.020 1.00 17.10 68 ALA C CA 1
ATOM 3363 C C . ALA C 1 38 ? -1.675 12.099 63.176 1.00 17.36 68 ALA C C 1
ATOM 3364 O O . ALA C 1 38 ? -0.890 12.998 62.895 1.00 17.56 68 ALA C O 1
ATOM 3366 N N . PHE C 1 39 ? -2.948 12.090 62.774 1.00 17.52 69 PHE C N 1
ATOM 3367 C CA . PHE C 1 39 ? -3.515 13.153 61.958 1.00 17.05 69 PHE C CA 1
ATOM 3368 C C . PHE C 1 39 ? -3.615 14.451 62.764 1.00 18.26 69 PHE C C 1
ATOM 3369 O O . PHE C 1 39 ? -3.425 15.541 62.208 1.00 20.82 69 PHE C O 1
ATOM 3377 N N . ALA C 1 40 ? -3.871 14.326 64.071 1.00 17.73 70 ALA C N 1
ATOM 3378 C CA . ALA C 1 40 ? -4.056 15.498 64.919 1.00 17.96 70 ALA C CA 1
ATOM 3379 C C . ALA C 1 40 ? -2.746 15.995 65.536 1.00 17.42 70 ALA C C 1
ATOM 3380 O O . ALA C 1 40 ? -2.620 17.202 65.740 1.00 17.33 70 ALA C O 1
ATOM 3382 N N . GLU C 1 41 ? -1.778 15.101 65.793 1.00 16.28 71 GLU C N 1
ATOM 3383 C CA . GLU C 1 41 ? -0.615 15.519 66.590 1.00 17.74 71 GLU C CA 1
ATOM 3384 C C . GLU C 1 41 ? 0.757 15.254 65.952 1.00 18.57 71 GLU C C 1
ATOM 3385 O O . GLU C 1 41 ? 1.690 16.000 66.254 1.00 20.85 71 GLU C O 1
ATOM 3391 N N . ARG C 1 42 ? 0.897 14.219 65.112 1.00 17.91 72 ARG C N 1
ATOM 3392 C CA . ARG C 1 42 ? 2.225 13.857 64.552 1.00 18.46 72 ARG C CA 1
ATOM 3393 C C . ARG C 1 42 ? 2.402 14.419 63.135 1.00 18.35 72 ARG C C 1
ATOM 3394 O O . ARG C 1 42 ? 3.266 15.255 62.901 1.00 19.96 72 ARG C O 1
ATOM 3402 N N . ILE C 1 43 ? 1.585 13.927 62.203 1.00 15.63 73 ILE C N 1
ATOM 3403 C CA . ILE C 1 43 ? 1.609 14.348 60.797 1.00 16.59 73 ILE C CA 1
ATOM 3404 C C . ILE C 1 43 ? 1.019 15.765 60.688 1.00 16.50 73 ILE C C 1
ATOM 3405 O O . ILE C 1 43 ? 1.358 16.539 59.772 1.00 15.59 73 ILE C O 1
ATOM 3410 N N . ASN C 1 44 ? 0.108 16.081 61.615 1.00 15.95 74 ASN C N 1
ATOM 3411 C CA . ASN C 1 44 ? -0.531 17.404 61.661 1.00 16.48 74 ASN C CA 1
ATOM 3412 C C . ASN C 1 44 ? -1.270 17.675 60.344 1.00 15.39 74 ASN C C 1
ATOM 3413 O O . ASN C 1 44 ? -1.149 18.747 59.750 1.00 15.39 74 ASN C O 1
ATOM 3418 N N . VAL C 1 45 ? -2.054 16.677 59.921 1.00 14.60 75 VAL C N 1
ATOM 3419 C CA . VAL C 1 45 ? -2.870 16.761 58.722 1.00 15.67 75 VAL C CA 1
ATOM 3420 C C . VAL C 1 45 ? -3.974 17.795 58.986 1.00 14.73 75 VAL C C 1
ATOM 3421 O O . VAL C 1 45 ? -4.240 18.669 58.158 1.00 14.43 75 VAL C O 1
ATOM 3425 N N . ASP C 1 46 ? -4.581 17.704 60.176 1.00 15.36 76 ASP C N 1
ATOM 3426 C CA . ASP C 1 46 ? -5.661 18.629 60.592 1.00 15.98 76 ASP C CA 1
ATOM 3427 C C . ASP C 1 46 ? -5.192 20.088 60.433 1.00 14.78 76 ASP C C 1
ATOM 3428 O O . ASP C 1 46 ? -5.864 20.877 59.804 1.00 13.50 76 ASP C O 1
ATOM 3433 N N . THR C 1 47 ? -4.022 20.426 60.994 1.00 16.18 77 THR C N 1
ATOM 3434 C CA . THR C 1 47 ? -3.481 21.803 60.921 1.00 16.71 77 THR C CA 1
ATOM 3435 C C . THR C 1 47 ? -3.241 22.210 59.454 1.00 17.04 77 THR C C 1
ATOM 3436 O O . THR C 1 47 ? -3.620 23.301 59.029 1.00 15.12 77 THR C O 1
ATOM 3440 N N . ALA C 1 48 ? -2.623 21.320 58.676 1.00 15.80 78 ALA C N 1
ATOM 3441 C CA . ALA C 1 48 ? -2.330 21.619 57.264 1.00 16.95 78 ALA C CA 1
ATOM 3442 C C . ALA C 1 48 ? -3.602 22.073 56.526 1.00 17.25 78 ALA C C 1
ATOM 3443 O O . ALA C 1 48 ? -3.575 23.026 55.747 1.00 21.91 78 ALA C O 1
ATOM 3445 N N . ILE C 1 49 ? -4.727 21.406 56.783 1.00 16.89 79 ILE C N 1
ATOM 3446 C CA . ILE C 1 49 ? -5.994 21.735 56.118 1.00 17.05 79 ILE C CA 1
ATOM 3447 C C . ILE C 1 49 ? -6.572 23.058 56.651 1.00 16.87 79 ILE C C 1
ATOM 3448 O O . ILE C 1 49 ? -6.833 23.985 55.883 1.00 16.25 79 ILE C O 1
ATOM 3453 N N . ARG C 1 50 ? -6.811 23.114 57.966 1.00 19.59 80 ARG C N 1
ATOM 3454 C CA . ARG C 1 50 ? -7.438 24.276 58.615 1.00 21.03 80 ARG C CA 1
ATOM 3455 C C . ARG C 1 50 ? -6.815 25.585 58.125 1.00 22.57 80 ARG C C 1
ATOM 3456 O O . ARG C 1 50 ? -7.530 26.554 57.846 1.00 22.17 80 ARG C O 1
ATOM 3464 N N . LYS C 1 51 ? -5.486 25.577 58.017 1.00 23.38 81 LYS C N 1
ATOM 3465 C CA . LYS C 1 51 ? -4.706 26.732 57.602 1.00 25.75 81 LYS C CA 1
ATOM 3466 C C . LYS C 1 51 ? -5.090 27.177 56.185 1.00 26.86 81 LYS C C 1
ATOM 3467 O O . LYS C 1 51 ? -4.917 28.343 55.830 1.00 26.47 81 LYS C O 1
ATOM 3473 N N . ARG C 1 52 ? -5.614 26.240 55.389 1.00 28.02 82 ARG C N 1
ATOM 3474 C CA . ARG C 1 52 ? -5.945 26.507 53.984 1.00 28.77 82 ARG C CA 1
ATOM 3475 C C . ARG C 1 52 ? -7.430 26.822 53.775 1.00 29.32 82 ARG C C 1
ATOM 3476 O O . ARG C 1 52 ? -7.797 27.326 52.721 1.00 27.02 82 ARG C O 1
ATOM 3484 N N . LEU C 1 53 ? -8.272 26.523 54.768 1.00 30.21 83 LEU C N 1
ATOM 3485 C CA . LEU C 1 53 ? -9.712 26.705 54.631 1.00 29.89 83 LEU C CA 1
ATOM 3486 C C . LEU C 1 53 ? -10.092 28.179 54.711 1.00 33.00 83 LEU C C 1
ATOM 3487 O O . LEU C 1 53 ? -9.543 28.931 55.519 1.00 31.66 83 LEU C O 1
ATOM 3492 N N . PRO C 1 54 ? -11.044 28.637 53.865 1.00 33.50 84 PRO C N 1
ATOM 3493 C CA . PRO C 1 54 ? -11.559 30.000 53.966 1.00 34.17 84 PRO C CA 1
ATOM 3494 C C . PRO C 1 54 ? -12.156 30.218 55.368 1.00 35.97 84 PRO C C 1
ATOM 3495 O O . PRO C 1 54 ? -12.494 29.252 56.064 1.00 35.20 84 PRO C O 1
ATOM 3499 N N . ASP C 1 55 ? -12.301 31.488 55.752 1.00 35.16 85 ASP C N 1
ATOM 3500 C CA . ASP C 1 55 ? -12.803 31.869 57.070 1.00 35.91 85 ASP C CA 1
ATOM 3501 C C . ASP C 1 55 ? -14.233 31.355 57.294 1.00 34.46 85 ASP C C 1
ATOM 3502 O O . ASP C 1 55 ? -14.625 31.168 58.442 1.00 34.51 85 ASP C O 1
ATOM 3507 N N . ASP C 1 56 ? -14.978 31.096 56.209 1.00 36.40 86 ASP C N 1
ATOM 3508 C CA . ASP C 1 56 ? -16.373 30.602 56.301 1.00 35.58 86 ASP C CA 1
ATOM 3509 C C . ASP C 1 56 ? -16.443 29.076 56.160 1.00 35.18 86 ASP C C 1
ATOM 3510 O O . ASP C 1 56 ? -17.536 28.526 56.009 1.00 28.89 86 ASP C O 1
ATOM 3523 N N . LYS C 1 58 ? -15.047 25.241 57.829 1.00 27.62 88 LYS C N 1
ATOM 3524 C CA . LYS C 1 58 ? -14.596 24.674 59.092 1.00 27.83 88 LYS C CA 1
ATOM 3525 C C . LYS C 1 58 ? -14.315 23.181 58.893 1.00 24.76 88 LYS C C 1
ATOM 3526 O O . LYS C 1 58 ? -15.003 22.519 58.117 1.00 23.93 88 LYS C O 1
ATOM 3532 N N . LEU C 1 59 ? -13.266 22.688 59.559 1.00 21.75 89 LEU C N 1
ATOM 3533 C CA . LEU C 1 59 ? -12.952 21.265 59.543 1.00 21.26 89 LEU C CA 1
ATOM 3534 C C . LEU C 1 59 ? -13.631 20.618 60.753 1.00 19.81 89 LEU C C 1
ATOM 3535 O O . LEU C 1 59 ? -13.059 20.549 61.837 1.00 21.98 89 LEU C O 1
ATOM 3540 N N . GLU C 1 60 ? -14.873 20.173 60.543 1.00 19.77 90 GLU C N 1
ATOM 3541 C CA . GLU C 1 60 ? -15.651 19.487 61.555 1.00 19.20 90 GLU C CA 1
ATOM 3542 C C . GLU C 1 60 ? -15.054 18.093 61.780 1.00 19.33 90 GLU C C 1
ATOM 3543 O O . GLU C 1 60 ? -14.547 17.464 60.829 1.00 13.87 90 GLU C O 1
ATOM 3549 N N . LYS C 1 61 ? -15.093 17.628 63.035 1.00 18.20 91 LYS C N 1
ATOM 3550 C CA . LYS C 1 61 ? -14.588 16.299 63.355 1.00 19.30 91 LYS C CA 1
ATOM 3551 C C . LYS C 1 61 ? -15.642 15.537 64.156 1.00 19.64 91 LYS C C 1
ATOM 3552 O O . LYS C 1 61 ? -15.887 15.821 65.337 1.00 21.54 91 LYS C O 1
ATOM 3558 N N . TYR C 1 62 ? -16.252 14.551 63.499 1.00 19.98 92 TYR C N 1
ATOM 3559 C CA . TYR C 1 62 ? -17.270 13.713 64.105 1.00 20.53 92 TYR C CA 1
ATOM 3560 C C . TYR C 1 62 ? -16.587 12.460 64.657 1.00 20.64 92 TYR C C 1
ATOM 3561 O O . TYR C 1 62 ? -15.835 11.794 63.938 1.00 21.00 92 TYR C O 1
ATOM 3570 N N . HIS C 1 63 ? -16.832 12.182 65.943 1.00 18.00 93 HIS C N 1
ATOM 3571 C CA . HIS C 1 63 ? -16.304 11.023 66.612 1.00 17.66 93 HIS C CA 1
ATOM 3572 C C . HIS C 1 63 ? -17.200 9.825 66.271 1.00 18.56 93 HIS C C 1
ATOM 3573 O O . HIS C 1 63 ? -18.377 10.000 65.974 1.00 18.97 93 HIS C O 1
ATOM 3580 N N . VAL C 1 64 ? -16.624 8.622 66.336 1.00 19.01 94 VAL C N 1
ATOM 3581 C CA . VAL C 1 64 ? -17.328 7.372 66.019 1.00 19.60 94 VAL C CA 1
ATOM 3582 C C . VAL C 1 64 ? -17.571 6.586 67.318 1.00 18.70 94 VAL C C 1
ATOM 3583 O O . VAL C 1 64 ? -16.672 5.911 67.820 1.00 18.79 94 VAL C O 1
ATOM 3587 N N . SER C 1 65 ? -18.818 6.624 67.802 1.00 18.04 95 SER C N 1
ATOM 3588 C CA . SER C 1 65 ? -19.229 5.995 69.076 1.00 19.00 95 SER C CA 1
ATOM 3589 C C . SER C 1 65 ? -19.259 4.458 69.013 1.00 20.75 95 SER C C 1
ATOM 3590 O O . SER C 1 65 ? -19.123 3.804 70.042 1.00 23.46 95 SER C O 1
ATOM 3593 N N . GLN C 1 66 ? -19.436 3.878 67.825 1.00 19.57 96 GLN C N 1
ATOM 3594 C CA . GLN C 1 66 ? -19.564 2.398 67.754 1.00 21.30 96 GLN C CA 1
ATOM 3595 C C . GLN C 1 66 ? -18.188 1.716 67.881 1.00 19.74 96 GLN C C 1
ATOM 3596 O O . GLN C 1 66 ? -18.116 0.495 67.944 1.00 25.30 96 GLN C O 1
ATOM 3610 N N . GLY C 1 68 ? -15.198 0.712 70.112 1.00 16.81 98 GLY C N 1
ATOM 3611 C CA . GLY C 1 68 ? -14.633 0.473 71.453 1.00 17.23 98 GLY C CA 1
ATOM 3612 C C . GLY C 1 68 ? -15.607 0.735 72.600 1.00 15.87 98 GLY C C 1
ATOM 3613 O O . GLY C 1 68 ? -16.587 1.469 72.454 1.00 15.60 98 GLY C O 1
ATOM 3614 N N . PRO C 1 69 ? -15.319 0.194 73.803 1.00 16.97 99 PRO C N 1
ATOM 3615 C CA . PRO C 1 69 ? -16.217 0.334 74.947 1.00 18.30 99 PRO C CA 1
ATOM 3616 C C . PRO C 1 69 ? -16.535 1.777 75.371 1.00 17.01 99 PRO C C 1
ATOM 3617 O O . PRO C 1 69 ? -17.637 2.027 75.794 1.00 18.97 99 PRO C O 1
ATOM 3621 N N . LEU C 1 70 ? -15.582 2.706 75.208 1.00 18.10 100 LEU C N 1
ATOM 3622 C CA . LEU C 1 70 ? -15.764 4.121 75.659 1.00 17.21 100 LEU C CA 1
ATOM 3623 C C . LEU C 1 70 ? -16.182 5.047 74.509 1.00 16.58 100 LEU C C 1
ATOM 3624 O O . LEU C 1 70 ? -16.249 6.267 74.702 1.00 16.15 100 LEU C O 1
ATOM 3629 N N . GLY C 1 71 ? -16.470 4.476 73.332 1.00 15.72 101 GLY C N 1
ATOM 3630 C CA . GLY C 1 71 ? -16.829 5.260 72.147 1.00 16.87 101 GLY C CA 1
ATOM 3631 C C . GLY C 1 71 ? -17.978 6.232 72.404 1.00 16.02 101 GLY C C 1
ATOM 3632 O O . GLY C 1 71 ? -17.856 7.428 72.154 1.00 18.81 101 GLY C O 1
ATOM 3633 N N . PRO C 1 72 ? -19.159 5.752 72.846 1.00 16.91 102 PRO C N 1
ATOM 3634 C CA . PRO C 1 72 ? -20.278 6.647 73.145 1.00 16.83 102 PRO C CA 1
ATOM 3635 C C . PRO C 1 72 ? -19.918 7.747 74.168 1.00 16.74 102 PRO C C 1
ATOM 3636 O O . PRO C 1 72 ? -20.319 8.895 73.987 1.00 17.21 102 PRO C O 1
ATOM 3640 N N . ALA C 1 73 ? -19.124 7.395 75.191 1.00 16.51 103 ALA C N 1
ATOM 3641 C CA . ALA C 1 73 ? -18.690 8.336 76.246 1.00 16.67 103 ALA C CA 1
ATOM 3642 C C . ALA C 1 73 ? -17.717 9.378 75.684 1.00 16.84 103 ALA C C 1
ATOM 3643 O O . ALA C 1 73 ? -17.709 10.523 76.138 1.00 16.56 103 ALA C O 1
ATOM 3645 N N . LEU C 1 74 ? -16.910 8.969 74.697 1.00 16.96 104 LEU C N 1
ATOM 3646 C CA . LEU C 1 74 ? -15.937 9.844 74.047 1.00 17.22 104 LEU C CA 1
ATOM 3647 C C . LEU C 1 74 ? -16.649 10.788 73.075 1.00 17.02 104 LEU C C 1
ATOM 3648 O O . LEU C 1 74 ? -16.251 11.936 72.943 1.00 15.45 104 LEU C O 1
ATOM 3653 N N . THR C 1 75 ? -17.666 10.278 72.365 1.00 17.99 105 THR C N 1
ATOM 3654 C CA . THR C 1 75 ? -18.422 11.116 71.455 1.00 20.09 105 THR C CA 1
ATOM 3655 C C . THR C 1 75 ? -19.105 12.217 72.275 1.00 20.36 105 THR C C 1
ATOM 3656 O O . THR C 1 75 ? -19.115 13.385 71.885 1.00 19.40 105 THR C O 1
ATOM 3660 N N . GLU C 1 76 ? -19.668 11.821 73.421 1.00 22.13 106 GLU C N 1
ATOM 3661 C CA . GLU C 1 76 ? -20.296 12.769 74.329 1.00 21.63 106 GLU C CA 1
ATOM 3662 C C . GLU C 1 76 ? -19.260 13.822 74.750 1.00 21.70 106 GLU C C 1
ATOM 3663 O O . GLU C 1 76 ? -19.513 15.034 74.658 1.00 18.90 106 GLU C O 1
ATOM 3669 N N . ALA C 1 77 ? -18.084 13.339 75.167 1.00 20.42 107 ALA C N 1
ATOM 3670 C CA . ALA C 1 77 ? -16.992 14.187 75.658 1.00 19.82 107 ALA C CA 1
ATOM 3671 C C . ALA C 1 77 ? -16.483 15.137 74.567 1.00 19.77 107 ALA C C 1
ATOM 3672 O O . ALA C 1 77 ? -15.999 16.228 74.877 1.00 19.94 107 ALA C O 1
ATOM 3674 N N . TRP C 1 78 ? -16.590 14.727 73.294 1.00 18.51 108 TRP C N 1
ATOM 3675 C CA . TRP C 1 78 ? -16.121 15.601 72.212 1.00 17.76 108 TRP C CA 1
ATOM 3676 C C . TRP C 1 78 ? -17.151 16.719 71.975 1.00 18.10 108 TRP C C 1
ATOM 3677 O O . TRP C 1 78 ? -16.780 17.879 71.785 1.00 17.91 108 TRP C O 1
ATOM 3688 N N . ALA C 1 79 ? -18.434 16.345 71.981 1.00 18.58 109 ALA C N 1
ATOM 3689 C CA . ALA C 1 79 ? -19.537 17.294 71.793 1.00 18.88 109 ALA C CA 1
ATOM 3690 C C . ALA C 1 79 ? -19.468 18.370 72.881 1.00 19.59 109 ALA C C 1
ATOM 3691 O O . ALA C 1 79 ? -19.628 19.577 72.606 1.00 19.26 109 ALA C O 1
ATOM 3693 N N . VAL C 1 80 ? -19.239 17.910 74.119 1.00 18.10 110 VAL C N 1
ATOM 3694 C CA . VAL C 1 80 ? -19.120 18.795 75.265 1.00 19.45 110 VAL C CA 1
ATOM 3695 C C . VAL C 1 80 ? -17.987 19.785 74.999 1.00 19.35 110 VAL C C 1
ATOM 3696 O O . VAL C 1 80 ? -18.212 21.002 75.025 1.00 19.55 110 VAL C O 1
ATOM 3700 N N . ALA C 1 81 ? -16.796 19.235 74.710 1.00 20.23 111 ALA C N 1
ATOM 3701 C CA . ALA C 1 81 ? -15.555 19.987 74.480 1.00 19.75 111 ALA C CA 1
ATOM 3702 C C . ALA C 1 81 ? -15.791 21.251 73.645 1.00 20.87 111 ALA C C 1
ATOM 3703 O O . ALA C 1 81 ? -15.458 22.367 74.079 1.00 20.38 111 ALA C O 1
ATOM 3705 N N . GLN C 1 82 ? -16.344 21.055 72.445 1.00 19.98 112 GLN C N 1
ATOM 3706 C CA . GLN C 1 82 ? -16.561 22.148 71.499 1.00 24.37 112 GLN C CA 1
ATOM 3707 C C . GLN C 1 82 ? -17.476 23.211 72.132 1.00 25.53 112 GLN C C 1
ATOM 3708 O O . GLN C 1 82 ? -17.177 24.403 72.085 1.00 31.82 112 GLN C O 1
ATOM 3714 N N . TYR C 1 83 ? -18.574 22.760 72.743 1.00 26.48 113 TYR C N 1
ATOM 3715 C CA . TYR C 1 83 ? -19.540 23.651 73.410 1.00 26.55 113 TYR C CA 1
ATOM 3716 C C . TYR C 1 83 ? -18.825 24.505 74.469 1.00 26.49 113 TYR C C 1
ATOM 3717 O O . TYR C 1 83 ? -19.150 25.686 74.651 1.00 25.00 113 TYR C O 1
ATOM 3726 N N . ALA C 1 84 ? -17.838 23.896 75.140 1.00 24.35 114 ALA C N 1
ATOM 3727 C CA . ALA C 1 84 ? -17.068 24.532 76.204 1.00 26.91 114 ALA C CA 1
ATOM 3728 C C . ALA C 1 84 ? -15.841 25.277 75.659 1.00 27.67 114 ALA C C 1
ATOM 3729 O O . ALA C 1 84 ? -15.134 25.933 76.425 1.00 30.86 114 ALA C O 1
ATOM 3731 N N . GLY C 1 85 ? -15.587 25.158 74.353 1.00 32.78 115 GLY C N 1
ATOM 3732 C CA . GLY C 1 85 ? -14.430 25.806 73.737 1.00 31.58 115 GLY C CA 1
ATOM 3733 C C . GLY C 1 85 ? -13.115 25.299 74.316 1.00 30.78 115 GLY C C 1
ATOM 3734 O O . GLY C 1 85 ? -12.171 26.072 74.477 1.00 30.95 115 GLY C O 1
ATOM 3735 N N . VAL C 1 86 ? -13.059 23.996 74.632 1.00 26.02 116 VAL C N 1
ATOM 3736 C CA . VAL C 1 86 ? -11.865 23.360 75.195 1.00 23.18 116 VAL C CA 1
ATOM 3737 C C . VAL C 1 86 ? -11.380 22.239 74.260 1.00 24.17 116 VAL C C 1
ATOM 3738 O O . VAL C 1 86 ? -10.403 21.549 74.585 1.00 22.92 116 VAL C O 1
ATOM 3742 N N . ASP C 1 87 ? -12.036 22.079 73.103 1.00 24.96 117 ASP C N 1
ATOM 3743 C CA . ASP C 1 87 ? -11.668 21.010 72.155 1.00 28.32 117 ASP C CA 1
ATOM 3744 C C . ASP C 1 87 ? -10.205 21.183 71.728 1.00 28.44 117 ASP C C 1
ATOM 3745 O O . ASP C 1 87 ? -9.473 20.202 71.608 1.00 30.11 117 ASP C O 1
ATOM 3750 N N . GLY C 1 88 ? -9.789 22.441 71.549 1.00 28.19 118 GLY C N 1
ATOM 3751 C CA . GLY C 1 88 ? -8.428 22.790 71.139 1.00 28.38 118 GLY C CA 1
ATOM 3752 C C . GLY C 1 88 ? -7.361 22.338 72.125 1.00 27.58 118 GLY C C 1
ATOM 3753 O O . GLY C 1 88 ? -6.187 22.234 71.751 1.00 30.62 118 GLY C O 1
ATOM 3754 N N . LYS C 1 89 ? -7.749 22.071 73.380 1.00 26.76 119 LYS C N 1
ATOM 3755 C CA . LYS C 1 89 ? -6.774 21.618 74.387 1.00 27.21 119 LYS C CA 1
ATOM 3756 C C . LYS C 1 89 ? -6.968 20.142 74.764 1.00 25.02 119 LYS C C 1
ATOM 3757 O O . LYS C 1 89 ? -5.983 19.452 75.010 1.00 26.74 119 LYS C O 1
ATOM 3763 N N . VAL C 1 90 ? -8.218 19.663 74.791 1.00 23.06 120 VAL C N 1
ATOM 3764 C CA . VAL C 1 90 ? -8.515 18.298 75.297 1.00 21.85 120 VAL C CA 1
ATOM 3765 C C . VAL C 1 90 ? -8.289 17.196 74.246 1.00 20.44 120 VAL C C 1
ATOM 3766 O O . VAL C 1 90 ? -8.113 16.037 74.619 1.00 18.98 120 VAL C O 1
ATOM 3770 N N . GLU C 1 91 ? -8.324 17.535 72.956 1.00 18.66 121 GLU C N 1
ATOM 3771 C CA . GLU C 1 91 ? -8.166 16.505 71.920 1.00 19.35 121 GLU C CA 1
ATOM 3772 C C . GLU C 1 91 ? -6.943 15.621 72.225 1.00 18.14 121 GLU C C 1
ATOM 3773 O O . GLU C 1 91 ? -7.060 14.396 72.264 1.00 19.96 121 GLU C O 1
ATOM 3779 N N . LYS C 1 92 ? -5.781 16.241 72.458 1.00 16.88 122 LYS C N 1
ATOM 3780 C CA . LYS C 1 92 ? -4.543 15.481 72.717 1.00 18.88 122 LYS C CA 1
ATOM 3781 C C . LYS C 1 92 ? -4.631 14.721 74.041 1.00 16.51 122 LYS C C 1
ATOM 3782 O O . LYS C 1 92 ? -4.190 13.574 74.133 1.00 13.99 122 LYS C O 1
ATOM 3788 N N . LEU C 1 93 ? -5.218 15.353 75.063 1.00 16.82 123 LEU C N 1
ATOM 3789 C CA . LEU C 1 93 ? -5.295 14.704 76.367 1.00 17.59 123 LEU C CA 1
ATOM 3790 C C . LEU C 1 93 ? -6.085 13.391 76.251 1.00 16.08 123 LEU C C 1
ATOM 3791 O O . LEU C 1 93 ? -5.749 12.406 76.914 1.00 14.93 123 LEU C O 1
ATOM 3796 N N . LEU C 1 94 ? -7.104 13.378 75.386 1.00 16.20 124 LEU C N 1
ATOM 3797 C CA . LEU C 1 94 ? -7.932 12.168 75.216 1.00 15.79 124 LEU C CA 1
ATOM 3798 C C . LEU C 1 94 ? -7.163 11.129 74.403 1.00 14.88 124 LEU C C 1
ATOM 3799 O O . LEU C 1 94 ? -7.156 9.949 74.760 1.00 12.38 124 LEU C O 1
ATOM 3804 N N . PHE C 1 95 ? -6.539 11.565 73.303 1.00 16.55 125 PHE C N 1
ATOM 3805 C CA . PHE C 1 95 ? -5.707 10.638 72.557 1.00 15.32 125 PHE C CA 1
ATOM 3806 C C . PHE C 1 95 ? -4.651 10.046 73.500 1.00 16.34 125 PHE C C 1
ATOM 3807 O O . PHE C 1 95 ? -4.451 8.815 73.526 1.00 17.52 125 PHE C O 1
ATOM 3815 N N . GLU C 1 96 ? -3.992 10.917 74.282 1.00 14.82 126 GLU C N 1
ATOM 3816 C CA . GLU C 1 96 ? -2.922 10.464 75.194 1.00 14.46 126 GLU C CA 1
ATOM 3817 C C . GLU C 1 96 ? -3.485 9.529 76.264 1.00 14.24 126 GLU C C 1
ATOM 3818 O O . GLU C 1 96 ? -2.856 8.536 76.608 1.00 13.32 126 GLU C O 1
ATOM 3824 N N . GLY C 1 97 ? -4.679 9.846 76.771 1.00 14.49 127 GLY C N 1
ATOM 3825 C CA . GLY C 1 97 ? -5.274 9.034 77.820 1.00 15.35 127 GLY C CA 1
ATOM 3826 C C . GLY C 1 97 ? -5.434 7.577 77.414 1.00 16.19 127 GLY C C 1
ATOM 3827 O O . GLY C 1 97 ? -5.182 6.682 78.225 1.00 16.84 127 GLY C O 1
ATOM 3828 N N . LEU C 1 98 ? -5.846 7.346 76.161 1.00 16.49 128 LEU C N 1
ATOM 3829 C CA . LEU C 1 98 ? -6.096 5.987 75.659 1.00 18.71 128 LEU C CA 1
ATOM 3830 C C . LEU C 1 98 ? -4.836 5.334 75.075 1.00 19.28 128 LEU C C 1
ATOM 3831 O O . LEU C 1 98 ? -4.504 4.200 75.432 1.00 20.22 128 LEU C O 1
ATOM 3836 N N . GLN C 1 99 ? -4.140 6.062 74.198 1.00 18.07 129 GLN C N 1
ATOM 3837 C CA . GLN C 1 99 ? -3.073 5.468 73.397 1.00 17.81 129 GLN C CA 1
ATOM 3838 C C . GLN C 1 99 ? -1.646 5.679 73.913 1.00 17.50 129 GLN C C 1
ATOM 3839 O O . GLN C 1 99 ? -0.720 5.097 73.311 1.00 17.52 129 GLN C O 1
ATOM 3845 N N . VAL C 1 100 ? -1.450 6.484 74.964 1.00 18.79 130 VAL C N 1
ATOM 3846 C CA . VAL C 1 100 ? -0.100 6.700 75.494 1.00 18.68 130 VAL C CA 1
ATOM 3847 C C . VAL C 1 100 ? -0.025 6.164 76.928 1.00 19.50 130 VAL C C 1
ATOM 3848 O O . VAL C 1 100 ? 0.803 5.317 77.235 1.00 18.47 130 VAL C O 1
ATOM 3852 N N . LYS C 1 101 ? -0.901 6.667 77.799 1.00 19.33 131 LYS C N 1
ATOM 3853 C CA . LYS C 1 101 ? -0.910 6.270 79.203 1.00 19.89 131 LYS C CA 1
ATOM 3854 C C . LYS C 1 101 ? -1.852 5.080 79.429 1.00 19.60 131 LYS C C 1
ATOM 3855 O O . LYS C 1 101 ? -1.606 4.231 80.300 1.00 16.53 131 LYS C O 1
ATOM 3861 N N . ARG C 1 102 ? -2.907 5.020 78.610 1.00 20.09 132 ARG C N 1
ATOM 3862 C CA . ARG C 1 102 ? -3.988 4.047 78.742 1.00 20.82 132 ARG C CA 1
ATOM 3863 C C . ARG C 1 102 ? -4.496 4.120 80.188 1.00 20.05 132 ARG C C 1
ATOM 3864 O O . ARG C 1 102 ? -4.690 3.096 80.846 1.00 18.68 132 ARG C O 1
ATOM 3872 N N . ASP C 1 103 ? -4.690 5.354 80.676 1.00 19.78 133 ASP C N 1
ATOM 3873 C CA . ASP C 1 103 ? -5.210 5.580 82.016 1.00 20.28 133 ASP C CA 1
ATOM 3874 C C . ASP C 1 103 ? -6.698 5.936 81.908 1.00 19.30 133 ASP C C 1
ATOM 3875 O O . ASP C 1 103 ? -7.349 6.107 82.908 1.00 18.89 133 ASP C O 1
ATOM 3880 N N . ILE C 1 104 ? -7.211 6.054 80.679 1.00 19.99 134 ILE C N 1
ATOM 3881 C CA . ILE C 1 104 ? -8.650 6.260 80.492 1.00 20.62 134 ILE C CA 1
ATOM 3882 C C . ILE C 1 104 ? -9.262 4.881 80.217 1.00 21.34 134 ILE C C 1
ATOM 3883 O O . ILE C 1 104 ? -9.096 4.324 79.134 1.00 21.39 134 ILE C O 1
ATOM 3888 N N . LYS C 1 105 ? -9.963 4.347 81.227 1.00 21.67 135 LYS C N 1
ATOM 3889 C CA . LYS C 1 105 ? -10.547 3.011 81.164 1.00 21.95 135 LYS C CA 1
ATOM 3890 C C . LYS C 1 105 ? -12.061 3.060 81.424 1.00 21.34 135 LYS C C 1
ATOM 3891 O O . LYS C 1 105 ? -12.784 2.111 81.094 1.00 25.09 135 LYS C O 1
ATOM 3897 N N . THR C 1 106 ? -12.539 4.166 82.000 1.00 20.10 136 THR C N 1
ATOM 3898 C CA . THR C 1 106 ? -13.961 4.317 82.303 1.00 18.04 136 THR C CA 1
ATOM 3899 C C . THR C 1 106 ? -14.427 5.714 81.894 1.00 16.17 136 THR C C 1
ATOM 3900 O O . THR C 1 106 ? -13.613 6.580 81.575 1.00 14.17 136 THR C O 1
ATOM 3904 N N . ALA C 1 107 ? -15.749 5.916 81.918 1.00 16.64 137 ALA C N 1
ATOM 3905 C CA . ALA C 1 107 ? -16.319 7.221 81.621 1.00 15.86 137 ALA C CA 1
ATOM 3906 C C . ALA C 1 107 ? -15.804 8.240 82.650 1.00 15.49 137 ALA C C 1
ATOM 3907 O O . ALA C 1 107 ? -15.486 9.379 82.301 1.00 13.90 137 ALA C O 1
ATOM 3909 N N . ALA C 1 108 ? -15.686 7.796 83.909 1.00 15.65 138 ALA C N 1
ATOM 3910 C CA . ALA C 1 108 ? -15.254 8.668 85.020 1.00 16.39 138 ALA C CA 1
ATOM 3911 C C . ALA C 1 108 ? -13.874 9.270 84.733 1.00 16.36 138 ALA C C 1
ATOM 3912 O O . ALA C 1 108 ? -13.669 10.465 84.968 1.00 18.26 138 ALA C O 1
ATOM 3914 N N . ASP C 1 109 ? -12.952 8.445 84.221 1.00 17.09 139 ASP C N 1
ATOM 3915 C CA . ASP C 1 109 ? -11.608 8.867 83.859 1.00 17.08 139 ASP C CA 1
ATOM 3916 C C . ASP C 1 109 ? -11.699 9.969 82.793 1.00 17.22 139 ASP C C 1
ATOM 3917 O O . ASP C 1 109 ? -10.908 10.917 82.810 1.00 17.12 139 ASP C O 1
ATOM 3922 N N . ILE C 1 110 ? -12.655 9.828 81.863 1.00 17.18 140 ILE C N 1
ATOM 3923 C CA . ILE C 1 110 ? -12.879 10.832 80.812 1.00 17.72 140 ILE C CA 1
ATOM 3924 C C . ILE C 1 110 ? -13.119 12.207 81.455 1.00 18.97 140 ILE C C 1
ATOM 3925 O O . ILE C 1 110 ? -12.514 13.202 81.045 1.00 18.70 140 ILE C O 1
ATOM 3930 N N . VAL C 1 111 ? -13.999 12.248 82.462 1.00 21.01 141 VAL C N 1
ATOM 3931 C CA . VAL C 1 111 ? -14.343 13.493 83.148 1.00 21.04 141 VAL C CA 1
ATOM 3932 C C . VAL C 1 111 ? -13.083 14.084 83.798 1.00 20.86 141 VAL C C 1
ATOM 3933 O O . VAL C 1 111 ? -12.852 15.298 83.708 1.00 18.77 141 VAL C O 1
ATOM 3937 N N . LYS C 1 112 ? -12.268 13.221 84.425 1.00 21.27 142 LYS C N 1
ATOM 3938 C CA . LYS C 1 112 ? -11.035 13.646 85.119 1.00 22.23 142 LYS C CA 1
ATOM 3939 C C . LYS C 1 112 ? -10.194 14.564 84.225 1.00 19.75 142 LYS C C 1
ATOM 3940 O O . LYS C 1 112 ? -9.564 15.487 84.719 1.00 18.36 142 LYS C O 1
ATOM 3946 N N . VAL C 1 113 ? -10.172 14.268 82.921 1.00 19.97 143 VAL C N 1
ATOM 3947 C CA . VAL C 1 113 ? -9.441 15.049 81.926 1.00 19.86 143 VAL C CA 1
ATOM 3948 C C . VAL C 1 113 ? -10.010 16.470 81.903 1.00 19.76 143 VAL C C 1
ATOM 3949 O O . VAL C 1 113 ? -9.265 17.455 81.820 1.00 20.65 143 VAL C O 1
ATOM 3953 N N . PHE C 1 114 ? -11.342 16.565 81.966 1.00 19.02 144 PHE C N 1
ATOM 3954 C CA . PHE C 1 114 ? -12.025 17.868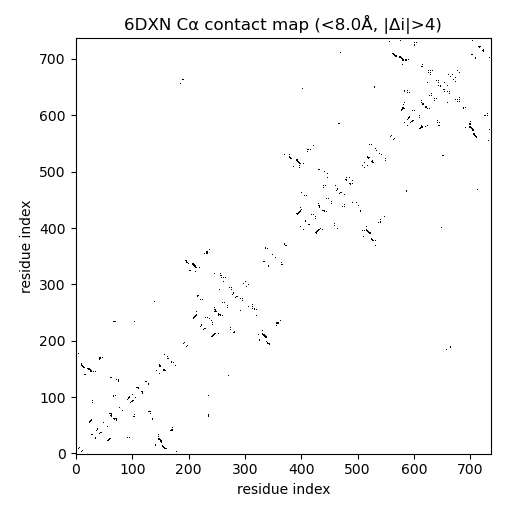 81.961 1.00 19.86 144 PHE C CA 1
ATOM 3955 C C . PHE C 1 114 ? -11.759 18.591 83.294 1.00 20.59 144 PHE C C 1
ATOM 3956 O O . PHE C 1 114 ? -11.599 19.813 83.309 1.00 23.08 144 PHE C O 1
ATOM 3964 N N . ASN C 1 115 ? -11.689 17.827 84.392 1.00 22.47 145 ASN C N 1
ATOM 3965 C CA . ASN C 1 115 ? -11.399 18.383 85.737 1.00 25.11 145 ASN C CA 1
ATOM 3966 C C . ASN C 1 115 ? -10.053 19.122 85.731 1.00 29.37 145 ASN C C 1
ATOM 3967 O O . ASN C 1 115 ? -9.828 20.013 86.557 1.00 28.72 145 ASN C O 1
ATOM 3972 N N . GLN C 1 116 ? -9.165 18.716 84.812 1.00 32.85 146 GLN C N 1
ATOM 3973 C CA . GLN C 1 116 ? -7.817 19.278 84.664 1.00 35.80 146 GLN C CA 1
ATOM 3974 C C . GLN C 1 116 ? -7.870 20.616 83.916 1.00 35.06 146 GLN C C 1
ATOM 3975 O O . GLN C 1 116 ? -7.020 21.479 84.125 1.00 38.16 146 GLN C O 1
ATOM 3981 N N . LEU C 1 117 ? -8.875 20.775 83.049 1.00 36.29 147 LEU C N 1
ATOM 3982 C CA . LEU C 1 117 ? -9.033 21.982 82.236 1.00 34.54 147 LEU C CA 1
ATOM 3983 C C . LEU C 1 117 ? -9.914 23.015 82.954 1.00 34.79 147 LEU C C 1
ATOM 3984 O O . LEU C 1 117 ? -10.367 23.979 82.324 1.00 37.44 147 LEU C O 1
ATOM 3989 N N . GLY C 1 118 ? -10.162 22.804 84.254 1.00 32.31 148 GLY C N 1
ATOM 3990 C CA . GLY C 1 118 ? -10.961 23.743 85.054 1.00 33.03 148 GLY C CA 1
ATOM 3991 C C . GLY C 1 118 ? -12.440 23.385 85.119 1.00 30.75 148 GLY C C 1
ATOM 3992 O O . GLY C 1 118 ? -13.180 23.956 85.924 1.00 27.17 148 GLY C O 1
ATOM 3993 N N . ILE C 1 119 ? -12.877 22.444 84.273 1.00 27.04 149 ILE C N 1
ATOM 3994 C CA . ILE C 1 119 ? -14.268 22.020 84.253 1.00 27.12 149 ILE C CA 1
ATOM 3995 C C . ILE C 1 119 ? -14.499 21.041 85.409 1.00 26.55 149 ILE C C 1
ATOM 3996 O O . ILE C 1 119 ? -13.904 19.959 85.453 1.00 27.23 149 ILE C O 1
ATOM 4001 N N . THR C 1 120 ? -15.362 21.439 86.348 1.00 23.51 150 THR C N 1
ATOM 4002 C CA . THR C 1 120 ? -15.703 20.589 87.471 1.00 22.06 150 THR C CA 1
ATOM 4003 C C . THR C 1 120 ? -16.569 19.435 86.962 1.00 21.25 150 THR C C 1
ATOM 4004 O O . THR C 1 120 ? -17.109 19.489 85.856 1.00 23.41 150 THR C O 1
ATOM 4008 N N . SER C 1 121 ? -16.714 18.400 87.785 1.00 20.97 151 SER C N 1
ATOM 4009 C CA . SER C 1 121 ? -17.534 17.264 87.422 1.00 20.41 151 SER C CA 1
ATOM 4010 C C . SER C 1 121 ? -19.010 17.679 87.342 1.00 19.65 151 SER C C 1
ATOM 4011 O O . SER C 1 121 ? -19.754 17.154 86.509 1.00 17.36 151 SER C O 1
ATOM 4014 N N . GLU C 1 122 ? -19.416 18.630 88.201 1.00 20.31 152 GLU C N 1
ATOM 4015 C CA . GLU C 1 122 ? -20.788 19.149 88.232 1.00 19.39 152 GLU C CA 1
ATOM 4016 C C . GLU C 1 122 ? -21.132 19.857 86.908 1.00 19.12 152 GLU C C 1
ATOM 4017 O O . GLU C 1 122 ? -22.212 19.654 86.338 1.00 17.25 152 GLU C O 1
ATOM 4023 N N . LYS C 1 123 ? -20.213 20.702 86.427 1.00 20.24 153 LYS C N 1
ATOM 4024 C CA . LYS C 1 123 ? -20.419 21.446 85.180 1.00 21.29 153 LYS C CA 1
ATOM 4025 C C . LYS C 1 123 ? -20.506 20.458 84.008 1.00 19.68 153 LYS C C 1
ATOM 4026 O O . LYS C 1 123 ? -21.343 20.612 83.112 1.00 19.94 153 LYS C O 1
ATOM 4032 N N . TYR C 1 124 ? -19.639 19.439 84.033 1.00 21.23 154 TYR C N 1
ATOM 4033 C CA . TYR C 1 124 ? -19.594 18.431 82.978 1.00 22.51 154 TYR C CA 1
ATOM 4034 C C . TYR C 1 124 ? -20.972 17.771 82.836 1.00 22.39 154 TYR C C 1
ATOM 4035 O O . TYR C 1 124 ? -21.488 17.637 81.727 1.00 21.78 154 TYR C O 1
ATOM 4044 N N . ALA C 1 125 ? -21.550 17.384 83.981 1.00 22.35 155 ALA C N 1
ATOM 4045 C CA . ALA C 1 125 ? -22.860 16.751 84.058 1.00 24.74 155 ALA C CA 1
ATOM 4046 C C . ALA C 1 125 ? -23.923 17.673 83.452 1.00 24.39 155 ALA C C 1
ATOM 4047 O O . ALA C 1 125 ? -24.835 17.211 82.774 1.00 23.50 155 ALA C O 1
ATOM 4049 N N A GLU C 1 126 ? -23.786 18.978 83.706 0.50 24.66 156 GLU C N 1
ATOM 4050 N N B GLU C 1 126 ? -23.782 18.973 83.728 0.50 23.85 156 GLU C N 1
ATOM 4051 C CA A GLU C 1 126 ? -24.732 19.976 83.199 0.50 25.12 156 GLU C CA 1
ATOM 4052 C CA B GLU C 1 126 ? -24.680 20.005 83.216 0.50 23.83 156 GLU C CA 1
ATOM 4053 C C A GLU C 1 126 ? -24.620 20.055 81.668 0.50 24.42 156 GLU C C 1
ATOM 4054 C C B GLU C 1 126 ? -24.612 20.030 81.683 0.50 23.66 156 GLU C C 1
ATOM 4055 O O A GLU C 1 126 ? -25.632 20.130 80.965 0.50 23.58 156 GLU C O 1
ATOM 4056 O O B GLU C 1 126 ? -25.640 20.044 80.999 0.50 22.86 156 GLU C O 1
ATOM 4075 N N . GLN C 1 128 ? -23.403 17.648 79.641 1.00 22.90 158 GLN C N 1
ATOM 4076 C CA . GLN C 1 128 ? -23.877 16.391 79.032 1.00 24.77 158 GLN C CA 1
ATOM 4077 C C . GLN C 1 128 ? -25.368 16.496 78.682 1.00 25.88 158 GLN C C 1
ATOM 4078 O O . GLN C 1 128 ? -25.783 16.117 77.591 1.00 24.00 158 GLN C O 1
ATOM 4084 N N A SER C 1 129 ? -26.155 17.028 79.626 0.50 26.86 159 SER C N 1
ATOM 4085 N N B SER C 1 129 ? -26.145 17.034 79.631 0.50 27.44 159 SER C N 1
ATOM 4086 C CA A SER C 1 129 ? -27.605 17.143 79.474 0.50 26.86 159 SER C CA 1
ATOM 4087 C CA B SER C 1 129 ? -27.596 17.172 79.518 0.50 27.81 159 SER C CA 1
ATOM 4088 C C A SER C 1 129 ? -28.004 18.354 78.619 0.50 27.07 159 SER C C 1
ATOM 4089 C C B SER C 1 129 ? -28.000 18.354 78.627 0.50 27.59 159 SER C C 1
ATOM 4090 O O A SER C 1 129 ? -29.191 18.535 78.341 0.50 29.37 159 SER C O 1
ATOM 4091 O O B SER C 1 129 ? -29.186 18.513 78.328 0.50 29.83 159 SER C O 1
ATOM 4096 N N . ASN C 1 130 ? -27.023 19.167 78.206 1.00 26.17 160 ASN C N 1
ATOM 4097 C CA . ASN C 1 130 ? -27.301 20.359 77.370 1.00 25.77 160 ASN C CA 1
ATOM 4098 C C . ASN C 1 130 ? -27.909 19.923 76.024 1.00 24.56 160 ASN C C 1
ATOM 4099 O O . ASN C 1 130 ? -27.492 18.905 75.432 1.00 20.65 160 ASN C O 1
ATOM 4104 N N . PHE C 1 131 ? -28.891 20.697 75.540 1.00 21.12 161 PHE C N 1
ATOM 4105 C CA . PHE C 1 131 ? -29.610 20.381 74.290 1.00 21.67 161 PHE C CA 1
ATOM 4106 C C . PHE C 1 131 ? -28.701 20.534 73.059 1.00 20.69 161 PHE C C 1
ATOM 4107 O O . PHE C 1 131 ? -28.949 19.899 72.039 1.00 18.52 161 PHE C O 1
ATOM 4123 N N . VAL C 1 133 ? -25.391 19.958 73.093 1.00 27.26 163 VAL C N 1
ATOM 4124 C CA . VAL C 1 133 ? -24.509 18.803 73.228 1.00 26.58 163 VAL C CA 1
ATOM 4125 C C . VAL C 1 133 ? -25.244 17.552 72.732 1.00 26.72 163 VAL C C 1
ATOM 4126 O O . VAL C 1 133 ? -24.671 16.732 72.027 1.00 26.59 163 VAL C O 1
ATOM 4130 N N A LYS C 1 134 ? -26.527 17.425 73.087 0.50 26.54 164 LYS C N 1
ATOM 4131 N N B LYS C 1 134 ? -26.517 17.449 73.122 0.50 25.40 164 LYS C N 1
ATOM 4132 C CA A LYS C 1 134 ? -27.314 16.243 72.701 0.50 26.12 164 LYS C CA 1
ATOM 4133 C CA B LYS C 1 134 ? -27.399 16.361 72.737 0.50 24.34 164 LYS C CA 1
ATOM 4134 C C A LYS C 1 134 ? -27.567 16.240 71.186 0.50 25.49 164 LYS C C 1
ATOM 4135 C C B LYS C 1 134 ? -27.498 16.264 71.213 0.50 24.42 164 LYS C C 1
ATOM 4136 O O A LYS C 1 134 ? -27.685 15.169 70.579 0.50 24.70 164 LYS C O 1
ATOM 4137 O O B LYS C 1 134 ? -27.450 15.172 70.638 0.50 23.90 164 LYS C O 1
ATOM 4148 N N . ALA C 1 135 ? -27.650 17.434 70.587 1.00 24.41 165 ALA C N 1
ATOM 4149 C CA . ALA C 1 135 ? -27.848 17.548 69.155 1.00 24.23 165 ALA C CA 1
ATOM 4150 C C . ALA C 1 135 ? -26.591 17.096 68.402 1.00 22.80 165 ALA C C 1
ATOM 4151 O O . ALA C 1 135 ? -26.696 16.298 67.472 1.00 20.18 165 ALA C O 1
ATOM 4153 N N . LEU C 1 136 ? -25.433 17.619 68.828 1.00 20.78 166 LEU C N 1
ATOM 4154 C CA . LEU C 1 136 ? -24.127 17.344 68.215 1.00 21.23 166 LEU C CA 1
ATOM 4155 C C . LEU C 1 136 ? -23.761 15.862 68.381 1.00 20.88 166 LEU C C 1
ATOM 4156 O O . LEU C 1 136 ? -23.094 15.307 67.518 1.00 17.49 166 LEU C O 1
ATOM 4161 N N . ILE C 1 137 ? -24.198 15.240 69.486 1.00 20.70 167 ILE C N 1
ATOM 4162 C CA . ILE C 1 137 ? -23.934 13.807 69.714 1.00 21.37 167 ILE C CA 1
ATOM 4163 C C . ILE C 1 137 ? -24.744 12.993 68.694 1.00 22.52 167 ILE C C 1
ATOM 4164 O O . ILE C 1 137 ? -24.193 12.149 68.001 1.00 22.11 167 ILE C O 1
ATOM 4169 N N . ALA C 1 138 ? -26.057 13.266 68.614 1.00 23.49 168 ALA C N 1
ATOM 4170 C CA . ALA C 1 138 ? -26.945 12.559 67.691 1.00 21.60 168 ALA C CA 1
ATOM 4171 C C . ALA C 1 138 ? -26.494 12.801 66.246 1.00 20.71 168 ALA C C 1
ATOM 4172 O O . ALA C 1 138 ? -26.583 11.905 65.420 1.00 16.78 168 ALA C O 1
ATOM 4174 N N . ARG C 1 139 ? -26.041 14.031 65.980 1.00 20.29 169 ARG C N 1
ATOM 4175 C CA . ARG C 1 139 ? -25.530 14.476 64.682 1.00 20.99 169 ARG C CA 1
ATOM 4176 C C . ARG C 1 139 ? -24.307 13.658 64.256 1.00 19.33 169 ARG C C 1
ATOM 4177 O O . ARG C 1 139 ? -24.117 13.404 63.068 1.00 20.85 169 ARG C O 1
ATOM 4185 N N . GLN C 1 140 ? -23.453 13.320 65.224 1.00 20.24 170 GLN C N 1
ATOM 4186 C CA . GLN C 1 140 ? -22.244 12.546 64.955 1.00 22.21 170 GLN C CA 1
ATOM 4187 C C . GLN C 1 140 ? -22.621 11.100 64.598 1.00 21.66 170 GLN C C 1
ATOM 4188 O O . GLN C 1 140 ? -22.160 10.577 63.605 1.00 23.49 170 GLN C O 1
ATOM 4194 N N . ASP C 1 141 ? -23.488 10.491 65.413 1.00 22.78 171 ASP C N 1
ATOM 4195 C CA . ASP C 1 141 ? -23.932 9.114 65.256 1.00 23.26 171 ASP C CA 1
ATOM 4196 C C . ASP C 1 141 ? -24.817 8.965 64.015 1.00 24.16 171 ASP C C 1
ATOM 4197 O O . ASP C 1 141 ? -24.876 7.889 63.425 1.00 26.87 171 ASP C O 1
ATOM 4202 N N . ASN C 1 142 ? -25.503 10.049 63.637 1.00 24.19 172 ASN C N 1
ATOM 4203 C CA . ASN C 1 142 ? -26.398 10.023 62.490 1.00 24.41 172 ASN C CA 1
ATOM 4204 C C . ASN C 1 142 ? -25.606 9.898 61.181 1.00 24.72 172 ASN C C 1
ATOM 4205 O O . ASN C 1 142 ? -25.887 9.019 60.355 1.00 24.57 172 ASN C O 1
ATOM 4210 N N . LEU C 1 143 ? -24.622 10.781 60.994 1.00 24.20 173 LEU C N 1
ATOM 4211 C CA . LEU C 1 143 ? -23.865 10.819 59.742 1.00 23.50 173 LEU C CA 1
ATOM 4212 C C . LEU C 1 143 ? -22.931 9.613 59.610 1.00 23.10 173 LEU C C 1
ATOM 4213 O O . LEU C 1 143 ? -22.613 9.224 58.485 1.00 19.87 173 LEU C O 1
ATOM 4218 N N . VAL C 1 144 ? -22.519 9.023 60.738 1.00 21.70 174 VAL C N 1
ATOM 4219 C CA . VAL C 1 144 ? -21.702 7.814 60.691 1.00 21.39 174 VAL C CA 1
ATOM 4220 C C . VAL C 1 144 ? -22.468 6.783 59.845 1.00 21.96 174 VAL C C 1
ATOM 4221 O O . VAL C 1 144 ? -21.942 6.273 58.852 1.00 24.32 174 VAL C O 1
ATOM 4225 N N . GLU C 1 145 ? -23.733 6.550 60.217 1.00 22.37 175 GLU C N 1
ATOM 4226 C CA . GLU C 1 145 ? -24.641 5.611 59.545 1.00 23.52 175 GLU C CA 1
ATOM 4227 C C . GLU C 1 145 ? -25.036 6.115 58.148 1.00 24.21 175 GLU C C 1
ATOM 4228 O O . GLU C 1 145 ? -25.050 5.334 57.197 1.00 27.54 175 GLU C O 1
ATOM 4234 N N . LYS C 1 146 ? -25.333 7.414 58.023 1.00 24.27 176 LYS C N 1
ATOM 4235 C CA . LYS C 1 146 ? -25.814 7.975 56.748 1.00 26.47 176 LYS C CA 1
ATOM 4236 C C . LYS C 1 146 ? -24.706 8.051 55.691 1.00 25.65 176 LYS C C 1
ATOM 4237 O O . LYS C 1 146 ? -24.991 7.959 54.499 1.00 26.36 176 LYS C O 1
ATOM 4251 N N . LYS C 1 148 ? -22.151 5.944 55.597 1.00 20.75 178 LYS C N 1
ATOM 4252 C CA . LYS C 1 148 ? -21.572 4.591 55.567 1.00 20.84 178 LYS C CA 1
ATOM 4253 C C . LYS C 1 148 ? -20.069 4.634 55.875 1.00 21.40 178 LYS C C 1
ATOM 4254 O O . LYS C 1 148 ? -19.239 4.164 55.076 1.00 18.30 178 LYS C O 1
ATOM 4260 N N . VAL C 1 149 ? -19.727 5.188 57.043 1.00 20.12 179 VAL C N 1
ATOM 4261 C CA . VAL C 1 149 ? -18.354 5.283 57.464 1.00 20.19 179 VAL C CA 1
ATOM 4262 C C . VAL C 1 149 ? -17.884 3.879 57.860 1.00 21.80 179 VAL C C 1
ATOM 4263 O O . VAL C 1 149 ? -18.476 3.233 58.732 1.00 17.89 179 VAL C O 1
ATOM 4267 N N . HIS C 1 150 ? -16.804 3.434 57.209 1.00 23.79 180 HIS C N 1
ATOM 4268 C CA . HIS C 1 150 ? -16.246 2.103 57.410 1.00 28.32 180 HIS C CA 1
ATOM 4269 C C . HIS C 1 150 ? -14.760 2.188 57.778 1.00 29.07 180 HIS C C 1
ATOM 4270 O O . HIS C 1 150 ? -13.978 1.322 57.394 1.00 32.37 180 HIS C O 1
ATOM 4277 N N . GLY C 1 151 ? -14.377 3.230 58.523 1.00 28.81 181 GLY C N 1
ATOM 4278 C CA . GLY C 1 151 ? -12.977 3.382 58.915 1.00 26.43 181 GLY C CA 1
ATOM 4279 C C . GLY C 1 151 ? -12.635 4.813 59.273 1.00 24.99 181 GLY C C 1
ATOM 4280 O O . GLY C 1 151 ? -13.343 5.746 58.904 1.00 24.55 181 GLY C O 1
ATOM 4281 N N . THR C 1 152 ? -11.521 4.966 59.994 1.00 23.11 182 THR C N 1
ATOM 4282 C CA . THR C 1 152 ? -11.039 6.250 60.464 1.00 20.76 182 THR C CA 1
ATOM 4283 C C . THR C 1 152 ? -9.522 6.302 60.308 1.00 20.11 182 THR C C 1
ATOM 4284 O O . THR C 1 152 ? -8.873 5.268 60.400 1.00 18.30 182 THR C O 1
ATOM 4288 N N . PRO C 1 153 ? -8.963 7.486 60.017 1.00 18.51 183 PRO C N 1
ATOM 4289 C CA . PRO C 1 153 ? -9.695 8.714 59.769 1.00 18.67 183 PRO C CA 1
ATOM 4290 C C . PRO C 1 153 ? -10.274 8.706 58.343 1.00 20.65 183 PRO C C 1
ATOM 4291 O O . PRO C 1 153 ? -9.649 8.146 57.437 1.00 19.60 183 PRO C O 1
ATOM 4295 N N . SER C 1 154 ? -11.462 9.302 58.161 1.00 20.45 184 SER C N 1
ATOM 4296 C CA . SER C 1 154 ? -12.093 9.366 56.828 1.00 20.94 184 SER C CA 1
ATOM 4297 C C . SER C 1 154 ? -12.620 10.781 56.565 1.00 19.57 184 SER C C 1
ATOM 4298 O O . SER C 1 154 ? -13.394 11.303 57.336 1.00 19.62 184 SER C O 1
ATOM 4301 N N . PHE C 1 155 ? -12.175 11.378 55.453 1.00 19.80 185 PHE C N 1
ATOM 4302 C CA . PHE C 1 155 ? -12.570 12.737 55.090 1.00 19.99 185 PHE C CA 1
ATOM 4303 C C . PHE C 1 155 ? -13.604 12.720 53.960 1.00 19.33 185 PHE C C 1
ATOM 4304 O O . PHE C 1 155 ? -13.360 12.168 52.876 1.00 22.46 185 PHE C O 1
ATOM 4312 N N . TYR C 1 156 ? -14.750 13.347 54.233 1.00 18.57 186 TYR C N 1
ATOM 4313 C CA . TYR C 1 156 ? -15.837 13.496 53.286 1.00 18.65 186 TYR C CA 1
ATOM 4314 C C . TYR C 1 156 ? -15.990 14.997 52.998 1.00 19.54 186 TYR C C 1
ATOM 4315 O O . TYR C 1 156 ? -16.047 15.800 53.931 1.00 17.81 186 TYR C O 1
ATOM 4324 N N . VAL C 1 157 ? -16.038 15.354 51.705 1.00 19.22 187 VAL C N 1
ATOM 4325 C CA . VAL C 1 157 ? -16.123 16.739 51.267 1.00 19.53 187 VAL C CA 1
ATOM 4326 C C . VAL C 1 157 ? -17.468 16.970 50.559 1.00 22.16 187 VAL C C 1
ATOM 4327 O O . VAL C 1 157 ? -17.807 16.262 49.593 1.00 19.93 187 VAL C O 1
ATOM 4331 N N . SER C 1 158 ? -18.226 17.961 51.057 1.00 23.24 188 SER C N 1
ATOM 4332 C CA . SER C 1 158 ? -19.542 18.340 50.506 1.00 26.54 188 SER C CA 1
ATOM 4333 C C . SER C 1 158 ? -20.471 17.122 50.465 1.00 29.64 188 SER C C 1
ATOM 4334 O O . SER C 1 158 ? -21.328 17.021 49.586 1.00 32.14 188 SER C O 1
ATOM 4337 N N . GLY C 1 159 ? -20.271 16.194 51.410 1.00 31.95 189 GLY C N 1
ATOM 4338 C CA . GLY C 1 159 ? -21.065 14.968 51.480 1.00 34.83 189 GLY C CA 1
ATOM 4339 C C . GLY C 1 159 ? -21.235 14.320 50.115 1.00 36.25 189 GLY C C 1
ATOM 4340 O O . GLY C 1 159 ? -22.353 13.984 49.718 1.00 38.93 189 GLY C O 1
ATOM 4341 N N . LYS C 1 160 ? -20.116 14.135 49.401 1.00 36.94 190 LYS C N 1
ATOM 4342 C CA . LYS C 1 160 ? -20.162 13.552 48.052 1.00 35.88 190 LYS C CA 1
ATOM 4343 C C . LYS C 1 160 ? -18.805 12.941 47.669 1.00 34.49 190 LYS C C 1
ATOM 4344 O O . LYS C 1 160 ? -18.759 11.974 46.909 1.00 33.21 190 LYS C O 1
ATOM 4350 N N . TYR C 1 161 ? -17.714 13.512 48.194 1.00 29.62 191 TYR C N 1
ATOM 4351 C CA . TYR C 1 161 ? -16.372 13.048 47.870 1.00 27.35 191 TYR C CA 1
ATOM 4352 C C . TYR C 1 161 ? -15.674 12.463 49.105 1.00 25.67 191 TYR C C 1
ATOM 4353 O O . TYR C 1 161 ? -15.418 13.183 50.068 1.00 26.60 191 TYR C O 1
ATOM 4362 N N . HIS C 1 162 ? -15.367 11.161 49.050 1.00 22.40 192 HIS C N 1
ATOM 4363 C CA . HIS C 1 162 ? -14.618 10.463 50.093 1.00 21.50 192 HIS C CA 1
ATOM 4364 C C . HIS C 1 162 ? -13.151 10.366 49.645 1.00 20.88 192 HIS C C 1
ATOM 4365 O O . HIS C 1 162 ? -12.857 9.856 48.564 1.00 24.07 192 HIS C O 1
ATOM 4372 N N . ILE C 1 163 ? -12.245 10.879 50.483 1.00 19.17 193 ILE C N 1
ATOM 4373 C CA . ILE C 1 163 ? -10.823 10.922 50.182 1.00 18.01 193 ILE C CA 1
ATOM 4374 C C . ILE C 1 163 ? -10.169 9.574 50.485 1.00 17.21 193 ILE C C 1
ATOM 4375 O O . ILE C 1 163 ? -10.547 8.903 51.436 1.00 14.84 193 ILE C O 1
ATOM 4380 N N . ASN C 1 164 ? -9.207 9.202 49.623 1.00 16.05 194 ASN C N 1
ATOM 4381 C CA . ASN C 1 164 ? -8.394 8.010 49.776 1.00 17.34 194 ASN C CA 1
ATOM 4382 C C . ASN C 1 164 ? -7.056 8.466 50.376 1.00 15.97 194 ASN C C 1
ATOM 4383 O O . ASN C 1 164 ? -6.167 8.955 49.661 1.00 15.97 194 ASN C O 1
ATOM 4388 N N . ASN C 1 165 ? -6.937 8.280 51.695 1.00 14.45 195 ASN C N 1
ATOM 4389 C CA . ASN C 1 165 ? -5.787 8.719 52.495 1.00 14.38 195 ASN C CA 1
ATOM 4390 C C . ASN C 1 165 ? -4.455 8.176 51.980 1.00 13.98 195 ASN C C 1
ATOM 4391 O O . ASN C 1 165 ? -3.475 8.893 52.007 1.00 12.55 195 ASN C O 1
ATOM 4396 N N . ALA C 1 166 ? -4.431 6.919 51.520 1.00 15.42 196 ALA C N 1
ATOM 4397 C CA . ALA C 1 166 ? -3.157 6.290 51.120 1.00 16.87 196 ALA C CA 1
ATOM 4398 C C . ALA C 1 166 ? -2.725 6.680 49.699 1.00 18.45 196 ALA C C 1
ATOM 4399 O O . ALA C 1 166 ? -1.646 6.277 49.253 1.00 21.60 196 ALA C O 1
ATOM 4401 N N . SER C 1 167 ? -3.520 7.498 49.007 1.00 17.76 197 SER C N 1
ATOM 4402 C CA . SER C 1 167 ? -3.193 7.836 47.608 1.00 18.81 197 SER C CA 1
ATOM 4403 C C . SER C 1 167 ? -2.293 9.074 47.496 1.00 18.35 197 SER C C 1
ATOM 4404 O O . SER C 1 167 ? -1.855 9.400 46.400 1.00 19.99 197 SER C O 1
ATOM 4407 N N . LEU C 1 168 ? -2.015 9.746 48.616 1.00 19.28 198 LEU C N 1
ATOM 4408 C CA . LEU C 1 168 ? -1.262 11.015 48.582 1.00 20.26 198 LEU C CA 1
ATOM 4409 C C . LEU C 1 168 ? 0.246 10.792 48.762 1.00 21.55 198 LEU C C 1
ATOM 4410 O O . LEU C 1 168 ? 0.679 9.708 49.136 1.00 21.90 198 LEU C O 1
ATOM 4415 N N . ALA C 1 169 ? 0.995 11.874 48.497 1.00 24.06 199 ALA C N 1
ATOM 4416 C CA . ALA C 1 169 ? 2.469 11.994 48.562 1.00 26.78 199 ALA C CA 1
ATOM 4417 C C . ALA C 1 169 ? 3.039 11.209 49.746 1.00 26.15 199 ALA C C 1
ATOM 4418 O O . ALA C 1 169 ? 2.524 11.287 50.863 1.00 22.75 199 ALA C O 1
ATOM 4420 N N . GLN C 1 170 ? 4.142 10.495 49.491 1.00 24.78 200 GLN C N 1
ATOM 4421 C CA . GLN C 1 170 ? 4.759 9.624 50.494 1.00 26.09 200 GLN C CA 1
ATOM 4422 C C . GLN C 1 170 ? 6.186 10.073 50.859 1.00 25.57 200 GLN C C 1
ATOM 4423 O O . GLN C 1 170 ? 6.840 9.414 51.674 1.00 26.10 200 GLN C O 1
ATOM 4429 N N . ASP C 1 171 ? 6.657 11.191 50.285 1.00 28.01 201 ASP C N 1
ATOM 4430 C CA . ASP C 1 171 ? 8.029 11.687 50.551 1.00 27.27 201 ASP C CA 1
ATOM 4431 C C . ASP C 1 171 ? 8.281 11.715 52.066 1.00 27.31 201 ASP C C 1
ATOM 4432 O O . ASP C 1 171 ? 9.178 11.035 52.582 1.00 25.38 201 ASP C O 1
ATOM 4437 N N . ASP C 1 172 ? 7.483 12.529 52.762 1.00 24.77 202 ASP C N 1
ATOM 4438 C CA . ASP C 1 172 ? 7.546 12.643 54.222 1.00 24.88 202 ASP C CA 1
ATOM 4439 C C . ASP C 1 172 ? 6.179 13.137 54.706 1.00 21.22 202 ASP C C 1
ATOM 4440 O O . ASP C 1 172 ? 5.348 13.553 53.898 1.00 18.34 202 ASP C O 1
ATOM 4445 N N . TYR C 1 173 ? 5.958 13.066 56.023 1.00 21.12 203 TYR C N 1
ATOM 4446 C CA . TYR C 1 173 ? 4.667 13.429 56.610 1.00 20.84 203 TYR C CA 1
ATOM 4447 C C . TYR C 1 173 ? 4.279 14.876 56.271 1.00 20.88 203 TYR C C 1
ATOM 4448 O O . TYR C 1 173 ? 3.088 15.167 56.128 1.00 21.41 203 TYR C O 1
ATOM 4457 N N . ASP C 1 174 ? 5.271 15.767 56.138 1.00 20.57 204 ASP C N 1
ATOM 4458 C CA . ASP C 1 174 ? 5.022 17.190 55.843 1.00 21.54 204 ASP C CA 1
ATOM 4459 C C . ASP C 1 174 ? 4.474 17.356 54.421 1.00 19.70 204 ASP C C 1
ATOM 4460 O O . ASP C 1 174 ? 3.567 18.166 54.186 1.00 16.58 204 ASP C O 1
ATOM 4465 N N . THR C 1 175 ? 5.045 16.596 53.485 1.00 18.27 205 THR C N 1
ATOM 4466 C CA . THR C 1 175 ? 4.620 16.654 52.089 1.00 18.80 205 THR C CA 1
ATOM 4467 C C . THR C 1 175 ? 3.232 16.014 52.000 1.00 17.35 205 THR C C 1
ATOM 4468 O O . THR C 1 175 ? 2.381 16.480 51.254 1.00 17.83 205 THR C O 1
ATOM 4472 N N . TYR C 1 176 ? 3.011 14.967 52.808 1.00 17.32 206 TYR C N 1
ATOM 4473 C CA . TYR C 1 176 ? 1.719 14.295 52.833 1.00 16.59 206 TYR C CA 1
ATOM 4474 C C . TYR C 1 176 ? 0.643 15.271 53.331 1.00 16.14 206 TYR C C 1
ATOM 4475 O O . TYR C 1 176 ? -0.353 15.497 52.655 1.00 14.16 206 TYR C O 1
ATOM 4484 N N . ALA C 1 177 ? 0.864 15.834 54.525 1.00 18.39 207 ALA C N 1
ATOM 4485 C CA . ALA C 1 177 ? -0.069 16.764 55.146 1.00 17.22 207 ALA C CA 1
ATOM 4486 C C . ALA C 1 177 ? -0.433 17.873 54.151 1.00 17.01 207 ALA C C 1
ATOM 4487 O O . ALA C 1 177 ? -1.604 18.199 53.993 1.00 15.85 207 ALA C O 1
ATOM 4489 N N . GLU C 1 178 ? 0.592 18.420 53.482 1.00 18.13 208 GLU C N 1
ATOM 4490 C CA . GLU C 1 178 ? 0.447 19.482 52.478 1.00 18.99 208 GLU C CA 1
ATOM 4491 C C . GLU C 1 178 ? -0.424 19.001 51.306 1.00 18.89 208 GLU C C 1
ATOM 4492 O O . GLU C 1 178 ? -1.312 19.723 50.854 1.00 16.97 208 GLU C O 1
ATOM 4498 N N . ASP C 1 179 ? -0.151 17.786 50.809 1.00 20.22 209 ASP C N 1
ATOM 4499 C CA . ASP C 1 179 ? -0.875 17.224 49.638 1.00 18.16 209 ASP C CA 1
ATOM 4500 C C . ASP C 1 179 ? -2.362 17.094 50.001 1.00 18.78 209 ASP C C 1
ATOM 4501 O O . ASP C 1 179 ? -3.234 17.492 49.231 1.00 19.13 209 ASP C O 1
ATOM 4514 N N . ALA C 1 181 ? -4.165 18.783 52.148 1.00 17.27 211 ALA C N 1
ATOM 4515 C CA . ALA C 1 181 ? -4.844 20.072 52.196 1.00 17.49 211 ALA C CA 1
ATOM 4516 C C . ALA C 1 181 ? -5.199 20.503 50.769 1.00 16.62 211 ALA C C 1
ATOM 4517 O O . ALA C 1 181 ? -6.296 20.984 50.510 1.00 16.84 211 ALA C O 1
ATOM 4519 N N . ASN C 1 182 ? -4.251 20.322 49.853 1.00 16.68 212 ASN C N 1
ATOM 4520 C CA . ASN C 1 182 ? -4.474 20.683 48.460 1.00 16.68 212 ASN C CA 1
ATOM 4521 C C . ASN C 1 182 ? -5.674 19.900 47.910 1.00 15.14 212 ASN C C 1
ATOM 4522 O O . ASN C 1 182 ? -6.534 20.504 47.283 1.00 15.33 212 ASN C O 1
ATOM 4527 N N . LEU C 1 183 ? -5.730 18.589 48.185 1.00 14.97 213 LEU C N 1
ATOM 4528 C CA . LEU C 1 183 ? -6.830 17.707 47.730 1.00 15.12 213 LEU C CA 1
ATOM 4529 C C . LEU C 1 183 ? -8.162 18.172 48.337 1.00 15.44 213 LEU C C 1
ATOM 4530 O O . LEU C 1 183 ? -9.207 18.117 47.679 1.00 15.21 213 LEU C O 1
ATOM 4535 N N . VAL C 1 184 ? -8.126 18.619 49.595 1.00 15.01 214 VAL C N 1
ATOM 4536 C CA . VAL C 1 184 ? -9.351 19.106 50.235 1.00 16.09 214 VAL C CA 1
ATOM 4537 C C . VAL C 1 184 ? -9.827 20.348 49.467 1.00 15.88 214 VAL C C 1
ATOM 4538 O O . VAL C 1 184 ? -10.973 20.411 49.040 1.00 14.93 214 VAL C O 1
ATOM 4542 N N . LEU C 1 185 ? -8.914 21.311 49.262 1.00 17.85 215 LEU C N 1
ATOM 4543 C CA . LEU C 1 185 ? -9.254 22.545 48.542 1.00 19.39 215 LEU C CA 1
ATOM 4544 C C . LEU C 1 185 ? -9.621 22.263 47.082 1.00 20.27 215 LEU C C 1
ATOM 4545 O O . LEU C 1 185 ? -10.303 23.073 46.464 1.00 19.97 215 LEU C O 1
ATOM 4550 N N . PHE C 1 186 ? -9.143 21.137 46.540 1.00 19.60 216 PHE C N 1
ATOM 4551 C CA . PHE C 1 186 ? -9.456 20.765 45.153 1.00 19.40 216 PHE C CA 1
ATOM 4552 C C . PHE C 1 186 ? -10.910 20.280 45.087 1.00 20.41 216 PHE C C 1
ATOM 4553 O O . PHE C 1 186 ? -11.663 20.647 44.184 1.00 21.52 216 PHE C O 1
ATOM 4561 N N . LEU C 1 187 ? -11.306 19.495 46.091 1.00 20.10 217 LEU C N 1
ATOM 4562 C CA . LEU C 1 187 ? -12.631 18.923 46.150 1.00 19.97 217 LEU C CA 1
ATOM 4563 C C . LEU C 1 187 ? -13.662 19.979 46.582 1.00 22.53 217 LEU C C 1
ATOM 4564 O O . LEU C 1 187 ? -14.793 19.958 46.098 1.00 23.38 217 LEU C O 1
ATOM 4569 N N . LEU C 1 188 ? -13.258 20.910 47.456 1.00 25.33 218 LEU C N 1
ATOM 4570 C CA . LEU C 1 188 ? -14.153 21.976 47.912 1.00 27.27 218 LEU C CA 1
ATOM 4571 C C . LEU C 1 188 ? -14.472 22.929 46.756 1.00 30.17 218 LEU C C 1
ATOM 4572 O O . LEU C 1 188 ? -15.639 23.173 46.452 1.00 29.02 218 LEU C O 1
ATOM 4577 N N . ASN C 1 189 ? -13.411 23.463 46.137 1.00 30.84 219 ASN C N 1
ATOM 4578 C CA . ASN C 1 189 ? -13.533 24.462 45.084 1.00 31.92 219 ASN C CA 1
ATOM 4579 C C . ASN C 1 189 ? -13.752 23.784 43.727 1.00 33.32 219 ASN C C 1
ATOM 4580 O O . ASN C 1 189 ? -13.087 24.127 42.746 1.00 31.54 219 ASN C O 1
ATOM 4585 N N . LYS C 1 190 ? -14.716 22.854 43.686 1.00 35.48 220 LYS C N 1
ATOM 4586 C CA . LYS C 1 190 ? -15.055 22.114 42.468 1.00 34.67 220 LYS C CA 1
ATOM 4587 C C . LYS C 1 190 ? -16.573 21.907 42.419 1.00 37.19 220 LYS C C 1
ATOM 4588 O O . LYS C 1 190 ? -17.344 22.828 42.711 1.00 35.56 220 LYS C O 1
ATOM 4594 N N . ASN D 1 2 ? 17.684 11.129 96.740 1.00 48.96 32 ASN D N 1
ATOM 4595 C CA . ASN D 1 2 ? 17.199 9.972 97.555 1.00 48.66 32 ASN D CA 1
ATOM 4596 C C . ASN D 1 2 ? 16.981 8.749 96.657 1.00 49.04 32 ASN D C 1
ATOM 4597 O O . ASN D 1 2 ? 16.338 8.845 95.606 1.00 42.28 32 ASN D O 1
ATOM 4602 N N . ALA D 1 3 ? 17.530 7.606 97.092 1.00 50.26 33 ALA D N 1
ATOM 4603 C CA . ALA D 1 3 ? 17.375 6.337 96.387 1.00 47.70 33 ALA D CA 1
ATOM 4604 C C . ALA D 1 3 ? 15.930 5.863 96.587 1.00 45.48 33 ALA D C 1
ATOM 4605 O O . ALA D 1 3 ? 15.600 5.262 97.618 1.00 41.26 33 ALA D O 1
ATOM 4607 N N . LYS D 1 4 ? 15.089 6.154 95.586 1.00 40.99 34 LYS D N 1
ATOM 4608 C CA . LYS D 1 4 ? 13.657 5.866 95.618 1.00 36.86 34 LYS D CA 1
ATOM 4609 C C . LYS D 1 4 ? 13.433 4.377 95.922 1.00 34.45 34 LYS D C 1
ATOM 4610 O O . LYS D 1 4 ? 14.089 3.506 95.342 1.00 35.85 34 LYS D O 1
ATOM 4616 N N . ASP D 1 5 ? 12.511 4.112 96.858 1.00 30.29 35 ASP D N 1
ATOM 4617 C CA . ASP D 1 5 ? 12.153 2.754 97.285 1.00 28.43 35 ASP D CA 1
ATOM 4618 C C . ASP D 1 5 ? 10.849 2.322 96.590 1.00 23.32 35 ASP D C 1
ATOM 4619 O O . ASP D 1 5 ? 10.007 3.142 96.257 1.00 20.98 35 ASP D O 1
ATOM 4624 N N . TYR D 1 6 ? 10.713 1.011 96.368 1.00 21.05 36 TYR D N 1
ATOM 4625 C CA . TYR D 1 6 ? 9.541 0.450 95.687 1.00 20.00 36 TYR D CA 1
ATOM 4626 C C . TYR D 1 6 ? 9.030 -0.758 96.476 1.00 19.27 36 TYR D C 1
ATOM 4627 O O . TYR D 1 6 ? 9.821 -1.559 96.993 1.00 21.18 36 TYR D O 1
ATOM 4636 N N . GLN D 1 7 ? 7.704 -0.905 96.520 1.00 19.29 37 GLN D N 1
ATOM 4637 C CA . GLN D 1 7 ? 7.089 -1.947 97.315 1.00 19.81 37 GLN D CA 1
ATOM 4638 C C . GLN D 1 7 ? 6.370 -2.988 96.456 1.00 17.49 37 GLN D C 1
ATOM 4639 O O . GLN D 1 7 ? 5.684 -2.661 95.484 1.00 17.22 37 GLN D O 1
ATOM 4645 N N . ALA D 1 8 ? 6.558 -4.249 96.858 1.00 15.92 38 ALA D N 1
ATOM 4646 C CA . ALA D 1 8 ? 5.882 -5.361 96.262 1.00 16.25 38 ALA D CA 1
ATOM 4647 C C . ALA D 1 8 ? 4.399 -5.213 96.610 1.00 17.78 38 ALA D C 1
ATOM 4648 O O . ALA D 1 8 ? 4.051 -4.937 97.766 1.00 15.69 38 ALA D O 1
ATOM 4650 N N . GLY D 1 9 ? 3.549 -5.357 95.593 1.00 18.89 39 GLY D N 1
ATOM 4651 C CA . GLY D 1 9 ? 2.122 -5.198 95.739 1.00 20.00 39 GLY D CA 1
ATOM 4652 C C . GLY D 1 9 ? 1.652 -3.934 95.047 1.00 21.07 39 GLY D C 1
ATOM 4653 O O . GLY D 1 9 ? 0.685 -3.966 94.305 1.00 24.51 39 GLY D O 1
ATOM 4654 N N . LYS D 1 10 ? 2.394 -2.837 95.260 1.00 22.32 40 LYS D N 1
ATOM 4655 C CA . LYS D 1 10 ? 2.074 -1.520 94.710 1.00 21.07 40 LYS D CA 1
ATOM 4656 C C . LYS D 1 10 ? 2.743 -1.278 93.348 1.00 19.37 40 LYS D C 1
ATOM 4657 O O . LYS D 1 10 ? 2.065 -0.949 92.373 1.00 21.87 40 LYS D O 1
ATOM 4663 N N . ASN D 1 11 ? 4.069 -1.443 93.298 1.00 16.89 41 ASN D N 1
ATOM 4664 C CA . ASN D 1 11 ? 4.869 -1.111 92.125 1.00 16.45 41 ASN D CA 1
ATOM 4665 C C . ASN D 1 11 ? 5.186 -2.347 91.275 1.00 16.05 41 ASN D C 1
ATOM 4666 O O . ASN D 1 11 ? 5.506 -2.203 90.104 1.00 15.02 41 ASN D O 1
ATOM 4671 N N . PHE D 1 12 ? 5.113 -3.538 91.873 1.00 17.50 42 PHE D N 1
ATOM 4672 C CA . PHE D 1 12 ? 5.386 -4.776 91.146 1.00 18.38 42 PHE D CA 1
ATOM 4673 C C . PHE D 1 12 ? 4.812 -5.964 91.919 1.00 18.91 42 PHE D C 1
ATOM 4674 O O . PHE D 1 12 ? 4.543 -5.857 93.111 1.00 19.17 42 PHE D O 1
ATOM 4682 N N . THR D 1 13 ? 4.622 -7.079 91.201 1.00 20.10 43 THR D N 1
ATOM 4683 C CA . THR D 1 13 ? 4.140 -8.325 91.786 1.00 20.88 43 THR D CA 1
ATOM 4684 C C . THR D 1 13 ? 5.304 -9.318 91.788 1.00 21.02 43 THR D C 1
ATOM 4685 O O . THR D 1 13 ? 6.199 -9.237 90.950 1.00 19.66 43 THR D O 1
ATOM 4689 N N . VAL D 1 14 ? 5.300 -10.224 92.767 1.00 22.57 44 VAL D N 1
ATOM 4690 C CA . VAL D 1 14 ? 6.313 -11.258 92.867 1.00 24.60 44 VAL D CA 1
ATOM 4691 C C . VAL D 1 14 ? 5.691 -12.560 92.352 1.00 27.92 44 VAL D C 1
ATOM 4692 O O . VAL D 1 14 ? 4.805 -13.128 92.991 1.00 28.70 44 VAL D O 1
ATOM 4696 N N . ILE D 1 15 ? 6.153 -12.992 91.172 1.00 31.87 45 ILE D N 1
ATOM 4697 C CA . ILE D 1 15 ? 5.661 -14.209 90.523 1.00 35.72 45 ILE D CA 1
ATOM 4698 C C . ILE D 1 15 ? 6.725 -15.306 90.654 1.00 38.82 45 ILE D C 1
ATOM 4699 O O . ILE D 1 15 ? 7.770 -15.100 91.272 1.00 33.74 45 ILE D O 1
ATOM 4704 N N . HIS D 1 16 ? 6.426 -16.466 90.055 1.00 44.38 46 HIS D N 1
ATOM 4705 C CA . HIS D 1 16 ? 7.312 -17.633 90.047 1.00 48.32 46 HIS D CA 1
ATOM 4706 C C . HIS D 1 16 ? 6.834 -18.613 88.967 1.00 45.99 46 HIS D C 1
ATOM 4707 O O . HIS D 1 16 ? 6.056 -19.522 89.239 1.00 46.40 46 HIS D O 1
ATOM 4714 N N . SER D 1 17 ? 7.319 -18.401 87.738 1.00 46.63 47 SER D N 1
ATOM 4715 C CA . SER D 1 17 ? 6.953 -19.210 86.565 1.00 48.97 47 SER D CA 1
ATOM 4716 C C . SER D 1 17 ? 7.624 -20.591 86.627 1.00 49.54 47 SER D C 1
ATOM 4717 O O . SER D 1 17 ? 8.295 -20.925 87.610 1.00 45.83 47 SER D O 1
ATOM 4720 N N . THR D 1 18 ? 7.427 -21.382 85.562 1.00 48.91 48 THR D N 1
ATOM 4721 C CA . THR D 1 18 ? 7.983 -22.736 85.455 1.00 50.89 48 THR D CA 1
ATOM 4722 C C . THR D 1 18 ? 9.242 -22.723 84.575 1.00 52.57 48 THR D C 1
ATOM 4723 O O . THR D 1 18 ? 9.941 -23.734 84.485 1.00 50.59 48 THR D O 1
ATOM 4727 N N . VAL D 1 19 ? 9.514 -21.581 83.927 1.00 55.81 49 VAL D N 1
ATOM 4728 C CA . VAL D 1 19 ? 10.690 -21.410 83.061 1.00 57.55 49 VAL D CA 1
ATOM 4729 C C . VAL D 1 19 ? 11.952 -21.588 83.916 1.00 55.16 49 VAL D C 1
ATOM 4730 O O . VAL D 1 19 ? 11.980 -21.186 85.078 1.00 58.65 49 VAL D O 1
ATOM 4734 N N . LYS D 1 20 ? 12.990 -22.181 83.317 1.00 56.07 50 LYS D N 1
ATOM 4735 C CA . LYS D 1 20 ? 14.235 -22.482 84.020 1.00 53.05 50 LYS D CA 1
ATOM 4736 C C . LYS D 1 20 ? 15.256 -21.358 83.793 1.00 48.74 50 LYS D C 1
ATOM 4737 O O . LYS D 1 20 ? 15.949 -20.955 84.727 1.00 46.40 50 LYS D O 1
ATOM 4743 N N . GLN D 1 21 ? 15.336 -20.861 82.553 1.00 44.49 51 GLN D N 1
ATOM 4744 C CA . GLN D 1 21 ? 16.286 -19.795 82.201 1.00 42.76 51 GLN D CA 1
ATOM 4745 C C . GLN D 1 21 ? 15.499 -18.623 81.620 1.00 38.81 51 GLN D C 1
ATOM 4746 O O . GLN D 1 21 ? 15.504 -18.401 80.411 1.00 41.95 51 GLN D O 1
ATOM 4752 N N . PRO D 1 22 ? 14.796 -17.836 82.467 1.00 31.75 52 PRO D N 1
ATOM 4753 C CA . PRO D 1 22 ? 14.005 -16.702 81.989 1.00 30.81 52 PRO D CA 1
ATOM 4754 C C . PRO D 1 22 ? 14.863 -15.485 81.652 1.00 28.64 52 PRO D C 1
ATOM 4755 O O . PRO D 1 22 ? 16.002 -15.377 82.102 1.00 25.39 52 PRO D O 1
ATOM 4759 N N . PRO D 1 23 ? 14.343 -14.536 80.842 1.00 28.52 53 PRO D N 1
ATOM 4760 C CA . PRO D 1 23 ? 15.098 -13.342 80.474 1.00 28.76 53 PRO D CA 1
ATOM 4761 C C . PRO D 1 23 ? 15.398 -12.496 81.705 1.00 27.75 53 PRO D C 1
ATOM 4762 O O . PRO D 1 23 ? 14.507 -12.260 82.519 1.00 30.03 53 PRO D O 1
ATOM 4766 N N . PRO D 1 24 ? 16.656 -12.046 81.916 1.00 27.33 54 PRO D N 1
ATOM 4767 C CA . PRO D 1 24 ? 16.964 -11.177 83.054 1.00 25.96 54 PRO D CA 1
ATOM 4768 C C . PRO D 1 24 ? 16.057 -9.930 83.052 1.00 22.89 54 PRO D C 1
ATOM 4769 O O . PRO D 1 24 ? 15.689 -9.416 84.128 1.00 23.56 54 PRO D O 1
ATOM 4773 N N . LEU D 1 25 ? 15.705 -9.470 81.845 1.00 19.33 55 LEU D N 1
ATOM 4774 C CA . LEU D 1 25 ? 14.840 -8.305 81.622 1.00 18.14 55 LEU D CA 1
ATOM 4775 C C . LEU D 1 25 ? 14.109 -8.458 80.282 1.00 18.10 55 LEU D C 1
ATOM 4776 O O . LEU D 1 25 ? 14.747 -8.563 79.204 1.00 16.52 55 LEU D O 1
ATOM 4781 N N . VAL D 1 26 ? 12.774 -8.479 80.346 1.00 17.61 56 VAL D N 1
ATOM 4782 C CA . VAL D 1 26 ? 11.986 -8.593 79.129 1.00 17.83 56 VAL D CA 1
ATOM 4783 C C . VAL D 1 26 ? 10.791 -7.639 79.183 1.00 16.40 56 VAL D C 1
ATOM 4784 O O . VAL D 1 26 ? 10.154 -7.435 80.234 1.00 15.88 56 VAL D O 1
ATOM 4788 N N . GLU D 1 27 ? 10.522 -7.048 78.019 1.00 14.71 57 GLU D N 1
ATOM 4789 C CA . GLU D 1 27 ? 9.365 -6.227 77.779 1.00 15.04 57 GLU D CA 1
ATOM 4790 C C . GLU D 1 27 ? 8.545 -6.934 76.705 1.00 13.98 57 GLU D C 1
ATOM 4791 O O . GLU D 1 27 ? 9.044 -7.142 75.601 1.00 12.81 57 GLU D O 1
ATOM 4797 N N . PHE D 1 28 ? 7.325 -7.345 77.054 1.00 13.84 58 PHE D N 1
ATOM 4798 C CA . PHE D 1 28 ? 6.433 -7.935 76.064 1.00 13.33 58 PHE D CA 1
ATOM 4799 C C . PHE D 1 28 ? 5.681 -6.769 75.426 1.00 13.08 58 PHE D C 1
ATOM 4800 O O . PHE D 1 28 ? 5.166 -5.890 76.138 1.00 12.01 58 PHE D O 1
ATOM 4808 N N . PHE D 1 29 ? 5.659 -6.744 74.091 1.00 12.13 59 PHE D N 1
ATOM 4809 C CA . PHE D 1 29 ? 5.048 -5.652 73.395 1.00 12.59 59 PHE D CA 1
ATOM 4810 C C . PHE D 1 29 ? 4.336 -6.167 72.138 1.00 12.96 59 PHE D C 1
ATOM 4811 O O . PHE D 1 29 ? 4.410 -7.362 71.786 1.00 13.20 59 PHE D O 1
ATOM 4819 N N . SER D 1 30 ? 3.639 -5.241 71.482 1.00 13.56 60 SER D N 1
ATOM 4820 C CA . SER D 1 30 ? 2.891 -5.480 70.262 1.00 14.49 60 SER D CA 1
ATOM 4821 C C . SER D 1 30 ? 2.961 -4.201 69.429 1.00 15.88 60 SER D C 1
ATOM 4822 O O . SER D 1 30 ? 2.756 -3.096 69.964 1.00 15.93 60 SER D O 1
ATOM 4825 N N . PHE D 1 31 ? 3.269 -4.351 68.136 1.00 14.99 61 PHE D N 1
ATOM 4826 C CA . PHE D 1 31 ? 3.364 -3.198 67.259 1.00 15.15 61 PHE D CA 1
ATOM 4827 C C . PHE D 1 31 ? 1.986 -2.551 67.061 1.00 15.15 61 PHE D C 1
ATOM 4828 O O . PHE D 1 31 ? 1.897 -1.446 66.530 1.00 15.84 61 PHE D O 1
ATOM 4836 N N . TYR D 1 32 ? 0.920 -3.251 67.473 1.00 15.57 62 TYR D N 1
ATOM 4837 C CA . TYR D 1 32 ? -0.450 -2.704 67.394 1.00 16.02 62 TYR D CA 1
ATOM 4838 C C . TYR D 1 32 ? -0.788 -1.807 68.594 1.00 15.96 62 TYR D C 1
ATOM 4839 O O . TYR D 1 32 ? -1.745 -1.014 68.539 1.00 16.29 62 TYR D O 1
ATOM 4848 N N . CYS D 1 33 ? -0.001 -1.945 69.663 1.00 14.47 63 CYS D N 1
ATOM 4849 C CA . CYS D 1 33 ? -0.232 -1.301 70.976 1.00 14.40 63 CYS D CA 1
ATOM 4850 C C . CYS D 1 33 ? 0.298 0.143 71.017 1.00 13.63 63 CYS D C 1
ATOM 4851 O O . CYS D 1 33 ? 1.501 0.387 70.909 1.00 13.05 63 CYS D O 1
ATOM 4854 N N . GLY D 1 34 ? -0.635 1.091 71.175 1.00 12.37 64 GLY D N 1
ATOM 4855 C CA . GLY D 1 34 ? -0.315 2.511 71.219 1.00 12.78 64 GLY D CA 1
ATOM 4856 C C . GLY D 1 34 ? 0.719 2.814 72.297 1.00 13.13 64 GLY D C 1
ATOM 4857 O O . GLY D 1 34 ? 1.736 3.444 72.023 1.00 14.79 64 GLY D O 1
ATOM 4858 N N . PRO D 1 35 ? 0.472 2.396 73.556 1.00 12.20 65 PRO D N 1
ATOM 4859 C CA . PRO D 1 35 ? 1.421 2.607 74.646 1.00 13.43 65 PRO D CA 1
ATOM 4860 C C . PRO D 1 35 ? 2.752 1.881 74.403 1.00 13.87 65 PRO D C 1
ATOM 4861 O O . PRO D 1 35 ? 3.749 2.324 74.914 1.00 11.42 65 PRO D O 1
ATOM 4865 N N . CYS D 1 36 ? 2.742 0.774 73.633 1.00 15.60 66 CYS D N 1
ATOM 4866 C CA . CYS D 1 36 ? 4.009 0.105 73.282 1.00 15.92 66 CYS D CA 1
ATOM 4867 C C . CYS D 1 36 ? 4.832 1.023 72.372 1.00 15.84 66 CYS D C 1
ATOM 4868 O O . CYS D 1 36 ? 6.046 1.124 72.516 1.00 16.01 66 CYS D O 1
ATOM 4871 N N . TYR D 1 37 ? 4.148 1.693 71.441 1.00 16.78 67 TYR D N 1
ATOM 4872 C CA . TYR D 1 37 ? 4.805 2.632 70.520 1.00 16.36 67 TYR D CA 1
ATOM 4873 C C . TYR D 1 37 ? 5.342 3.813 71.352 1.00 16.78 67 TYR D C 1
ATOM 4874 O O . TYR D 1 37 ? 6.523 4.199 71.241 1.00 16.09 67 TYR D O 1
ATOM 4883 N N . ALA D 1 38 ? 4.491 4.329 72.243 1.00 16.77 68 ALA D N 1
ATOM 4884 C CA . ALA D 1 38 ? 4.830 5.462 73.108 1.00 16.81 68 ALA D CA 1
ATOM 4885 C C . ALA D 1 38 ? 6.102 5.174 73.918 1.00 16.27 68 ALA D C 1
ATOM 4886 O O . ALA D 1 38 ? 6.920 6.069 74.115 1.00 16.88 68 ALA D O 1
ATOM 4888 N N . PHE D 1 39 ? 6.261 3.922 74.360 1.00 15.71 69 PHE D N 1
ATOM 4889 C CA . PHE D 1 39 ? 7.388 3.516 75.201 1.00 17.03 69 PHE D CA 1
ATOM 4890 C C . PHE D 1 39 ? 8.697 3.488 74.405 1.00 17.77 69 PHE D C 1
ATOM 4891 O O . PHE D 1 39 ? 9.765 3.690 74.975 1.00 16.94 69 PHE D O 1
ATOM 4899 N N . ALA D 1 40 ? 8.602 3.252 73.092 1.00 18.77 70 ALA D N 1
ATOM 4900 C CA . ALA D 1 40 ? 9.785 3.165 72.264 1.00 19.11 70 ALA D CA 1
ATOM 4901 C C . ALA D 1 40 ? 10.079 4.486 71.545 1.00 19.53 70 ALA D C 1
ATOM 4902 O O . ALA D 1 40 ? 11.181 4.648 71.034 1.00 19.34 70 ALA D O 1
ATOM 4904 N N . GLU D 1 41 ? 9.134 5.437 71.536 1.00 18.44 71 GLU D N 1
ATOM 4905 C CA . GLU D 1 41 ? 9.381 6.611 70.701 1.00 20.18 71 GLU D CA 1
ATOM 4906 C C . GLU D 1 41 ? 8.893 7.931 71.320 1.00 19.88 71 GLU D C 1
ATOM 4907 O O . GLU D 1 41 ? 9.463 8.981 70.994 1.00 21.78 71 GLU D O 1
ATOM 4913 N N . ARG D 1 42 ? 7.863 7.897 72.171 1.00 20.00 72 ARG D N 1
ATOM 4914 C CA . ARG D 1 42 ? 7.327 9.162 72.736 1.00 21.74 72 ARG D CA 1
ATOM 4915 C C . ARG D 1 42 ? 7.815 9.355 74.175 1.00 20.21 72 ARG D C 1
ATOM 49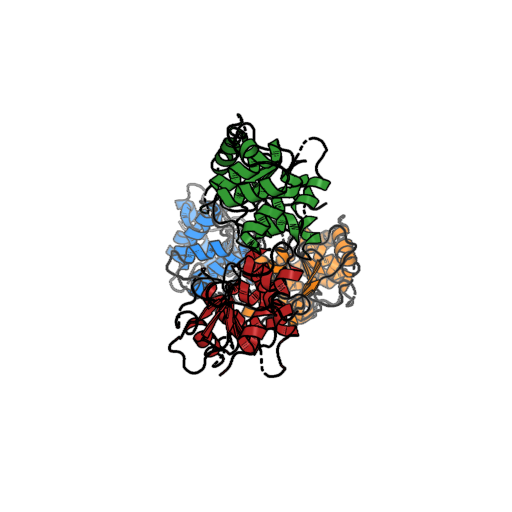16 O O . ARG D 1 42 ? 8.519 10.315 74.454 1.00 21.78 72 ARG D O 1
AT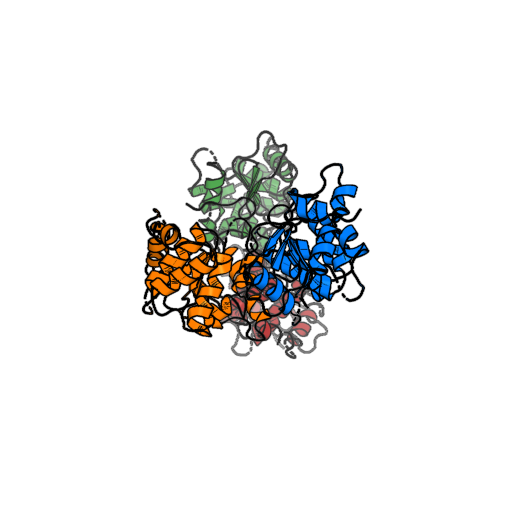OM 4924 N N . ILE D 1 43 ? 7.409 8.453 75.074 1.00 19.98 73 ILE D N 1
ATOM 4925 C CA . ILE D 1 43 ? 7.813 8.508 76.489 1.00 20.19 73 ILE D CA 1
ATOM 4926 C C . ILE D 1 43 ? 9.289 8.112 76.600 1.00 19.80 73 ILE D C 1
ATOM 4927 O O . ILE D 1 43 ? 9.984 8.542 77.517 1.00 17.56 73 ILE D O 1
ATOM 4932 N N . ASN D 1 44 ? 9.735 7.261 75.667 1.00 17.45 74 ASN D N 1
ATOM 4933 C CA . ASN D 1 44 ? 11.123 6.799 75.599 1.00 17.95 74 ASN D CA 1
ATOM 4934 C C . ASN D 1 44 ? 11.526 6.070 76.890 1.00 15.66 74 ASN D C 1
ATOM 4935 O O . ASN D 1 44 ? 12.604 6.288 77.435 1.00 15.08 74 ASN D O 1
ATOM 4940 N N . VAL D 1 45 ? 10.632 5.200 77.370 1.00 14.52 75 VAL D N 1
ATOM 4941 C CA . VAL D 1 45 ? 10.911 4.377 78.523 1.00 13.45 75 VAL D CA 1
ATOM 4942 C C . VAL D 1 45 ? 12.066 3.439 78.164 1.00 13.15 75 VAL D C 1
ATOM 4943 O O . VAL D 1 45 ? 12.997 3.304 78.922 1.00 11.31 75 VAL D O 1
ATOM 4947 N N . ASP D 1 46 ? 11.970 2.799 76.990 1.00 14.48 76 ASP D N 1
ATOM 4948 C CA . ASP D 1 46 ? 12.992 1.840 76.553 1.00 15.37 76 ASP D CA 1
ATOM 4949 C C . ASP D 1 46 ? 14.394 2.462 76.658 1.00 15.36 76 ASP D C 1
ATOM 4950 O O . ASP D 1 46 ? 15.307 1.846 77.205 1.00 15.17 76 ASP D O 1
ATOM 4955 N N . THR D 1 47 ? 14.564 3.677 76.124 1.00 17.13 77 THR D N 1
ATOM 4956 C CA . THR D 1 47 ? 15.897 4.340 76.129 1.00 17.44 77 THR D CA 1
ATOM 4957 C C . THR D 1 47 ? 16.354 4.624 77.565 1.00 16.25 77 THR D C 1
ATOM 4958 O O . THR D 1 47 ? 17.537 4.475 77.899 1.00 15.40 77 THR D O 1
ATOM 4962 N N . ALA D 1 48 ? 15.413 5.033 78.412 1.00 16.01 78 ALA D N 1
ATOM 4963 C CA . ALA D 1 48 ? 15.734 5.347 79.809 1.00 16.01 78 ALA D CA 1
ATOM 4964 C C . ALA D 1 48 ? 16.349 4.115 80.486 1.00 16.25 78 ALA D C 1
ATOM 4965 O O . ALA D 1 48 ? 17.421 4.205 81.083 1.00 17.48 78 ALA D O 1
ATOM 4967 N N . ILE D 1 49 ? 15.670 2.969 80.371 1.00 16.04 79 ILE D N 1
ATOM 4968 C CA . ILE D 1 49 ? 16.123 1.709 80.985 1.00 17.15 79 ILE D CA 1
ATOM 4969 C C . ILE D 1 49 ? 17.510 1.314 80.454 1.00 16.33 79 ILE D C 1
ATOM 4970 O O . ILE D 1 49 ? 18.406 0.988 81.229 1.00 16.41 79 ILE D O 1
ATOM 4975 N N . ARG D 1 50 ? 17.668 1.340 79.126 1.00 16.88 80 ARG D N 1
ATOM 4976 C CA . ARG D 1 50 ? 18.902 0.894 78.480 1.00 17.75 80 ARG D CA 1
ATOM 4977 C C . ARG D 1 50 ? 20.124 1.706 78.922 1.00 19.17 80 ARG D C 1
ATOM 4978 O O . ARG D 1 50 ? 21.208 1.143 79.008 1.00 18.84 80 ARG D O 1
ATOM 4986 N N . LYS D 1 51 ? 19.942 3.012 79.151 1.00 20.76 81 LYS D N 1
ATOM 4987 C CA . LYS D 1 51 ? 21.048 3.897 79.537 1.00 23.91 81 LYS D CA 1
ATOM 4988 C C . LYS D 1 51 ? 21.528 3.595 80.963 1.00 22.78 81 LYS D C 1
ATOM 4989 O O . LYS D 1 51 ? 22.599 4.042 81.363 1.00 24.31 81 LYS D O 1
ATOM 4995 N N . ARG D 1 52 ? 20.737 2.820 81.707 1.00 24.63 82 ARG D N 1
ATOM 4996 C CA . ARG D 1 52 ? 21.028 2.538 83.114 1.00 23.83 82 ARG D CA 1
ATOM 4997 C C . ARG D 1 52 ? 21.493 1.086 83.321 1.00 24.74 82 ARG D C 1
ATOM 4998 O O . ARG D 1 52 ? 22.017 0.752 84.378 1.00 25.16 82 ARG D O 1
ATOM 5006 N N . LEU D 1 53 ? 21.341 0.240 82.297 1.00 25.31 83 LEU D N 1
ATOM 5007 C CA . LEU D 1 53 ? 21.681 -1.188 82.414 1.00 25.46 83 LEU D CA 1
ATOM 5008 C C . LEU D 1 53 ? 23.197 -1.405 82.434 1.00 26.72 83 LEU D C 1
ATOM 5009 O O . LEU D 1 53 ? 23.964 -0.600 81.906 1.00 24.99 83 LEU D O 1
ATOM 5014 N N . PRO D 1 54 ? 23.689 -2.491 83.072 1.00 31.12 84 PRO D N 1
ATOM 5015 C CA . PRO D 1 54 ? 25.109 -2.836 83.000 1.00 31.19 84 PRO D CA 1
ATOM 5016 C C . PRO D 1 54 ? 25.451 -3.312 81.576 1.00 32.86 84 PRO D C 1
ATOM 5017 O O . PRO D 1 54 ? 24.551 -3.583 80.777 1.00 32.93 84 PRO D O 1
ATOM 5021 N N . ASP D 1 55 ? 26.748 -3.419 81.274 1.00 33.32 85 ASP D N 1
ATOM 5022 C CA . ASP D 1 55 ? 27.216 -3.830 79.938 1.00 34.02 85 ASP D CA 1
ATOM 5023 C C . ASP D 1 55 ? 26.841 -5.288 79.635 1.00 31.71 85 ASP D C 1
ATOM 5024 O O . ASP D 1 55 ? 26.674 -5.644 78.469 1.00 33.65 85 ASP D O 1
ATOM 5029 N N . ASP D 1 56 ? 26.678 -6.107 80.679 1.00 31.19 86 ASP D N 1
ATOM 5030 C CA . ASP D 1 56 ? 26.342 -7.529 80.513 1.00 34.49 86 ASP D CA 1
ATOM 5031 C C . ASP D 1 56 ? 24.828 -7.745 80.539 1.00 39.28 86 ASP D C 1
ATOM 5032 O O . ASP D 1 56 ? 24.377 -8.886 80.633 1.00 39.36 86 ASP D O 1
ATOM 5045 N N . LYS D 1 58 ? 20.777 -6.633 78.902 1.00 29.29 88 LYS D N 1
ATOM 5046 C CA . LYS D 1 58 ? 20.111 -6.218 77.684 1.00 25.79 88 LYS D CA 1
ATOM 5047 C C . LYS D 1 58 ? 18.594 -6.198 77.912 1.00 22.45 88 LYS D C 1
ATOM 5048 O O . LYS D 1 58 ? 18.055 -7.091 78.569 1.00 22.33 88 LYS D O 1
ATOM 5054 N N . LEU D 1 59 ? 17.925 -5.144 77.423 1.00 19.45 89 LEU D N 1
ATOM 5055 C CA . LEU D 1 59 ? 16.465 -5.092 77.463 1.00 18.66 89 LEU D CA 1
ATOM 5056 C C . LEU D 1 59 ? 15.940 -5.865 76.252 1.00 17.46 89 LEU D C 1
ATOM 5057 O O . LEU D 1 59 ? 15.988 -5.375 75.130 1.00 20.95 89 LEU D O 1
ATOM 5062 N N . GLU D 1 60 ? 15.498 -7.101 76.482 1.00 18.06 90 GLU D N 1
ATOM 5063 C CA . GLU D 1 60 ? 14.934 -7.897 75.405 1.00 17.11 90 GLU D CA 1
ATOM 5064 C C . GLU D 1 60 ? 13.465 -7.509 75.211 1.00 17.07 90 GLU D C 1
ATOM 5065 O O . GLU D 1 60 ? 12.730 -7.303 76.180 1.00 13.70 90 GLU D O 1
ATOM 5071 N N . LYS D 1 61 ? 13.055 -7.401 73.949 1.00 15.84 91 LYS D N 1
ATOM 5072 C CA . LYS D 1 61 ? 11.679 -7.089 73.644 1.00 17.05 91 LYS D CA 1
ATOM 5073 C C . LYS D 1 61 ? 11.061 -8.278 72.904 1.00 17.47 91 LYS D C 1
ATOM 5074 O O . LYS D 1 61 ? 11.490 -8.629 71.809 1.00 17.11 91 LYS D O 1
ATOM 5080 N N . TYR D 1 62 ? 10.058 -8.897 73.536 1.00 18.09 92 TYR D N 1
ATOM 5081 C CA . TYR D 1 62 ? 9.337 -10.044 72.975 1.00 18.31 92 TYR D CA 1
ATOM 5082 C C . TYR D 1 62 ? 7.962 -9.575 72.480 1.00 17.61 92 TYR D C 1
ATOM 5083 O O . TYR D 1 62 ? 7.162 -9.066 73.264 1.00 16.12 92 TYR D O 1
ATOM 5092 N N . HIS D 1 63 ? 7.721 -9.741 71.171 1.00 14.30 93 HIS D N 1
ATOM 5093 C CA . HIS D 1 63 ? 6.482 -9.396 70.536 1.00 15.08 93 HIS D CA 1
ATOM 5094 C C . HIS D 1 63 ? 5.455 -10.497 70.833 1.00 15.17 93 HIS D C 1
ATOM 5095 O O . HIS D 1 63 ? 5.829 -11.634 71.113 1.00 15.15 93 HIS D O 1
ATOM 5102 N N . VAL D 1 64 ? 4.167 -10.130 70.780 1.00 16.03 94 VAL D N 1
ATOM 5103 C CA . VAL D 1 64 ? 3.050 -11.015 71.099 1.00 17.09 94 VAL D CA 1
ATOM 5104 C C . VAL D 1 64 ? 2.284 -11.363 69.816 1.00 17.49 94 VAL D C 1
ATOM 5105 O O . VAL D 1 64 ? 1.476 -10.563 69.314 1.00 18.73 94 VAL D O 1
ATOM 5109 N N . SER D 1 65 ? 2.502 -12.585 69.332 1.00 17.31 95 SER D N 1
ATOM 5110 C CA . SER D 1 65 ? 1.893 -13.079 68.094 1.00 18.93 95 SER D CA 1
ATOM 5111 C C . SER D 1 65 ? 0.364 -13.151 68.185 1.00 20.51 95 SER D C 1
ATOM 5112 O O . SER D 1 65 ? -0.317 -12.907 67.196 1.00 21.76 95 SER D O 1
ATOM 5115 N N . GLN D 1 66 ? -0.157 -13.461 69.377 1.00 21.29 96 GLN D N 1
ATOM 5116 C CA . GLN D 1 66 ? -1.590 -13.682 69.604 1.00 23.53 96 GLN D CA 1
ATOM 5117 C C . GLN D 1 66 ? -2.391 -12.374 69.528 1.00 23.26 96 GLN D C 1
ATOM 5118 O O . GLN D 1 66 ? -3.607 -12.400 69.684 1.00 26.62 96 GLN D O 1
ATOM 5132 N N . GLY D 1 68 ? -3.712 -9.444 67.239 1.00 16.20 98 GLY D N 1
ATOM 5133 C CA . GLY D 1 68 ? -3.975 -8.961 65.880 1.00 17.62 98 GLY D CA 1
ATOM 5134 C C . GLY D 1 68 ? -3.665 -9.982 64.785 1.00 17.81 98 GLY D C 1
ATOM 5135 O O . GLY D 1 68 ? -2.885 -10.921 64.982 1.00 17.31 98 GLY D O 1
ATOM 5136 N N . PRO D 1 69 ? -4.234 -9.783 63.573 1.00 19.55 99 PRO D N 1
ATOM 5137 C CA . PRO D 1 69 ? -4.067 -10.721 62.460 1.00 19.65 99 PRO D CA 1
ATOM 5138 C C . PRO D 1 69 ? -2.644 -10.872 61.899 1.00 18.54 99 PRO D C 1
ATOM 5139 O O . PRO D 1 69 ? -2.326 -11.923 61.327 1.00 21.60 99 PRO D O 1
ATOM 5143 N N . LEU D 1 70 ? -1.813 -9.835 62.055 1.00 17.83 100 LEU D N 1
ATOM 5144 C CA . LEU D 1 70 ? -0.435 -9.832 61.538 1.00 17.99 100 LEU D CA 1
ATOM 5145 C C . LEU D 1 70 ? 0.557 -10.172 62.657 1.00 16.66 100 LEU D C 1
ATOM 5146 O O . LEU D 1 70 ? 1.766 -10.173 62.425 1.00 14.59 100 LEU D O 1
ATOM 5151 N N . GLY D 1 71 ? 0.028 -10.434 63.861 1.00 16.45 101 GLY D N 1
ATOM 5152 C CA . GLY D 1 71 ? 0.821 -10.743 65.043 1.00 17.46 101 GLY D CA 1
ATOM 5153 C C . GLY D 1 71 ? 1.912 -11.777 64.772 1.00 17.82 101 GLY D C 1
ATOM 5154 O O . GLY D 1 71 ? 3.076 -11.535 65.063 1.00 19.24 101 GLY D O 1
ATOM 5155 N N . PRO D 1 72 ? 1.576 -12.986 64.270 1.00 18.74 102 PRO D N 1
ATOM 5156 C CA . PRO D 1 72 ? 2.600 -13.985 63.957 1.00 18.46 102 PRO D CA 1
ATOM 5157 C C . PRO D 1 72 ? 3.636 -13.472 62.938 1.00 17.91 102 PRO D C 1
ATOM 5158 O O . PRO D 1 72 ? 4.822 -13.768 63.078 1.00 20.21 102 PRO D O 1
ATOM 5162 N N . ALA D 1 73 ? 3.192 -12.679 61.954 1.00 17.82 103 ALA D N 1
ATOM 5163 C CA . ALA D 1 73 ? 4.104 -12.148 60.902 1.00 18.77 103 ALA D CA 1
ATOM 5164 C C . ALA D 1 73 ? 5.014 -11.050 61.465 1.00 17.42 103 ALA D C 1
ATOM 5165 O O . ALA D 1 73 ? 6.130 -10.843 60.964 1.00 17.48 103 ALA D O 1
ATOM 5167 N N . LEU D 1 74 ? 4.519 -10.349 62.488 1.00 17.64 104 LEU D N 1
ATOM 5168 C CA . LEU D 1 74 ? 5.260 -9.265 63.135 1.00 16.82 104 LEU D CA 1
ATOM 5169 C C . LEU D 1 74 ? 6.342 -9.844 64.052 1.00 16.04 104 LEU D C 1
ATOM 5170 O O . LEU D 1 74 ? 7.428 -9.280 64.116 1.00 15.50 104 LEU D O 1
ATOM 5175 N N . THR D 1 75 ? 6.017 -10.930 64.774 1.00 16.02 105 THR D N 1
ATOM 5176 C CA . THR D 1 75 ? 6.986 -11.603 65.665 1.00 16.87 105 THR D CA 1
ATOM 5177 C C . THR D 1 75 ? 8.132 -12.151 64.800 1.00 17.21 105 THR D C 1
ATOM 5178 O O . THR D 1 75 ? 9.324 -12.055 65.145 1.00 16.58 105 THR D O 1
ATOM 5182 N N . GLU D 1 76 ? 7.754 -12.730 63.655 1.00 18.11 106 GLU D N 1
ATOM 5183 C CA . GLU D 1 76 ? 8.727 -13.219 62.719 1.00 15.85 106 GLU D CA 1
ATOM 5184 C C . GLU D 1 76 ? 9.622 -12.043 62.308 1.00 14.91 106 GLU D C 1
ATOM 5185 O O . GLU D 1 76 ? 10.849 -12.113 62.415 1.00 13.05 106 GLU D O 1
ATOM 5191 N N . ALA D 1 77 ? 8.982 -10.932 61.913 1.00 15.19 107 ALA D N 1
ATOM 5192 C CA . ALA D 1 77 ? 9.688 -9.737 61.451 1.00 14.86 107 ALA D CA 1
ATOM 5193 C C . ALA D 1 77 ? 10.691 -9.256 62.504 1.00 14.91 107 ALA D C 1
ATOM 5194 O O . ALA D 1 77 ? 11.794 -8.868 62.156 1.00 15.99 107 ALA D O 1
ATOM 5196 N N . TRP D 1 78 ? 10.272 -9.273 63.776 1.00 14.76 108 TRP D N 1
ATOM 5197 C CA . TRP D 1 78 ? 11.110 -8.821 64.894 1.00 14.18 108 TRP D CA 1
ATOM 5198 C C . TRP D 1 78 ? 12.308 -9.764 65.097 1.00 14.56 108 TRP D C 1
ATOM 5199 O O . TRP D 1 78 ? 13.417 -9.301 65.335 1.00 16.67 108 TRP D O 1
ATOM 5210 N N . ALA D 1 79 ? 12.076 -11.076 65.020 1.00 15.20 109 ALA D N 1
ATOM 5211 C CA . ALA D 1 79 ? 13.180 -12.079 65.179 1.00 15.08 109 ALA D CA 1
ATOM 5212 C C . ALA D 1 79 ? 14.215 -11.907 64.058 1.00 15.63 109 ALA D C 1
ATOM 5213 O O . ALA D 1 79 ? 15.432 -12.002 64.277 1.00 14.57 109 ALA D O 1
ATOM 5215 N N . VAL D 1 80 ? 13.710 -11.640 62.850 1.00 18.32 110 VAL D N 1
ATOM 5216 C CA . VAL D 1 80 ? 14.532 -11.440 61.657 1.00 19.71 110 VAL D CA 1
ATOM 5217 C C . VAL D 1 80 ? 15.314 -10.126 61.782 1.00 21.06 110 VAL D C 1
ATOM 5218 O O . VAL D 1 80 ? 16.497 -10.052 61.417 1.00 21.51 110 VAL D O 1
ATOM 5222 N N . ALA D 1 81 ? 14.628 -9.095 62.280 1.00 20.25 111 ALA D N 1
ATOM 5223 C CA . ALA D 1 81 ? 15.196 -7.753 62.440 1.00 22.07 111 ALA D CA 1
ATOM 5224 C C . ALA D 1 81 ? 16.414 -7.782 63.365 1.00 21.03 111 ALA D C 1
ATOM 5225 O O . ALA D 1 81 ? 17.424 -7.127 63.092 1.00 22.20 111 ALA D O 1
ATOM 5227 N N . GLN D 1 82 ? 16.305 -8.542 64.458 1.00 22.80 112 GLN D N 1
ATOM 5228 C CA . GLN D 1 82 ? 17.374 -8.639 65.440 1.00 26.22 112 GLN D CA 1
ATOM 5229 C C . GLN D 1 82 ? 18.561 -9.372 64.806 1.00 29.77 112 GLN D C 1
ATOM 5230 O O . GLN D 1 82 ? 19.694 -8.874 64.824 1.00 31.10 112 GLN D O 1
ATOM 5236 N N . TYR D 1 83 ? 18.271 -10.543 64.227 1.00 31.97 113 TYR D N 1
ATOM 5237 C CA . TYR D 1 83 ? 19.264 -11.378 63.561 1.00 31.11 113 TYR D CA 1
ATOM 5238 C C . TYR D 1 83 ? 19.988 -10.561 62.480 1.00 30.26 113 TYR D C 1
ATOM 5239 O O . TYR D 1 83 ? 21.222 -10.586 62.393 1.00 26.54 113 TYR D O 1
ATOM 5248 N N . ALA D 1 84 ? 19.204 -9.824 61.686 1.00 27.83 114 ALA D N 1
ATOM 5249 C CA . ALA D 1 84 ? 19.708 -8.988 60.594 1.00 28.24 114 ALA D CA 1
ATOM 5250 C C . ALA D 1 84 ? 20.457 -7.759 61.130 1.00 29.01 114 ALA D C 1
ATOM 5251 O O . ALA D 1 84 ? 21.187 -7.109 60.381 1.00 32.27 114 ALA D O 1
ATOM 5253 N N . GLY D 1 85 ? 20.239 -7.435 62.409 1.00 28.23 115 GLY D N 1
ATOM 5254 C CA . GLY D 1 85 ? 20.872 -6.289 63.048 1.00 28.21 115 GLY D CA 1
ATOM 5255 C C . GLY D 1 85 ? 20.275 -4.958 62.610 1.00 26.75 115 GLY D C 1
ATOM 5256 O O . GLY D 1 85 ? 20.988 -3.955 62.541 1.00 24.59 115 GLY D O 1
ATOM 5257 N N . VAL D 1 86 ? 18.966 -4.943 62.312 1.00 25.08 116 VAL D N 1
ATOM 5258 C CA . VAL D 1 86 ? 18.284 -3.711 61.893 1.00 21.96 116 VAL D CA 1
ATOM 5259 C C . VAL D 1 86 ? 17.097 -3.435 62.829 1.00 23.98 116 VAL D C 1
ATOM 5260 O O . VAL D 1 86 ? 16.316 -2.509 62.579 1.00 21.09 116 VAL D O 1
ATOM 5264 N N . ASP D 1 87 ? 16.980 -4.227 63.904 1.00 24.98 117 ASP D N 1
ATOM 5265 C CA . ASP D 1 87 ? 15.904 -4.061 64.896 1.00 27.26 117 ASP D CA 1
ATOM 5266 C C . ASP D 1 87 ? 15.815 -2.592 65.335 1.00 26.28 117 ASP D C 1
ATOM 5267 O O . ASP D 1 87 ? 14.718 -2.033 65.440 1.00 24.09 117 ASP D O 1
ATOM 5272 N N . GLY D 1 88 ? 16.975 -1.969 65.554 1.00 26.40 118 GLY D N 1
ATOM 5273 C CA . GLY D 1 88 ? 17.047 -0.577 65.977 1.00 26.48 118 GLY D CA 1
ATOM 5274 C C . GLY D 1 88 ? 16.419 0.376 64.971 1.00 28.70 118 GLY D C 1
ATOM 5275 O O . GLY D 1 88 ? 15.779 1.357 65.358 1.00 32.29 118 GLY D O 1
ATOM 5276 N N . LYS D 1 89 ? 16.580 0.081 63.676 1.00 27.12 119 LYS D N 1
ATOM 5277 C CA . LYS D 1 89 ? 16.048 0.965 62.647 1.00 27.66 119 LYS D CA 1
ATOM 5278 C C . LYS D 1 89 ? 14.608 0.605 62.250 1.00 24.36 119 LYS D C 1
ATOM 5279 O O . LYS D 1 89 ? 13.864 1.500 61.865 1.00 23.82 119 LYS D O 1
ATOM 5285 N N . VAL D 1 90 ? 14.215 -0.674 62.369 1.00 23.20 120 VAL D N 1
ATOM 5286 C CA . VAL D 1 90 ? 12.879 -1.104 61.856 1.00 24.61 120 VAL D CA 1
ATOM 5287 C C . VAL D 1 90 ? 11.776 -0.997 62.923 1.00 21.41 120 VAL D C 1
ATOM 5288 O O . VAL D 1 90 ? 10.586 -1.011 62.586 1.00 17.49 120 VAL D O 1
ATOM 5292 N N . GLU D 1 91 ? 12.152 -0.896 64.199 1.00 19.83 121 GLU D N 1
ATOM 5293 C CA . GLU D 1 91 ? 11.126 -0.845 65.244 1.00 19.88 121 GLU D CA 1
ATOM 5294 C C . GLU D 1 91 ? 10.136 0.296 64.954 1.00 18.11 121 GLU D C 1
ATOM 5295 O O . GLU D 1 91 ? 8.928 0.077 64.937 1.00 17.93 121 GLU D O 1
ATOM 5301 N N . LYS D 1 92 ? 10.659 1.497 64.680 1.00 18.61 122 LYS D N 1
ATOM 5302 C CA . LYS D 1 92 ? 9.826 2.686 64.449 1.00 20.13 122 LYS D CA 1
ATOM 5303 C C . LYS D 1 92 ? 9.102 2.601 63.100 1.00 19.05 122 LYS D C 1
ATOM 5304 O O . LYS D 1 92 ? 8.034 3.173 62.934 1.00 17.95 122 LYS D O 1
ATOM 5310 N N . LEU D 1 93 ? 9.667 1.858 62.147 1.00 17.86 123 LEU D N 1
ATOM 5311 C CA . LEU D 1 93 ? 9.030 1.758 60.847 1.00 17.50 123 LEU D CA 1
ATOM 5312 C C . LEU D 1 93 ? 7.782 0.868 60.948 1.00 15.18 123 LEU D C 1
ATOM 5313 O O . LEU D 1 93 ? 6.738 1.194 60.356 1.00 13.78 123 LEU D O 1
ATOM 5318 N N . LEU D 1 94 ? 7.872 -0.201 61.747 1.00 13.98 124 LEU D N 1
ATOM 5319 C CA . LEU D 1 94 ? 6.752 -1.122 61.925 1.00 14.39 124 LEU D CA 1
ATOM 5320 C C . LEU D 1 94 ? 5.643 -0.438 62.729 1.00 14.20 124 LEU D C 1
ATOM 5321 O O . LEU D 1 94 ? 4.477 -0.521 62.362 1.00 13.86 124 LEU D O 1
ATOM 5326 N N . PHE D 1 95 ? 6.021 0.259 63.807 1.00 16.26 125 PHE D N 1
ATOM 5327 C CA . PHE D 1 95 ? 5.044 0.984 64.619 1.00 14.47 125 PHE D CA 1
ATOM 5328 C C . PHE D 1 95 ? 4.297 2.025 63.778 1.00 15.08 125 PHE D C 1
ATOM 5329 O O . PHE D 1 95 ? 3.085 2.183 63.932 1.00 15.25 125 PHE D O 1
ATOM 5337 N N . GLU D 1 96 ? 5.021 2.742 62.913 1.00 16.73 126 GLU D N 1
ATOM 5338 C CA . GLU D 1 96 ? 4.419 3.782 62.056 1.00 17.44 126 GLU D CA 1
ATOM 5339 C C . GLU D 1 96 ? 3.509 3.142 60.996 1.00 16.71 126 GLU D C 1
ATOM 5340 O O . GLU D 1 96 ? 2.440 3.681 60.664 1.00 13.48 126 GLU D O 1
ATOM 5346 N N . GLY D 1 97 ? 3.939 1.984 60.486 1.00 17.34 127 GLY D N 1
ATOM 5347 C CA . GLY D 1 97 ? 3.212 1.270 59.419 1.00 18.17 127 GLY D CA 1
ATOM 5348 C C . GLY D 1 97 ? 1.847 0.764 59.860 1.00 18.47 127 GLY D C 1
ATOM 5349 O O . GLY D 1 97 ? 0.953 0.593 59.031 1.00 17.05 127 GLY D O 1
ATOM 5350 N N . LEU D 1 98 ? 1.685 0.562 61.171 1.00 19.25 128 LEU D N 1
ATOM 5351 C CA . LEU D 1 98 ? 0.446 0.044 61.750 1.00 20.97 128 LEU D CA 1
ATOM 5352 C C . LEU D 1 98 ? -0.338 1.117 62.511 1.00 21.36 128 LEU D C 1
ATOM 5353 O O . LEU D 1 98 ? -1.562 1.002 62.623 1.00 23.85 128 LEU D O 1
ATOM 5358 N N . GLN D 1 99 ? 0.342 2.157 63.012 1.00 19.45 129 GLN D N 1
ATOM 5359 C CA . GLN D 1 99 ? -0.350 3.104 63.877 1.00 16.64 129 GLN D CA 1
ATOM 5360 C C . GLN D 1 99 ? -0.374 4.534 63.329 1.00 15.44 129 GLN D C 1
ATOM 5361 O O . GLN D 1 99 ? -1.187 5.327 63.797 1.00 15.05 129 GLN D O 1
ATOM 5367 N N . VAL D 1 100 ? 0.503 4.856 62.374 1.00 13.64 130 VAL D N 1
ATOM 5368 C CA . VAL D 1 100 ? 0.562 6.205 61.823 1.00 13.67 130 VAL D CA 1
ATOM 5369 C C . VAL D 1 100 ? 0.016 6.187 60.387 1.00 15.92 130 VAL D C 1
ATOM 5370 O O . VAL D 1 100 ? -0.936 6.900 60.062 1.00 17.52 130 VAL D O 1
ATOM 5374 N N . LYS D 1 101 ? 0.615 5.344 59.542 1.00 17.22 131 LYS D N 1
ATOM 5375 C CA . LYS D 1 101 ? 0.258 5.236 58.121 1.00 16.45 131 LYS D CA 1
ATOM 5376 C C . LYS D 1 101 ? -0.759 4.116 57.877 1.00 17.46 131 LYS D C 1
ATOM 5377 O O . LYS D 1 101 ? -1.466 4.125 56.860 1.00 19.37 131 LYS D O 1
ATOM 5383 N N . ARG D 1 102 ? -0.809 3.149 58.797 1.00 17.34 132 ARG D N 1
ATOM 5384 C CA . ARG D 1 102 ? -1.670 1.982 58.656 1.00 16.96 132 ARG D CA 1
ATOM 5385 C C . ARG D 1 102 ? -1.569 1.495 57.202 1.00 15.93 132 ARG D C 1
ATOM 5386 O O . ARG D 1 102 ? -2.577 1.253 56.571 1.00 14.43 132 ARG D O 1
ATOM 5394 N N . ASP D 1 103 ? -0.338 1.379 56.684 1.00 16.39 133 ASP D N 1
ATOM 5395 C CA . ASP D 1 103 ? -0.121 0.921 55.321 1.00 16.73 133 ASP D CA 1
ATOM 5396 C C . ASP D 1 103 ? 0.382 -0.530 55.360 1.00 16.36 133 ASP D C 1
ATOM 5397 O O . ASP D 1 103 ? 0.608 -1.121 54.336 1.00 14.27 133 ASP D O 1
ATOM 5402 N N . ILE D 1 104 ? 0.553 -1.074 56.568 1.00 16.29 134 ILE D N 1
ATOM 5403 C CA . ILE D 1 104 ? 0.937 -2.482 56.722 1.00 16.75 134 ILE D CA 1
ATOM 5404 C C . ILE D 1 104 ? -0.350 -3.259 57.009 1.00 16.43 134 ILE D C 1
ATOM 5405 O O . ILE D 1 104 ? -0.891 -3.163 58.110 1.00 17.61 134 ILE D O 1
ATOM 5410 N N . LYS D 1 105 ? -0.829 -4.015 56.010 1.00 17.20 135 LYS D N 1
ATOM 5411 C CA . LYS D 1 105 ? -2.095 -4.718 56.130 1.00 17.32 135 LYS D CA 1
ATOM 5412 C C . LYS D 1 105 ? -1.905 -6.221 55.915 1.00 17.61 135 LYS D C 1
ATOM 5413 O O . LYS D 1 105 ? -2.682 -7.010 56.425 1.00 17.85 135 LYS D O 1
ATOM 5419 N N . THR D 1 106 ? -0.868 -6.586 55.156 1.00 18.79 136 THR D N 1
ATOM 5420 C CA . THR D 1 106 ? -0.581 -7.982 54.838 1.00 17.77 136 THR D CA 1
ATOM 5421 C C . THR D 1 106 ? 0.848 -8.323 55.268 1.00 16.80 136 THR D C 1
ATOM 5422 O O . THR D 1 106 ? 1.639 -7.447 55.641 1.00 14.32 136 THR D O 1
ATOM 5426 N N . ALA D 1 107 ? 1.176 -9.616 55.193 1.00 17.98 137 ALA D N 1
ATOM 5427 C CA . ALA D 1 107 ? 2.520 -10.067 55.509 1.00 16.22 137 ALA D CA 1
ATOM 5428 C C . ALA D 1 107 ? 3.495 -9.501 54.471 1.00 17.07 137 ALA D C 1
ATOM 5429 O O . ALA D 1 107 ? 4.646 -9.268 54.774 1.00 17.10 137 ALA D O 1
ATOM 5431 N N . ALA D 1 108 ? 3.002 -9.279 53.244 1.00 18.60 138 ALA D N 1
ATOM 5432 C CA . ALA D 1 108 ? 3.842 -8.767 52.156 1.00 18.93 138 ALA D CA 1
ATOM 5433 C C . ALA D 1 108 ? 4.277 -7.322 52.442 1.00 20.48 138 ALA D C 1
ATOM 5434 O O . ALA D 1 108 ? 5.381 -6.927 52.076 1.00 18.37 138 ALA D O 1
ATOM 5436 N N . ASP D 1 109 ? 3.395 -6.541 53.080 1.00 20.04 139 ASP D N 1
ATOM 5437 C CA . ASP D 1 109 ? 3.706 -5.144 53.406 1.00 20.99 139 ASP D CA 1
ATOM 5438 C C . ASP D 1 109 ? 4.870 -5.090 54.402 1.00 20.33 139 ASP D C 1
ATOM 5439 O O . ASP D 1 109 ? 5.734 -4.207 54.311 1.00 20.31 139 ASP D O 1
ATOM 5444 N N . ILE D 1 110 ? 4.872 -6.027 55.357 1.00 19.64 140 ILE D N 1
ATOM 5445 C CA . ILE D 1 110 ? 5.931 -6.117 56.356 1.00 22.53 140 ILE D CA 1
ATOM 5446 C C . ILE D 1 110 ? 7.277 -6.193 55.633 1.00 23.08 140 ILE D C 1
ATOM 5447 O O . ILE D 1 110 ? 8.208 -5.464 55.981 1.00 23.47 140 ILE D O 1
ATOM 5452 N N . VAL D 1 111 ? 7.352 -7.070 54.621 1.00 25.34 141 VAL D N 1
ATOM 5453 C CA . VAL D 1 111 ? 8.561 -7.275 53.823 1.00 24.41 141 VAL D CA 1
ATOM 5454 C C . VAL D 1 111 ? 8.973 -5.943 53.180 1.00 24.34 141 VAL D C 1
ATOM 5455 O O . VAL D 1 111 ? 10.163 -5.646 53.091 1.00 23.49 141 VAL D O 1
ATOM 5459 N N . LYS D 1 112 ? 7.981 -5.159 52.732 1.00 25.13 142 LYS D N 1
ATOM 5460 C CA . LYS D 1 112 ? 8.231 -3.852 52.077 1.00 24.48 142 LYS D CA 1
ATOM 5461 C C . LYS D 1 112 ? 9.048 -2.929 52.988 1.00 22.67 142 LYS D C 1
ATOM 5462 O O . LYS D 1 112 ? 9.799 -2.098 52.505 1.00 22.36 142 LYS D O 1
ATOM 5468 N N . VAL D 1 113 ? 8.866 -3.056 54.303 1.00 22.89 143 VAL D N 1
ATOM 5469 C CA . VAL D 1 113 ? 9.608 -2.229 55.263 1.00 20.49 143 VAL D CA 1
ATOM 5470 C C . VAL D 1 113 ? 11.089 -2.635 55.206 1.00 20.06 143 VAL D C 1
ATOM 5471 O O . VAL D 1 113 ? 11.977 -1.783 55.193 1.00 19.41 143 VAL D O 1
ATOM 5475 N N . PHE D 1 114 ? 11.345 -3.948 55.147 1.00 19.40 144 PHE D N 1
ATOM 5476 C CA . PHE D 1 114 ? 12.726 -4.473 55.110 1.00 19.62 144 PHE D CA 1
ATOM 5477 C C . PHE D 1 114 ? 13.410 -4.094 53.786 1.00 20.88 144 PHE D C 1
ATOM 5478 O O . PHE D 1 114 ? 14.597 -3.717 53.789 1.00 21.26 144 PHE D O 1
ATOM 5486 N N . ASN D 1 115 ? 12.652 -4.172 52.683 1.00 20.13 145 ASN D N 1
ATOM 5487 C CA . ASN D 1 115 ? 13.124 -3.823 51.329 1.00 23.36 145 ASN D CA 1
ATOM 5488 C C . ASN D 1 115 ? 13.673 -2.390 51.300 1.00 26.02 145 ASN D C 1
ATOM 5489 O O . ASN D 1 115 ? 14.652 -2.128 50.609 1.00 25.36 145 ASN D O 1
ATOM 5494 N N . GLN D 1 116 ? 13.021 -1.473 52.033 1.00 30.30 146 GLN D N 1
ATOM 5495 C CA . GLN D 1 116 ? 13.446 -0.058 52.095 1.00 31.30 146 GLN D CA 1
ATOM 5496 C C . GLN D 1 116 ? 14.851 0.046 52.696 1.00 28.95 146 GLN D C 1
ATOM 5497 O O . GLN D 1 116 ? 15.602 0.954 52.362 1.00 26.73 146 GLN D O 1
ATOM 5503 N N . LEU D 1 117 ? 15.174 -0.888 53.595 1.00 29.33 147 LEU D N 1
ATOM 5504 C CA . LEU D 1 117 ? 16.468 -0.939 54.268 1.00 29.06 147 LEU D CA 1
ATOM 5505 C C . LEU D 1 117 ? 17.505 -1.626 53.361 1.00 30.57 147 LEU D C 1
ATOM 5506 O O . LEU D 1 117 ? 18.687 -1.686 53.695 1.00 36.44 147 LEU D O 1
ATOM 5511 N N . GLY D 1 118 ? 17.057 -2.128 52.207 1.00 32.22 148 GLY D N 1
ATOM 5512 C CA . GLY D 1 118 ? 17.959 -2.786 51.248 1.00 33.24 148 GLY D CA 1
ATOM 5513 C C . GLY D 1 118 ? 17.981 -4.299 51.396 1.00 32.75 148 GLY D C 1
ATOM 5514 O O . GLY D 1 118 ? 18.807 -4.969 50.770 1.00 33.26 148 GLY D O 1
ATOM 5515 N N . ILE D 1 119 ? 17.092 -4.832 52.243 1.00 31.56 149 ILE D N 1
ATOM 5516 C CA . ILE D 1 119 ? 16.969 -6.267 52.443 1.00 30.56 149 ILE D CA 1
ATOM 5517 C C . ILE D 1 119 ? 15.932 -6.780 51.438 1.00 29.57 149 ILE D C 1
ATOM 5518 O O . ILE D 1 119 ? 14.737 -6.492 51.548 1.00 26.88 149 ILE D O 1
ATOM 5523 N N . THR D 1 120 ? 16.417 -7.535 50.448 1.00 28.65 150 THR D N 1
ATOM 5524 C CA . THR D 1 120 ? 15.570 -8.073 49.391 1.00 27.88 150 THR D CA 1
ATOM 5525 C C . THR D 1 120 ? 14.573 -9.091 49.962 1.00 26.71 150 THR D C 1
ATOM 5526 O O . THR D 1 120 ? 14.759 -9.637 51.051 1.00 26.75 150 THR D O 1
ATOM 5530 N N . SER D 1 121 ? 13.524 -9.344 49.178 1.00 26.46 151 SER D N 1
ATOM 5531 C CA . SER D 1 121 ? 12.462 -10.283 49.508 1.00 27.65 151 SER D CA 1
ATOM 5532 C C . SER D 1 121 ? 13.018 -11.711 49.590 1.00 28.04 151 SER D C 1
ATOM 5533 O O . SER D 1 121 ? 12.545 -12.519 50.397 1.00 26.52 151 SER D O 1
ATOM 5536 N N . GLU D 1 122 ? 14.014 -12.009 48.743 1.00 27.20 152 GLU D N 1
ATOM 5537 C CA . GLU D 1 122 ? 14.658 -13.322 48.724 1.00 28.01 152 GLU D CA 1
ATOM 5538 C C . GLU D 1 122 ? 15.447 -13.532 50.020 1.00 26.02 152 GLU D C 1
ATOM 5539 O O . GLU D 1 122 ? 15.396 -14.601 50.603 1.00 23.69 152 GLU D O 1
ATOM 5545 N N . LYS D 1 123 ? 16.173 -12.490 50.446 1.00 26.40 153 LYS D N 1
ATOM 5546 C CA . LYS D 1 123 ? 16.997 -12.537 51.640 1.00 27.12 153 LYS D CA 1
ATOM 5547 C C . LYS D 1 123 ? 16.113 -12.675 52.889 1.00 25.44 153 LYS D C 1
ATOM 5548 O O . LYS D 1 123 ? 16.458 -13.417 53.810 1.00 21.18 153 LYS D O 1
ATOM 5554 N N . TYR D 1 124 ? 14.982 -11.953 52.911 1.00 27.08 154 TYR D N 1
ATOM 5555 C CA . TYR D 1 124 ? 14.057 -11.995 54.055 1.00 26.26 154 TYR D CA 1
ATOM 5556 C C . TYR D 1 124 ? 13.477 -13.406 54.200 1.00 27.59 154 TYR D C 1
ATOM 5557 O O . TYR D 1 124 ? 13.253 -13.869 55.312 1.00 26.70 154 TYR D O 1
ATOM 5566 N N . ALA D 1 125 ? 13.225 -14.060 53.056 1.00 29.13 155 ALA D N 1
ATOM 5567 C CA . ALA D 1 125 ? 12.684 -15.417 53.023 1.00 31.49 155 ALA D CA 1
ATOM 5568 C C . ALA D 1 125 ? 13.746 -16.385 53.560 1.00 32.00 155 ALA D C 1
ATOM 5569 O O . ALA D 1 125 ? 13.421 -17.365 54.231 1.00 31.48 155 ALA D O 1
ATOM 5571 N N A GLU D 1 126 ? 15.010 -16.085 53.238 0.50 32.13 156 GLU D N 1
ATOM 5572 N N B GLU D 1 126 ? 15.016 -16.089 53.259 0.50 31.57 156 GLU D N 1
ATOM 5573 C CA A GLU D 1 126 ? 16.147 -16.860 53.712 0.50 32.77 156 GLU D CA 1
ATOM 5574 C CA B GLU D 1 126 ? 16.133 -16.909 53.724 0.50 31.87 156 GLU D CA 1
ATOM 5575 C C A GLU D 1 126 ? 16.220 -16.755 55.239 0.50 32.23 156 GLU D C 1
ATOM 5576 C C B GLU D 1 126 ? 16.265 -16.753 55.246 0.50 31.77 156 GLU D C 1
ATOM 5577 O O A GLU D 1 126 ? 16.409 -17.752 55.935 0.50 32.01 156 GLU D O 1
ATOM 5578 O O B GLU D 1 126 ? 16.542 -17.724 55.951 0.50 32.08 156 GLU D O 1
ATOM 5597 N N . GLN D 1 128 ? 13.785 -15.911 57.269 1.00 27.02 158 GLN D N 1
ATOM 5598 C CA . GLN D 1 128 ? 12.610 -16.538 57.894 1.00 28.54 158 GLN D CA 1
ATOM 5599 C C . GLN D 1 128 ? 12.922 -18.005 58.209 1.00 28.90 158 GLN D C 1
ATOM 5600 O O . GLN D 1 128 ? 12.395 -18.563 59.170 1.00 29.76 158 GLN D O 1
ATOM 5606 N N . SER D 1 129 ? 13.788 -18.600 57.376 1.00 30.61 159 SER D N 1
ATOM 5607 C CA . SER D 1 129 ? 14.165 -20.008 57.470 1.00 28.86 159 SER D CA 1
ATOM 5608 C C . SER D 1 129 ? 15.328 -20.241 58.440 1.00 28.07 159 SER D C 1
ATOM 5609 O O . SER D 1 129 ? 15.551 -21.375 58.845 1.00 34.44 159 SER D O 1
ATOM 5612 N N . ASN D 1 130 ? 16.066 -19.182 58.796 1.00 26.54 160 ASN D N 1
ATOM 5613 C CA . ASN D 1 130 ? 17.214 -19.335 59.701 1.00 26.13 160 ASN D CA 1
ATOM 5614 C C . ASN D 1 130 ? 16.745 -19.997 61.006 1.00 24.61 160 ASN D C 1
ATOM 5615 O O . ASN D 1 130 ? 15.727 -19.603 61.592 1.00 23.89 160 ASN D O 1
ATOM 5620 N N . PHE D 1 131 ? 17.511 -21.004 61.446 1.00 22.82 161 PHE D N 1
ATOM 5621 C CA . PHE D 1 131 ? 17.206 -21.817 62.633 1.00 23.31 161 PHE D CA 1
ATOM 5622 C C . PHE D 1 131 ? 17.181 -20.983 63.927 1.00 23.64 161 PHE D C 1
ATOM 5623 O O . PHE D 1 131 ? 16.420 -21.299 64.833 1.00 23.63 161 PHE D O 1
ATOM 5647 N N . VAL D 1 133 ? 16.495 -17.762 63.960 1.00 22.62 163 VAL D N 1
ATOM 5648 C CA . VAL D 1 133 ? 15.356 -16.874 63.785 1.00 23.15 163 VAL D CA 1
ATOM 5649 C C . VAL D 1 133 ? 14.104 -17.594 64.303 1.00 23.05 163 VAL D C 1
ATOM 5650 O O . VAL D 1 133 ? 13.296 -16.994 64.989 1.00 24.94 163 VAL D O 1
ATOM 5654 N N A LYS D 1 134 ? 13.986 -18.894 64.004 0.50 23.34 164 LYS D N 1
ATOM 5655 N N B LYS D 1 134 ? 13.999 -18.889 63.993 0.50 22.14 164 LYS D N 1
ATOM 5656 C CA A LYS D 1 134 ? 12.815 -19.675 64.434 0.50 23.02 164 LYS D CA 1
ATOM 5657 C CA B LYS D 1 134 ? 12.878 -19.713 64.428 0.50 21.18 164 LYS D CA 1
ATOM 5658 C C A LYS D 1 134 ? 12.896 -19.982 65.934 0.50 21.76 164 LYS D C 1
ATOM 5659 C C B LYS D 1 134 ? 12.910 -19.917 65.937 0.50 20.72 164 LYS D C 1
ATOM 5660 O O A LYS D 1 134 ? 11.863 -20.117 66.582 0.50 23.00 164 LYS D O 1
ATOM 5661 O O B LYS D 1 134 ? 11.872 -19.918 66.587 0.50 22.14 164 LYS D O 1
ATOM 5672 N N . ALA D 1 135 ? 14.118 -20.121 66.461 1.00 20.58 165 ALA D N 1
ATOM 5673 C CA . ALA D 1 135 ? 14.299 -20.370 67.880 1.00 20.27 165 ALA D CA 1
ATOM 5674 C C . ALA D 1 135 ? 13.784 -19.160 68.659 1.00 19.48 165 ALA D C 1
ATOM 5675 O O . ALA D 1 135 ? 13.069 -19.312 69.642 1.00 17.09 165 ALA D O 1
ATOM 5677 N N . LEU D 1 136 ? 14.142 -17.970 68.171 1.00 19.38 166 LEU D N 1
ATOM 5678 C CA . LEU D 1 136 ? 13.754 -16.730 68.824 1.00 19.80 166 LEU D CA 1
ATOM 5679 C C . LEU D 1 136 ? 12.240 -16.528 68.662 1.00 18.74 166 LEU D C 1
ATOM 5680 O O . LEU D 1 136 ? 11.609 -15.992 69.558 1.00 14.99 166 LEU D O 1
ATOM 5685 N N . ILE D 1 137 ? 11.675 -16.985 67.532 1.00 17.82 167 ILE D N 1
ATOM 5686 C CA . ILE D 1 137 ? 10.220 -16.888 67.293 1.00 18.19 167 ILE D CA 1
ATOM 5687 C C . ILE D 1 137 ? 9.491 -17.743 68.336 1.00 18.03 167 ILE D C 1
ATOM 5688 O O . ILE D 1 137 ? 8.488 -17.311 68.886 1.00 15.47 167 ILE D O 1
ATOM 5693 N N . ALA D 1 138 ? 9.999 -18.966 68.569 1.00 18.03 168 ALA D N 1
ATOM 5694 C CA . ALA D 1 138 ? 9.409 -19.891 69.536 1.00 16.08 168 ALA D CA 1
ATOM 5695 C C . ALA D 1 138 ? 9.618 -19.362 70.960 1.00 16.96 168 ALA D C 1
ATOM 5696 O O . ALA D 1 138 ? 8.718 -19.484 71.795 1.00 14.17 168 ALA D O 1
ATOM 5698 N N . ARG D 1 139 ? 10.805 -18.789 71.203 1.00 16.99 169 ARG D N 1
ATOM 5699 C CA . ARG D 1 139 ? 11.191 -18.209 72.502 1.00 19.22 169 ARG D CA 1
ATOM 5700 C C . ARG D 1 139 ? 10.162 -17.148 72.921 1.00 18.97 169 ARG D C 1
ATOM 5701 O O . ARG D 1 139 ? 9.715 -17.121 74.057 1.00 21.70 169 ARG D O 1
ATOM 5709 N N . GLN D 1 140 ? 9.792 -16.281 71.978 1.00 19.95 170 GLN D N 1
ATOM 5710 C CA . GLN D 1 140 ? 8.825 -15.210 72.244 1.00 21.37 170 GLN D CA 1
ATOM 5711 C C . GLN D 1 140 ? 7.464 -15.807 72.636 1.00 21.27 170 GLN D C 1
ATOM 5712 O O . GLN D 1 140 ? 6.976 -15.547 73.731 1.00 20.00 170 GLN D O 1
ATOM 5718 N N . ASP D 1 141 ? 6.886 -16.634 71.748 1.00 19.83 171 ASP D N 1
ATOM 5719 C CA . ASP D 1 141 ? 5.564 -17.249 71.946 1.00 19.44 171 ASP D CA 1
ATOM 5720 C C . ASP D 1 141 ? 5.495 -18.039 73.259 1.00 20.21 171 ASP D C 1
ATOM 5721 O O . ASP D 1 141 ? 4.497 -17.960 73.972 1.00 18.50 171 ASP D O 1
ATOM 5726 N N . ASN D 1 142 ? 6.548 -18.801 73.567 1.00 19.43 172 ASN D N 1
ATOM 5727 C CA . ASN D 1 142 ? 6.544 -19.652 74.759 1.00 19.74 172 ASN D CA 1
ATOM 5728 C C . ASN D 1 142 ? 6.429 -18.834 76.055 1.00 19.25 172 ASN D C 1
ATOM 5729 O O . ASN D 1 142 ? 5.530 -19.078 76.883 1.00 19.43 172 ASN D O 1
ATOM 5734 N N A LEU D 1 143 ? 7.335 -17.865 76.230 0.50 18.68 173 LEU D N 1
ATOM 5735 N N B LEU D 1 143 ? 7.334 -17.866 76.234 0.50 19.04 173 LEU D N 1
ATOM 5736 C CA A LEU D 1 143 ? 7.355 -17.019 77.430 0.50 18.11 173 LEU D CA 1
ATOM 5737 C CA B LEU D 1 143 ? 7.340 -17.050 77.450 0.50 18.68 173 LEU D CA 1
ATOM 5738 C C A LEU D 1 143 ? 6.042 -16.240 77.569 0.50 18.24 173 LEU D C 1
ATOM 5739 C C B LEU D 1 143 ? 6.045 -16.233 77.571 0.50 18.58 173 LEU D C 1
ATOM 5740 O O A LEU D 1 143 ? 5.620 -15.961 78.685 0.50 16.13 173 LEU D O 1
ATOM 5741 O O B LEU D 1 143 ? 5.638 -15.918 78.682 0.50 16.52 173 LEU D O 1
ATOM 5750 N N . VAL D 1 144 ? 5.384 -15.937 76.444 1.00 19.34 174 VAL D N 1
ATOM 5751 C CA . VAL D 1 144 ? 4.090 -15.221 76.503 1.00 20.36 174 VAL D CA 1
ATOM 5752 C C . VAL D 1 144 ? 3.127 -16.061 77.357 1.00 22.55 174 VAL D C 1
ATOM 5753 O O . VAL D 1 144 ? 2.492 -15.552 78.286 1.00 21.98 174 VAL D O 1
ATOM 5757 N N . GLU D 1 145 ? 3.060 -17.362 77.043 1.00 25.40 175 GLU D N 1
ATOM 5758 C CA . GLU D 1 145 ? 2.194 -18.319 77.739 1.00 26.43 175 GLU D CA 1
ATOM 5759 C C . GLU D 1 145 ? 2.786 -18.717 79.104 1.00 25.47 175 GLU D C 1
ATOM 5760 O O . GLU D 1 145 ? 2.044 -18.8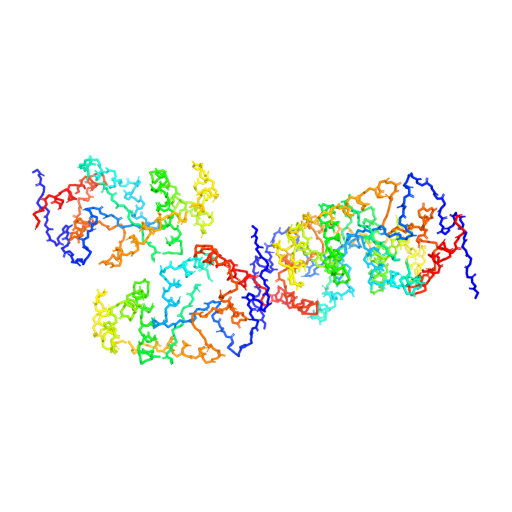85 80.064 1.00 25.80 175 GLU D O 1
ATOM 5766 N N . LYS D 1 146 ? 4.114 -18.870 79.180 1.00 25.08 176 LYS D N 1
ATOM 5767 C CA . LYS D 1 146 ? 4.770 -19.311 80.420 1.00 26.63 176 LYS D CA 1
ATOM 5768 C C . LYS D 1 146 ? 4.759 -18.204 81.481 1.00 25.64 176 LYS D C 1
ATOM 5769 O O . LYS D 1 146 ? 4.616 -18.497 82.664 1.00 28.26 176 LYS D O 1
ATOM 5783 N N . LYS D 1 148 ? 2.576 -15.905 81.403 1.00 25.04 178 LYS D N 1
ATOM 5784 C CA . LYS D 1 148 ? 1.141 -15.606 81.472 1.00 24.55 178 LYS D CA 1
ATOM 5785 C C . LYS D 1 148 ? 0.908 -14.109 81.257 1.00 24.02 178 LYS D C 1
ATOM 5786 O O . LYS D 1 148 ? 0.224 -13.464 82.049 1.00 24.64 178 LYS D O 1
ATOM 5792 N N . VAL D 1 149 ? 1.475 -13.584 80.166 1.00 23.43 179 VAL D N 1
ATOM 5793 C CA . VAL D 1 149 ? 1.360 -12.176 79.819 1.00 25.69 179 VAL D CA 1
ATOM 5794 C C . VAL D 1 149 ? -0.115 -11.866 79.542 1.00 27.72 179 VAL D C 1
ATOM 5795 O O . VAL D 1 149 ? -0.768 -12.560 78.759 1.00 28.69 179 VAL D O 1
ATOM 5799 N N . HIS D 1 150 ? -0.602 -10.799 80.186 1.00 29.80 180 HIS D N 1
ATOM 5800 C CA . HIS D 1 150 ? -1.998 -10.373 80.143 1.00 30.03 180 HIS D CA 1
ATOM 5801 C C . HIS D 1 150 ? -2.139 -8.923 79.659 1.00 30.97 180 HIS D C 1
ATOM 5802 O O . HIS D 1 150 ? -3.236 -8.357 79.711 1.00 30.94 180 HIS D O 1
ATOM 5809 N N . GLY D 1 151 ? -1.035 -8.328 79.197 1.00 27.48 181 GLY D N 1
ATOM 5810 C CA . GLY D 1 151 ? -1.084 -6.960 78.711 1.00 25.87 181 GLY D CA 1
ATOM 5811 C C . GLY D 1 151 ? 0.239 -6.518 78.119 1.00 22.86 181 GLY D C 1
ATOM 5812 O O . GLY D 1 151 ? 1.254 -7.184 78.293 1.00 23.60 181 GLY D O 1
ATOM 5813 N N . THR D 1 152 ? 0.200 -5.400 77.390 1.00 19.93 182 THR D N 1
ATOM 5814 C CA . THR D 1 152 ? 1.382 -4.803 76.788 1.00 19.57 182 THR D CA 1
ATOM 5815 C C . THR D 1 152 ? 1.241 -3.287 76.897 1.00 18.11 182 THR D C 1
ATOM 5816 O O . THR D 1 152 ? 0.124 -2.791 76.862 1.00 17.37 182 THR D O 1
ATOM 5820 N N . PRO D 1 153 ? 2.357 -2.572 77.111 1.00 17.31 183 PRO D N 1
ATOM 5821 C CA . PRO D 1 153 ? 3.658 -3.182 77.310 1.00 16.53 183 PRO D CA 1
ATOM 5822 C C . PRO D 1 153 ? 3.671 -3.769 78.728 1.00 18.03 183 PRO D C 1
ATOM 5823 O O . PRO D 1 153 ? 2.924 -3.293 79.601 1.00 18.12 183 PRO D O 1
ATOM 5827 N N A SER D 1 154 ? 4.503 -4.795 78.943 0.70 17.75 184 SER D N 1
ATOM 5828 N N B SER D 1 154 ? 4.512 -4.787 78.941 0.30 17.72 184 SER D N 1
ATOM 5829 C CA A SER D 1 154 ? 4.612 -5.438 80.247 0.70 17.63 184 SER D CA 1
ATOM 5830 C CA B SER D 1 154 ? 4.615 -5.475 80.221 0.30 17.62 184 SER D CA 1
ATOM 5831 C C A SER D 1 154 ? 6.058 -5.895 80.487 0.70 17.67 184 SER D C 1
ATOM 5832 C C B SER D 1 154 ? 6.068 -5.895 80.479 0.30 17.82 184 SER D C 1
ATOM 5833 O O A SER D 1 154 ? 6.642 -6.627 79.687 0.70 19.27 184 SER D O 1
ATOM 5834 O O B SER D 1 154 ? 6.664 -6.611 79.675 0.30 18.61 184 SER D O 1
ATOM 5839 N N . PHE D 1 155 ? 6.625 -5.444 81.611 1.00 18.40 185 PHE D N 1
ATOM 5840 C CA . PHE D 1 155 ? 8.019 -5.761 81.971 1.00 17.84 185 PHE D CA 1
ATOM 5841 C C . PHE D 1 155 ? 8.087 -6.810 83.083 1.00 18.39 185 PHE D C 1
ATOM 5842 O O . PHE D 1 155 ? 7.388 -6.713 84.095 1.00 18.37 185 PHE D O 1
ATOM 5850 N N . TYR D 1 156 ? 8.957 -7.804 82.861 1.00 18.19 186 TYR D N 1
ATOM 5851 C CA . TYR D 1 156 ? 9.254 -8.881 83.795 1.00 18.50 186 TYR D CA 1
ATOM 5852 C C . TYR D 1 156 ? 10.759 -8.810 84.061 1.00 18.77 186 TYR D C 1
ATOM 5853 O O . TYR D 1 156 ? 11.539 -8.746 83.114 1.00 18.50 186 TYR D O 1
ATOM 5862 N N . VAL D 1 157 ? 11.142 -8.780 85.345 1.00 18.11 187 VAL D N 1
ATOM 5863 C CA . VAL D 1 157 ? 12.542 -8.661 85.737 1.00 18.51 187 VAL D CA 1
ATOM 5864 C C . VAL D 1 157 ? 12.994 -9.952 86.434 1.00 18.77 187 VAL D C 1
ATOM 5865 O O . VAL D 1 157 ? 12.348 -10.426 87.385 1.00 21.80 187 VAL D O 1
ATOM 5869 N N . SER D 1 158 ? 14.111 -10.507 85.949 1.00 17.48 188 SER D N 1
ATOM 5870 C CA . SER D 1 158 ? 14.754 -11.704 86.512 1.00 18.34 188 SER D CA 1
ATOM 5871 C C . SER D 1 158 ? 13.805 -12.909 86.513 1.00 17.75 188 SER D C 1
ATOM 5872 O O . SER D 1 158 ? 14.092 -13.903 87.164 1.00 18.61 188 SER D O 1
ATOM 5875 N N . GLY D 1 159 ? 12.677 -12.801 85.804 1.00 20.31 189 GLY D N 1
ATOM 5876 C CA . GLY D 1 159 ? 11.687 -13.880 85.759 1.00 20.86 189 GLY D CA 1
ATOM 5877 C C . GLY D 1 159 ? 10.903 -14.035 87.060 1.00 21.12 189 GLY D C 1
ATOM 5878 O O . GLY D 1 159 ? 10.314 -15.094 87.304 1.00 20.59 189 GLY D O 1
ATOM 5879 N N . LYS D 1 160 ? 10.844 -12.981 87.884 1.00 22.35 190 LYS D N 1
ATOM 5880 C CA . LYS D 1 160 ? 10.129 -13.081 89.180 1.00 22.95 190 LYS D CA 1
ATOM 5881 C C . LYS D 1 160 ? 9.409 -11.778 89.551 1.00 22.04 190 LYS D C 1
ATOM 5882 O O . LYS D 1 160 ? 8.651 -11.765 90.517 1.00 21.81 190 LYS D O 1
ATOM 5888 N N . TYR D 1 161 ? 9.621 -10.699 88.790 1.00 22.17 191 TYR D N 1
ATOM 5889 C CA . TYR D 1 161 ? 8.946 -9.448 89.125 1.00 21.21 191 TYR D CA 1
ATOM 5890 C C . TYR D 1 161 ? 8.259 -8.857 87.896 1.00 20.93 191 TYR D C 1
ATOM 5891 O O . TYR D 1 161 ? 8.907 -8.614 86.885 1.00 21.56 191 TYR D O 1
ATOM 5900 N N . HIS D 1 162 ? 6.944 -8.644 88.007 1.00 20.30 192 HIS D N 1
ATOM 5901 C CA . HIS D 1 162 ? 6.177 -7.990 86.956 1.00 18.50 192 HIS D CA 1
ATOM 5902 C C . HIS D 1 162 ? 5.844 -6.569 87.431 1.00 17.13 192 HIS D C 1
ATOM 5903 O O . HIS D 1 162 ? 5.216 -6.396 88.476 1.00 15.55 192 HIS D O 1
ATOM 5910 N N . ILE D 1 163 ? 6.274 -5.576 86.641 1.00 15.74 193 ILE D N 1
ATOM 5911 C CA . ILE D 1 163 ? 6.121 -4.171 86.953 1.00 16.78 193 ILE D CA 1
ATOM 5912 C C . ILE D 1 163 ? 4.686 -3.692 86.708 1.00 17.05 193 ILE D C 1
ATOM 5913 O O . ILE D 1 163 ? 4.020 -4.088 85.750 1.00 15.02 193 ILE D O 1
ATOM 5918 N N . ASN D 1 164 ? 4.235 -2.832 87.627 1.00 17.82 194 ASN D N 1
ATOM 5919 C CA . ASN D 1 164 ? 2.955 -2.163 87.516 1.00 18.82 194 ASN D CA 1
ATOM 5920 C C . ASN D 1 164 ? 3.264 -0.800 86.896 1.00 18.23 194 ASN D C 1
ATOM 5921 O O . ASN D 1 164 ? 3.813 0.088 87.564 1.00 18.20 194 ASN D O 1
ATOM 5926 N N . ASN D 1 165 ? 2.933 -0.673 85.604 1.00 17.66 195 ASN D N 1
ATOM 5927 C CA . ASN D 1 165 ? 3.242 0.508 84.808 1.00 17.41 195 ASN D CA 1
ATOM 5928 C C . ASN D 1 165 ? 2.521 1.760 85.308 1.00 17.24 195 ASN D C 1
ATOM 5929 O O . ASN D 1 165 ? 3.040 2.857 85.143 1.00 16.61 195 ASN D O 1
ATOM 5934 N N . ALA D 1 166 ? 1.322 1.595 85.868 1.00 17.66 196 ALA D N 1
ATOM 5935 C CA . ALA D 1 166 ? 0.569 2.762 86.313 1.00 18.77 196 ALA D CA 1
ATOM 5936 C C . ALA D 1 166 ? 0.836 3.062 87.796 1.00 19.03 196 ALA D C 1
ATOM 5937 O O . ALA D 1 166 ? 0.029 3.725 88.440 1.00 19.76 196 ALA D O 1
ATOM 5939 N N . SER D 1 167 ? 1.967 2.596 88.330 1.00 19.46 197 SER D N 1
ATOM 5940 C CA . SER D 1 167 ? 2.272 2.854 89.751 1.00 20.80 197 SER D CA 1
ATOM 5941 C C . SER D 1 167 ? 3.399 3.887 89.881 1.00 22.10 197 SER D C 1
ATOM 5942 O O . SER D 1 167 ? 3.697 4.338 90.982 1.00 22.62 197 SER D O 1
ATOM 5945 N N . LEU D 1 168 ? 3.990 4.283 88.748 1.00 22.96 198 LEU D N 1
ATOM 5946 C CA . LEU D 1 168 ? 5.168 5.155 88.770 1.00 26.42 198 LEU D CA 1
ATOM 5947 C C . LEU D 1 168 ? 4.822 6.625 88.515 1.00 27.57 198 LEU D C 1
ATOM 5948 O O . LEU D 1 168 ? 3.658 6.996 88.356 1.00 26.14 198 LEU D O 1
ATOM 5953 N N . ALA D 1 169 ? 5.891 7.435 88.495 1.00 27.33 199 ALA D N 1
ATOM 5954 C CA . ALA D 1 169 ? 5.858 8.886 88.297 1.00 27.83 199 ALA D CA 1
ATOM 5955 C C . ALA D 1 169 ? 4.757 9.274 87.308 1.00 28.89 199 ALA D C 1
ATOM 5956 O O . ALA D 1 169 ? 4.700 8.773 86.193 1.00 30.29 199 ALA D O 1
ATOM 5958 N N . GLN D 1 170 ? 3.900 10.203 87.731 1.00 31.05 200 GLN D N 1
ATOM 5959 C CA . GLN D 1 170 ? 2.782 10.654 86.923 1.00 31.91 200 GLN D CA 1
ATOM 5960 C C . GLN D 1 170 ? 3.005 12.083 86.414 1.00 30.13 200 GLN D C 1
ATOM 5961 O O . GLN D 1 170 ? 3.919 12.772 86.857 1.00 33.85 200 GLN D O 1
ATOM 5967 N N . ASP D 1 171 ? 2.179 12.476 85.431 1.00 27.88 201 ASP D N 1
ATOM 5968 C CA . ASP D 1 171 ? 2.065 13.858 84.914 1.00 27.00 201 ASP D CA 1
ATOM 5969 C C . ASP D 1 171 ? 3.193 14.285 83.962 1.00 25.19 201 ASP D C 1
ATOM 5970 O O . ASP D 1 171 ? 2.974 15.179 83.134 1.00 25.71 201 ASP D O 1
ATOM 5975 N N . ASP D 1 172 ? 4.387 13.697 84.082 1.00 21.57 202 ASP D N 1
ATOM 5976 C CA . ASP D 1 172 ? 5.503 14.111 83.212 1.00 20.62 202 ASP D CA 1
ATOM 5977 C C . ASP D 1 172 ? 6.141 12.864 82.597 1.00 17.47 202 ASP D C 1
ATOM 5978 O O . ASP D 1 172 ? 6.649 12.023 83.326 1.00 13.66 202 ASP D O 1
ATOM 5983 N N . TYR D 1 173 ? 6.117 12.770 81.259 1.00 18.71 203 TYR D N 1
ATOM 5984 C CA . TYR D 1 173 ? 6.630 11.572 80.576 1.00 18.26 203 TYR D CA 1
ATOM 5985 C C . TYR D 1 173 ? 8.121 11.352 80.879 1.00 19.98 203 TYR D C 1
ATOM 5986 O O . TYR D 1 173 ? 8.514 10.228 81.137 1.00 18.53 203 TYR D O 1
ATOM 5995 N N . ASP D 1 174 ? 8.923 12.427 80.863 1.00 21.28 204 ASP D N 1
ATOM 5996 C CA . ASP D 1 174 ? 10.364 12.343 81.145 1.00 22.01 204 ASP D CA 1
ATOM 5997 C C . ASP D 1 174 ? 10.591 11.774 82.556 1.00 21.54 204 ASP D C 1
ATOM 5998 O O . ASP D 1 174 ? 11.443 10.894 82.747 1.00 22.47 204 ASP D O 1
ATOM 6003 N N . THR D 1 175 ? 9.825 12.276 83.531 1.00 18.21 205 THR D N 1
ATOM 6004 C CA . THR D 1 175 ? 9.922 11.811 84.929 1.00 19.62 205 THR D CA 1
ATOM 6005 C C . THR D 1 175 ? 9.448 10.349 84.997 1.00 17.57 205 THR D C 1
ATOM 6006 O O . THR D 1 175 ? 10.055 9.507 85.672 1.00 16.01 205 THR D O 1
ATOM 6010 N N . TYR D 1 176 ? 8.373 10.045 84.262 1.00 16.19 206 TYR D N 1
ATOM 6011 C CA . TYR D 1 176 ? 7.825 8.696 84.279 1.00 16.00 206 TYR D CA 1
ATOM 6012 C C . TYR D 1 176 ? 8.870 7.702 83.747 1.00 15.56 206 TYR D C 1
ATOM 6013 O O . TYR D 1 176 ? 9.082 6.655 84.355 1.00 15.69 206 TYR D O 1
ATOM 6022 N N . ALA D 1 177 ? 9.521 8.055 82.629 1.00 16.73 207 ALA D N 1
ATOM 6023 C CA . ALA D 1 177 ? 10.508 7.195 81.968 1.00 17.12 207 ALA D CA 1
ATOM 6024 C C . ALA D 1 177 ? 11.666 6.903 82.925 1.00 17.31 207 ALA D C 1
ATOM 6025 O O . ALA D 1 177 ? 12.053 5.749 83.094 1.00 15.14 207 ALA D O 1
ATOM 6027 N N . GLU D 1 178 ? 12.184 7.978 83.531 1.00 18.59 208 GLU D N 1
ATOM 6028 C CA . GLU D 1 178 ? 13.263 7.973 84.534 1.00 20.49 208 GLU D CA 1
ATOM 6029 C C . GLU D 1 178 ? 12.925 7.037 85.703 1.00 19.61 208 GLU D C 1
ATOM 6030 O O . GLU D 1 178 ? 13.738 6.216 86.103 1.00 17.96 208 GLU D O 1
ATOM 6036 N N . ASP D 1 179 ? 11.721 7.208 86.263 1.00 19.77 209 ASP D N 1
ATOM 6037 C CA . ASP D 1 179 ? 11.245 6.433 87.419 1.00 18.43 209 ASP D CA 1
ATOM 6038 C C . ASP D 1 179 ? 11.167 4.948 87.016 1.00 17.40 209 ASP D C 1
ATOM 6039 O O . ASP D 1 179 ? 11.613 4.084 87.743 1.00 15.48 209 ASP D O 1
ATOM 6052 N N . ALA D 1 181 ? 12.886 3.366 84.779 1.00 16.27 211 ALA D N 1
ATOM 6053 C CA . ALA D 1 181 ? 14.234 2.855 84.699 1.00 17.44 211 ALA D CA 1
ATOM 6054 C C . ALA D 1 181 ? 14.712 2.538 86.117 1.00 17.38 211 ALA D C 1
ATOM 6055 O O . ALA D 1 181 ? 15.235 1.462 86.374 1.00 17.98 211 ALA D O 1
ATOM 6057 N N . ASN D 1 182 ? 14.508 3.502 87.018 1.00 17.32 212 ASN D N 1
ATOM 6058 C CA . ASN D 1 182 ? 14.884 3.374 88.429 1.00 18.68 212 ASN D CA 1
ATOM 6059 C C . ASN D 1 182 ? 14.263 2.103 89.017 1.00 17.54 212 ASN D C 1
ATOM 6060 O O . ASN D 1 182 ? 14.927 1.374 89.747 1.00 14.23 212 ASN D O 1
ATOM 6065 N N . LEU D 1 183 ? 12.987 1.851 88.688 1.00 17.85 213 LEU D N 1
ATOM 6066 C CA . LEU D 1 183 ? 12.304 0.659 89.200 1.00 18.11 213 LEU D CA 1
ATOM 6067 C C . LEU D 1 183 ? 12.996 -0.594 88.655 1.00 18.74 213 LEU D C 1
ATOM 6068 O O . LEU D 1 183 ? 13.326 -1.507 89.410 1.00 18.20 213 LEU D O 1
ATOM 6073 N N . VAL D 1 184 ? 13.226 -0.610 87.337 1.00 18.77 214 VAL D N 1
ATOM 6074 C CA . VAL D 1 184 ? 13.836 -1.765 86.682 1.00 19.96 214 VAL D CA 1
ATOM 6075 C C . VAL D 1 184 ? 15.173 -2.094 87.360 1.00 19.56 214 VAL D C 1
ATOM 6076 O O . VAL D 1 184 ? 15.417 -3.248 87.652 1.00 19.73 214 VAL D O 1
ATOM 6080 N N . LEU D 1 185 ? 16.009 -1.080 87.634 1.00 19.85 215 LEU D N 1
ATOM 6081 C CA . LEU D 1 185 ? 17.325 -1.347 88.270 1.00 19.99 215 LEU D CA 1
ATOM 6082 C C . LEU D 1 185 ? 17.149 -1.845 89.711 1.00 19.34 215 LEU D C 1
ATOM 6083 O O . LEU D 1 185 ? 17.881 -2.737 90.152 1.00 18.46 215 LEU D O 1
ATOM 6088 N N . PHE D 1 186 ? 16.181 -1.266 90.427 1.00 18.75 216 PHE D N 1
ATOM 6089 C CA . PHE D 1 186 ? 15.895 -1.653 91.815 1.00 19.38 216 PHE D CA 1
ATOM 6090 C C . PHE D 1 186 ? 15.628 -3.163 91.869 1.00 18.79 216 PHE D C 1
ATOM 6091 O O . PHE D 1 186 ? 16.144 -3.867 92.748 1.00 15.64 216 PHE D O 1
ATOM 6099 N N . LEU D 1 187 ? 14.872 -3.662 90.878 1.00 18.50 217 LEU D N 1
ATOM 6100 C CA . LEU D 1 187 ? 14.491 -5.073 90.800 1.00 17.93 217 LEU D CA 1
ATOM 6101 C C . LEU D 1 187 ? 15.692 -5.929 90.389 1.00 19.34 217 LEU D C 1
ATOM 6102 O O . LEU D 1 187 ? 15.890 -6.995 90.955 1.00 19.25 217 LEU D O 1
ATOM 6107 N N . LEU D 1 188 ? 16.470 -5.455 89.404 1.00 20.05 218 LEU D N 1
ATOM 6108 C CA . LEU D 1 188 ? 17.682 -6.154 88.933 1.00 21.89 218 LEU D CA 1
ATOM 6109 C C . LEU D 1 188 ? 18.732 -6.232 90.047 1.00 22.46 218 LEU D C 1
ATOM 6110 O O . LEU D 1 188 ? 19.579 -7.120 90.032 1.00 21.11 218 LEU D O 1
ATOM 6115 N N . ASN D 1 189 ? 18.663 -5.295 90.997 1.00 23.62 219 ASN D N 1
ATOM 6116 C CA . ASN D 1 189 ? 19.622 -5.229 92.091 1.00 24.08 219 ASN D CA 1
ATOM 6117 C C . ASN D 1 189 ? 19.152 -6.071 93.292 1.00 26.55 219 ASN D C 1
ATOM 6118 O O . ASN D 1 189 ? 19.821 -6.086 94.335 1.00 25.29 219 ASN D O 1
ATOM 6123 N N . LYS D 1 190 ? 18.017 -6.771 93.144 1.00 26.57 220 LYS D N 1
ATOM 6124 C CA . LYS D 1 190 ? 17.485 -7.647 94.207 1.00 27.13 220 LYS D CA 1
ATOM 6125 C C . LYS D 1 190 ? 18.371 -8.883 94.360 1.00 25.67 220 LYS D C 1
ATOM 6126 O O . LYS D 1 190 ? 19.094 -9.246 93.436 1.00 26.17 220 LYS D O 1
ATOM 6132 N N . PRO D 1 191 ? 18.342 -9.572 95.525 1.00 24.82 221 PRO D N 1
ATOM 6133 C CA . PRO D 1 191 ? 19.142 -10.781 95.728 1.00 24.12 221 PRO D CA 1
ATOM 6134 C C . PRO D 1 191 ? 18.798 -11.915 94.749 1.00 24.60 221 PRO D C 1
ATOM 6135 O O . PRO D 1 191 ? 17.696 -11.953 94.204 1.00 21.75 221 PRO D O 1
ATOM 6139 N N . LEU D 1 192 ? 19.756 -12.828 94.556 1.00 23.93 222 LEU D N 1
ATOM 6140 C CA . LEU D 1 192 ? 19.573 -13.983 93.698 1.00 27.45 222 LEU D CA 1
ATOM 6141 C C . LEU D 1 192 ? 18.619 -14.965 94.387 1.00 28.32 222 LEU D C 1
ATOM 6142 O O . LEU D 1 192 ? 18.529 -15.022 95.623 1.00 31.41 222 LEU D O 1
#

InterPro domains:
  IPR001853 DSBA-like thioredoxin domain [PF01323] (47-200)
  IPR017937 Thioredoxin, conserved site [PS00194] (47-65)
  IPR023205 Thiol:disulphide interchange protein DsbA/DsbL [PIRSF001488] (9-212)
  IPR023205 Thiol:disulphide interchange protein DsbA/DsbL [cd03019] (30-206)
  IPR036249 Thioredoxin-like superfamily [SSF52833] (28-206)
  IPR050824 Bacterial Thiol:disulfide Interchange Protein DsbA [PTHR35891] (12-212)

CATH classification: 3.40.30.10

Radius of gyration: 34.98 Å; Cα contacts (8 Å, |Δi|>4): 1105; chains: 4; bounding box: 58×65×111 Å

Nearest PDB structures (foldseek):
  6dxn-assembly3_C  TM=9.998E-01  e=1.475E-27  Klebsiella pneumoniae
  4tky-assembly4_D  TM=9.330E-01  e=2.294E-15  Escherichia coli K-12
  7lui-assembly1_A  TM=8.429E-01  e=1.842E-10  Vibrio cholerae O1 biovar El Tor str. N16961
  1bed-assembly1_A-2  TM=8.572E-01  e=7.869E-10  Vibrio cholerae
  4jrr-assembly2_B  TM=7.995E-01  e=7.531E-09  Legionella pneumophila subsp. pneumophila str. Philadelphia 1

Secondary structure (DSSP, 8-state):
----PPBTTTEEE-----SS--SEEEEE-TT-HHHHHHHHTS-HHHHHHHHS-----EEEE----TTHHHHHHHHHHHHHTT-HHHHHHHHHHHHHTS----SHHHHHHHHHTTT--HHHHH------HHHHHHHHHHHH----SSSEEEETTTEEE-GGGS--S-HHHHHH--HHHHHHHTS--/------BTTTEEE-----SS--SEEEEE-TT-HHHHIIIIIS-HHHHHHHTS-----EEEE----TTHHHHHHHHHHHHHHT-HHHHHHHHHHHHHTS----SHHHHHHHHHHHT--HHHHH------HHHHHHHHHHHH----SSSEEEETTTEEE-GGGS--S-HHHHHH--HHHHHHHTS--/-----BTTTEEE-----SS--SEEEEE-TT-HHHHIIIIIS-HHHHHHTTS-----EEEE----TTHHHHHHHHHHHHHHT-HHHHHHHHHHHHHTS----SHHHHHHHHHHTT--HHHHH------HHHHHHHHHHHH----SSSEEEETTTEEE-GGGS--S-HHHHHH--HHHHHHHT-/------BTTTEEE---S-SS--SEEEEE-TT-HHHHIIIIIS-HHHHHHTTS-----EEEE----TTHHHHHHHHHHHHHHT-HHHHHHHHHHHHHTS----SHHHHHHHHHHTT--HHHHH------HHHHHHHHHHHH----SSSEEEETTTEEE-GGGS--S-HHHHHH--HHHHHHHTS--

Organism: Klebsiella pneumoniae (NCBI:txid573)

B-factor: mean 23.32, std 8.5, range [0.5, 72.76]

Solvent-accessible surface area: 37104 Å² total